Protein AF-A0A2G7FPD4-F1 (afdb_monomer_lite)

Sequence (481 aa):
MVSDSDIKYLRRCVDLAREALEAGDSPFGSVLVNAAGNIINEDRNRTVTEADVTWHPEFTIVKWAQKNLTPTERAAATVYTSGEHCPMCAAAHANAGLGRIVYASSTAQFVQWRTEMGIKPGPVAPLSINQVAPDLLVDGPAPGLDEEPTAQHAPTLTPTPIPTPTPTPAELVSTTAKSPAQHAGNTTLGFQSILALSTGPSWRTRGLLAAASLTGLDIQIPPQPPINPNLIDAFEHLGPDDVQHPSHGASIAWLAHLDLIKHTIQANLDTVLIIEDDVDWDVSIRSQMLQIAESVRNLTHIDTLDQDTAPYGRDWEVLWIGHCGEYWEEQFETVLYDDPTACPHSDYFGWAKQYIERLPDRQRAVYRSVNPVCSFAYALSREGSRKILELLGGAQDEAFDVSMMHACKAGHLKCISVVPEVVHQYFPAQSFGVKSAVDVGNGQEPGPEEAEFEHVMGSTENILESARCRALWGQRCLRKQ

Structure (mmCIF, N/CA/C/O backbone):
data_AF-A0A2G7FPD4-F1
#
_entry.id   AF-A0A2G7FPD4-F1
#
loop_
_atom_site.group_PDB
_atom_site.id
_atom_site.type_symbol
_atom_site.label_atom_id
_atom_site.label_alt_id
_atom_site.label_comp_id
_atom_site.label_asym_id
_atom_site.label_entity_id
_atom_site.label_seq_id
_atom_site.pdbx_PDB_ins_code
_atom_site.Cartn_x
_atom_site.Cartn_y
_atom_site.Cartn_z
_atom_site.occupancy
_atom_site.B_iso_or_equiv
_atom_site.auth_seq_id
_atom_site.auth_comp_id
_atom_site.auth_asym_id
_atom_site.auth_atom_id
_atom_site.pdbx_PDB_model_num
ATOM 1 N N . MET A 1 1 ? -13.242 4.677 46.023 1.00 77.25 1 MET A N 1
ATOM 2 C CA . MET A 1 1 ? -13.070 3.301 46.537 1.00 77.25 1 MET A CA 1
ATOM 3 C C . MET A 1 1 ? -13.948 2.375 45.717 1.00 77.25 1 MET A C 1
ATOM 5 O O . MET A 1 1 ? -15.067 2.768 45.404 1.00 77.25 1 MET A O 1
ATOM 9 N N . VAL A 1 2 ? -13.458 1.172 45.404 1.00 91.38 2 VAL A N 1
ATOM 10 C CA . VAL A 1 2 ? -14.197 0.142 44.652 1.00 91.38 2 VAL A CA 1
ATOM 11 C C . VAL A 1 2 ? -15.448 -0.286 45.434 1.00 91.38 2 VAL A C 1
ATOM 13 O O . VAL A 1 2 ? -15.353 -0.632 46.609 1.00 91.38 2 VAL A O 1
ATOM 16 N N . SER A 1 3 ? -16.617 -0.229 44.796 1.00 91.94 3 SER A N 1
ATOM 17 C CA . SER A 1 3 ? -17.919 -0.613 45.370 1.00 91.94 3 SER A CA 1
ATOM 18 C C . SER A 1 3 ? -18.328 -2.051 45.016 1.00 91.94 3 SER A C 1
ATOM 20 O O . SER A 1 3 ? -17.816 -2.626 44.059 1.00 91.94 3 SER A O 1
ATOM 22 N N . ASP A 1 4 ? -19.327 -2.620 45.701 1.00 87.06 4 ASP A N 1
ATOM 23 C CA . ASP A 1 4 ? -19.869 -3.952 45.360 1.00 87.06 4 ASP A CA 1
ATOM 24 C C . ASP A 1 4 ? -20.408 -4.027 43.918 1.00 87.06 4 ASP A C 1
ATOM 26 O O . ASP A 1 4 ? -20.277 -5.050 43.242 1.00 87.06 4 ASP A O 1
ATOM 30 N N . SER A 1 5 ? -20.985 -2.931 43.411 1.00 89.19 5 SER A N 1
ATOM 31 C CA . SER A 1 5 ? -21.394 -2.829 42.006 1.00 89.19 5 SER A CA 1
ATOM 32 C C . SER A 1 5 ? -20.205 -2.841 41.048 1.00 89.19 5 SER A C 1
ATOM 34 O O . SER A 1 5 ? -20.313 -3.419 39.970 1.00 89.19 5 SER A O 1
ATOM 36 N N . ASP A 1 6 ? -19.071 -2.259 41.443 1.00 96.38 6 ASP A N 1
ATOM 37 C CA . ASP A 1 6 ? -17.849 -2.274 40.638 1.00 96.38 6 ASP A CA 1
ATOM 38 C C . ASP A 1 6 ? -17.279 -3.696 40.525 1.00 96.38 6 ASP A C 1
ATOM 40 O O . ASP A 1 6 ? -16.869 -4.112 39.442 1.00 96.38 6 ASP A O 1
ATOM 44 N N . ILE A 1 7 ? -17.340 -4.480 41.610 1.00 94.50 7 ILE A N 1
ATOM 45 C CA . ILE A 1 7 ? -16.886 -5.881 41.629 1.00 94.50 7 ILE A CA 1
ATOM 46 C C . ILE A 1 7 ? -17.608 -6.728 40.572 1.00 94.50 7 ILE A C 1
ATOM 48 O O . ILE A 1 7 ? -16.986 -7.589 39.950 1.00 94.50 7 ILE A O 1
ATOM 52 N N . LYS A 1 8 ? -18.900 -6.477 40.315 1.00 95.12 8 LYS A N 1
ATOM 53 C CA . LYS A 1 8 ? -19.654 -7.185 39.265 1.00 95.12 8 LYS A CA 1
ATOM 54 C C . LYS A 1 8 ? -19.032 -6.983 37.878 1.00 95.12 8 LYS A C 1
ATOM 56 O O . LYS A 1 8 ? -18.911 -7.950 37.131 1.00 95.12 8 LYS A O 1
ATOM 61 N N . TYR A 1 9 ? -18.652 -5.753 37.533 1.00 97.94 9 TYR A N 1
ATOM 62 C CA . TYR A 1 9 ? -18.049 -5.448 36.233 1.00 97.94 9 TYR A CA 1
ATOM 63 C C . TYR A 1 9 ? -16.605 -5.942 36.153 1.00 97.94 9 TYR A C 1
ATOM 65 O O . TYR A 1 9 ? -16.218 -6.515 35.141 1.00 97.94 9 TYR A O 1
ATOM 73 N N . LEU A 1 10 ? -15.836 -5.824 37.240 1.00 97.69 10 LEU A N 1
ATOM 74 C CA . LEU A 1 10 ? -14.470 -6.351 37.290 1.00 97.69 10 LEU A CA 1
ATOM 75 C C . LEU A 1 10 ? -14.419 -7.875 37.124 1.00 97.69 10 LEU A C 1
ATOM 77 O O . LEU A 1 10 ? -13.529 -8.372 36.444 1.00 97.69 10 LEU A O 1
ATOM 81 N N . ARG A 1 11 ? -15.395 -8.626 37.656 1.00 95.19 11 ARG A N 1
ATOM 82 C CA . ARG A 1 11 ? -15.509 -10.073 37.385 1.00 95.19 11 ARG A CA 1
ATOM 83 C C . ARG A 1 11 ? -15.685 -10.368 35.899 1.00 95.19 11 ARG A C 1
ATOM 85 O O . ARG A 1 11 ? -15.037 -11.271 35.385 1.00 95.19 11 ARG A O 1
ATOM 92 N N . ARG A 1 12 ? -16.490 -9.568 35.193 1.00 97.50 12 ARG A N 1
ATOM 93 C CA . ARG A 1 12 ? -16.629 -9.700 33.738 1.00 97.50 12 ARG A CA 1
ATOM 94 C C . ARG A 1 12 ? -15.314 -9.399 33.012 1.00 97.50 12 ARG A C 1
ATOM 96 O O . ARG A 1 12 ? -14.976 -10.112 32.075 1.00 97.50 12 ARG A O 1
ATOM 103 N N . CYS A 1 13 ? -14.539 -8.416 33.471 1.00 98.12 13 CYS A N 1
ATOM 104 C CA . CYS A 1 13 ? -13.194 -8.164 32.942 1.00 98.12 13 CYS A CA 1
ATOM 105 C C . CYS A 1 13 ? -12.247 -9.356 33.150 1.00 98.12 13 CYS A C 1
ATOM 107 O O . CYS A 1 13 ? -11.460 -9.666 32.260 1.00 98.12 13 CYS A O 1
ATOM 109 N N . VAL A 1 14 ? -12.333 -10.043 34.294 1.00 95.56 14 VAL A N 1
ATOM 110 C CA . VAL A 1 14 ? -11.562 -11.271 34.564 1.00 95.56 14 VAL A CA 1
ATOM 111 C C . VAL A 1 14 ? -12.005 -12.423 33.654 1.00 95.56 14 VAL A C 1
ATOM 113 O O . VAL A 1 14 ? -11.160 -13.160 33.151 1.00 95.56 14 VAL A O 1
ATOM 116 N N . ASP A 1 15 ? -13.304 -12.559 33.376 1.00 95.62 15 ASP A N 1
ATOM 117 C CA . ASP A 1 15 ? -13.794 -13.547 32.408 1.00 95.62 15 ASP A CA 1
ATOM 118 C C . ASP A 1 15 ? -13.259 -13.268 30.994 1.00 95.62 15 ASP A C 1
ATOM 120 O O . ASP A 1 15 ? -12.738 -14.174 30.352 1.00 95.62 15 ASP A O 1
ATOM 124 N N . LEU A 1 16 ? -13.276 -12.007 30.551 1.00 97.00 16 LEU A N 1
ATOM 125 C CA . LEU A 1 16 ? -12.698 -11.578 29.268 1.00 97.00 16 LEU A CA 1
ATOM 126 C C . LEU A 1 16 ? -11.177 -11.796 29.201 1.00 97.00 16 LEU A C 1
ATOM 128 O O . LEU A 1 16 ? -10.645 -12.177 28.159 1.00 97.00 16 LEU A O 1
ATOM 132 N N . ALA A 1 17 ? -10.467 -11.591 30.312 1.00 95.75 17 ALA A N 1
ATOM 133 C CA . ALA A 1 17 ? -9.046 -11.907 30.422 1.00 95.75 17 ALA A CA 1
ATOM 134 C C . ALA A 1 17 ? -8.778 -13.416 30.266 1.00 95.75 17 ALA A C 1
ATOM 136 O O . ALA A 1 17 ? -7.814 -13.804 29.607 1.00 95.75 17 ALA A O 1
ATOM 137 N N . ARG A 1 18 ? -9.653 -14.270 30.814 1.00 92.94 18 ARG A N 1
ATOM 138 C CA . ARG A 1 18 ? -9.587 -15.726 30.623 1.00 92.94 18 ARG A CA 1
ATOM 139 C C . ARG A 1 18 ? -9.854 -16.113 29.169 1.00 92.94 18 ARG A C 1
ATOM 141 O O . ARG A 1 18 ? -9.089 -16.893 28.613 1.00 92.94 18 ARG A O 1
ATOM 148 N N . GLU A 1 19 ? -10.866 -15.513 28.542 1.00 95.38 19 GLU A N 1
ATOM 149 C CA . GLU A 1 19 ? -11.152 -15.689 27.110 1.00 95.38 19 GLU A CA 1
ATOM 150 C C . GLU A 1 19 ? -9.942 -15.286 26.239 1.00 95.38 19 GLU A C 1
ATOM 152 O O . GLU A 1 19 ? -9.631 -15.962 25.259 1.00 95.38 19 GLU A O 1
ATOM 157 N N . ALA A 1 20 ? -9.216 -14.219 26.605 1.00 91.69 20 ALA A N 1
ATOM 158 C CA . ALA A 1 20 ? -7.980 -13.824 25.921 1.00 91.69 20 ALA A CA 1
ATOM 159 C C . ALA A 1 20 ? -6.896 -14.898 26.041 1.00 91.69 20 ALA A C 1
ATOM 161 O O . ALA A 1 20 ? -6.302 -15.287 25.037 1.00 91.69 20 ALA A O 1
ATOM 162 N N . LEU A 1 21 ? -6.673 -15.412 27.252 1.00 90.50 21 LEU A N 1
ATOM 163 C CA . LEU A 1 21 ? -5.675 -16.449 27.499 1.00 90.50 21 LEU A CA 1
ATOM 164 C C . LEU A 1 21 ? -5.979 -17.733 26.718 1.00 90.50 21 LEU A C 1
ATOM 166 O O . LEU A 1 21 ? -5.086 -18.297 26.089 1.00 90.50 21 LEU A O 1
ATOM 170 N N . GLU A 1 22 ? -7.241 -18.168 26.718 1.00 91.31 22 GLU A N 1
ATOM 171 C CA . GLU A 1 22 ? -7.707 -19.335 25.958 1.00 91.31 22 GLU A CA 1
ATOM 172 C C . GLU A 1 22 ? -7.518 -19.154 24.444 1.00 91.31 22 GLU A C 1
ATOM 174 O O . GLU A 1 22 ? -7.218 -20.117 23.738 1.00 91.31 22 GLU A O 1
ATOM 179 N N . ALA A 1 23 ? -7.629 -17.918 23.950 1.00 84.81 23 ALA A N 1
ATOM 180 C CA . ALA A 1 23 ? -7.379 -17.563 22.556 1.00 84.81 23 ALA A CA 1
ATOM 181 C C . ALA A 1 23 ? -5.884 -17.396 22.204 1.00 84.81 23 ALA A C 1
ATOM 183 O O . ALA A 1 23 ? -5.559 -17.208 21.031 1.00 84.81 23 ALA A O 1
ATOM 184 N N . GLY A 1 24 ? -4.973 -17.477 23.181 1.00 85.19 24 GLY A N 1
ATOM 185 C CA . GLY A 1 24 ? -3.526 -17.319 22.981 1.00 85.19 24 GLY A CA 1
ATOM 186 C C . GLY A 1 24 ? -3.001 -15.885 23.140 1.00 85.19 24 GLY A C 1
ATOM 187 O O . GLY A 1 24 ? -1.868 -15.604 22.750 1.00 85.19 24 GLY A O 1
ATOM 188 N N . ASP A 1 25 ? -3.800 -14.984 23.709 1.00 93.88 25 ASP A N 1
ATOM 189 C CA . ASP A 1 25 ? -3.436 -13.604 24.038 1.00 93.88 25 ASP A CA 1
ATOM 190 C C . ASP A 1 25 ? -2.993 -13.435 25.504 1.00 93.88 25 ASP A C 1
ATOM 192 O O . ASP A 1 25 ? -3.134 -14.324 26.344 1.00 93.88 25 ASP A O 1
ATOM 196 N N . SER A 1 26 ? -2.462 -12.253 25.838 1.00 90.44 26 SER A N 1
ATOM 197 C CA . SER A 1 26 ? -2.225 -11.886 27.242 1.00 90.44 26 SER A CA 1
ATOM 198 C C . SER A 1 26 ? -3.555 -11.680 27.986 1.00 90.44 26 SER A C 1
ATOM 200 O O . SER A 1 26 ? -4.476 -11.113 27.404 1.00 90.44 26 SER A O 1
ATOM 202 N N . PRO A 1 27 ? -3.677 -12.076 29.266 1.00 94.88 27 PRO A N 1
ATOM 203 C CA . PRO A 1 27 ? -4.953 -12.099 29.982 1.00 94.88 27 PRO A CA 1
ATOM 204 C C . PRO A 1 27 ? -5.402 -10.705 30.456 1.00 94.88 27 PRO A C 1
ATOM 206 O O . PRO A 1 27 ? -5.387 -10.400 31.649 1.00 94.88 27 PRO A O 1
ATOM 209 N N . PHE A 1 28 ? -5.833 -9.849 29.528 1.00 96.88 28 PHE A N 1
ATOM 210 C CA . PHE A 1 28 ? -6.434 -8.550 29.841 1.00 96.88 28 PHE A CA 1
ATOM 211 C C . PHE A 1 28 ? -7.825 -8.424 29.227 1.00 96.88 28 PHE A C 1
ATOM 213 O O . PHE A 1 28 ? -8.037 -8.778 28.068 1.00 96.88 28 PHE A O 1
ATOM 220 N N . GLY A 1 29 ? -8.770 -7.910 30.008 1.00 97.94 29 GLY A N 1
ATOM 221 C CA . GLY A 1 29 ? -10.155 -7.694 29.601 1.00 97.94 29 GLY A CA 1
ATOM 222 C C . GLY A 1 29 ? -10.686 -6.379 30.151 1.00 97.94 29 GLY A C 1
ATOM 223 O O . GLY A 1 29 ? -10.294 -5.950 31.239 1.00 97.94 29 GLY A O 1
ATOM 224 N N . SER A 1 30 ? -11.573 -5.721 29.410 1.00 98.75 30 SER A N 1
ATOM 225 C CA . SER A 1 30 ? -12.176 -4.454 29.825 1.00 98.75 30 SER A CA 1
ATOM 226 C C . SER A 1 30 ? -13.628 -4.332 29.380 1.00 98.75 30 SER A C 1
ATOM 228 O O . SER A 1 30 ? -14.028 -4.864 28.347 1.00 98.75 30 SER A O 1
ATOM 230 N N . VAL A 1 31 ? -14.421 -3.588 30.148 1.00 98.75 31 VAL A N 1
ATOM 231 C CA . VAL A 1 31 ? -15.803 -3.246 29.795 1.00 98.75 31 VAL A CA 1
ATOM 232 C C . VAL A 1 31 ? -16.060 -1.755 29.989 1.00 98.75 31 VAL A C 1
ATOM 234 O O . VAL A 1 31 ? -15.564 -1.138 30.933 1.00 98.75 31 VAL A O 1
ATOM 237 N N . LEU A 1 32 ? -16.865 -1.171 29.105 1.00 98.81 32 LEU A N 1
ATOM 238 C CA . LEU A 1 32 ? -17.346 0.204 29.191 1.00 98.81 32 LEU A CA 1
ATOM 239 C C . LEU A 1 32 ? -18.795 0.205 29.675 1.00 98.81 32 LEU A C 1
ATOM 241 O O . LEU A 1 32 ? -19.675 -0.385 29.042 1.00 98.81 32 LEU A O 1
ATOM 245 N N . VAL A 1 33 ? -19.051 0.913 30.770 1.00 98.69 33 VAL A N 1
ATOM 246 C CA . VAL A 1 33 ? -20.367 1.008 31.407 1.00 98.69 33 VAL A CA 1
ATOM 247 C C . VAL A 1 33 ? -20.858 2.447 31.349 1.00 98.69 33 VAL A C 1
ATOM 249 O O . VAL A 1 33 ? -20.141 3.378 31.719 1.00 98.69 33 VAL A O 1
ATOM 252 N N . ASN A 1 34 ? -22.087 2.649 30.883 1.00 97.75 34 ASN A N 1
ATOM 253 C CA . ASN A 1 34 ? -22.689 3.979 30.818 1.00 97.75 34 ASN A CA 1
ATOM 254 C C . ASN A 1 34 ? -23.235 4.446 32.182 1.00 97.75 34 ASN A C 1
ATOM 256 O O . ASN A 1 34 ? -23.327 3.676 33.137 1.00 97.75 34 ASN A O 1
ATOM 260 N N . ALA A 1 35 ? -23.675 5.705 32.262 1.00 96.19 35 ALA A N 1
ATOM 261 C CA . ALA A 1 35 ? -24.227 6.290 33.489 1.00 96.19 35 ALA A CA 1
ATOM 262 C C . ALA A 1 35 ? -25.496 5.587 34.023 1.00 96.19 35 ALA A C 1
ATOM 264 O O . ALA A 1 35 ? -25.838 5.745 35.192 1.00 96.19 35 ALA A O 1
ATOM 265 N N . ALA A 1 36 ? -26.192 4.808 33.187 1.00 95.44 36 ALA A N 1
ATOM 266 C CA . ALA A 1 36 ? -27.350 4.009 33.589 1.00 95.44 36 ALA A CA 1
ATOM 267 C C . ALA A 1 36 ? -26.964 2.635 34.176 1.00 95.44 36 ALA A C 1
ATOM 269 O O . ALA A 1 36 ? -27.847 1.880 34.579 1.00 95.44 36 ALA A O 1
ATOM 270 N N . GLY A 1 37 ? -25.670 2.299 34.223 1.00 96.31 37 GLY A N 1
ATOM 271 C CA . GLY A 1 37 ? -25.182 1.003 34.696 1.00 96.31 37 GLY A CA 1
ATOM 272 C C . GLY A 1 37 ? -25.287 -0.119 33.659 1.00 96.31 37 GLY A C 1
ATOM 273 O O . GLY A 1 37 ? -25.277 -1.289 34.028 1.00 96.31 37 GLY A O 1
ATOM 274 N N . ASN A 1 38 ? -25.399 0.203 32.368 1.00 97.31 38 ASN A N 1
ATOM 275 C CA . ASN A 1 38 ? -25.406 -0.800 31.303 1.00 97.31 38 ASN A CA 1
ATOM 276 C C . ASN A 1 38 ? -24.009 -0.948 30.705 1.00 97.31 38 ASN A C 1
ATOM 278 O O . ASN A 1 38 ? -23.374 0.056 30.371 1.00 97.31 38 ASN A O 1
ATOM 282 N N . ILE A 1 39 ? -23.567 -2.193 30.512 1.00 98.44 39 ILE A N 1
ATOM 283 C CA . ILE A 1 39 ? -22.393 -2.488 29.689 1.00 98.44 39 ILE A CA 1
ATOM 284 C C . ILE A 1 39 ? -22.759 -2.169 28.239 1.00 98.44 39 ILE A C 1
ATOM 286 O O . ILE A 1 39 ? -23.698 -2.741 27.689 1.00 98.44 39 ILE A O 1
ATOM 290 N N . ILE A 1 40 ? -22.043 -1.220 27.648 1.00 98.25 40 ILE A N 1
ATOM 291 C CA . ILE A 1 40 ? -22.267 -0.748 26.275 1.00 98.25 40 ILE A CA 1
ATOM 292 C C . ILE A 1 40 ? -21.142 -1.158 25.325 1.00 98.25 40 ILE A C 1
ATOM 294 O O . ILE A 1 40 ? -21.310 -1.077 24.111 1.00 98.25 40 ILE A O 1
ATOM 298 N N . ASN A 1 41 ? -20.010 -1.608 25.867 1.00 98.50 41 ASN A N 1
ATOM 299 C CA . ASN A 1 41 ? -18.936 -2.221 25.103 1.00 98.50 41 ASN A CA 1
ATOM 300 C C . ASN A 1 41 ? -18.132 -3.176 25.995 1.00 98.50 41 ASN A C 1
ATOM 302 O O . ASN A 1 41 ? -17.976 -2.918 27.189 1.00 98.50 41 ASN A O 1
ATOM 306 N N . GLU A 1 42 ? -17.624 -4.254 25.412 1.00 98.62 42 GLU A N 1
ATOM 307 C CA . GLU A 1 42 ? -16.745 -5.226 26.058 1.00 98.62 42 GLU A CA 1
ATOM 308 C C . GLU A 1 42 ? -15.628 -5.574 25.086 1.00 98.62 42 GLU A C 1
ATOM 310 O O . GLU A 1 42 ? -15.883 -5.734 23.890 1.00 98.62 42 GLU A O 1
ATOM 315 N N . ASP A 1 43 ? -14.411 -5.723 25.597 1.00 98.00 43 ASP A N 1
ATOM 316 C CA . ASP A 1 43 ? -13.298 -6.192 24.789 1.00 98.00 43 ASP A CA 1
ATOM 317 C C . ASP A 1 43 ? -12.259 -6.945 25.626 1.00 98.00 43 ASP A C 1
ATOM 319 O O . ASP A 1 43 ? -12.209 -6.854 26.856 1.00 98.00 43 ASP A O 1
ATOM 323 N N . ARG A 1 44 ? -11.399 -7.686 24.936 1.00 98.12 44 ARG A N 1
ATOM 324 C CA . ARG A 1 44 ? -10.257 -8.403 25.494 1.00 98.12 44 ARG A CA 1
ATOM 325 C C . ARG A 1 44 ? -8.989 -8.142 24.687 1.00 98.12 44 ARG A C 1
ATOM 327 O O . ARG A 1 44 ? -9.045 -7.719 23.533 1.00 98.12 44 ARG A O 1
ATOM 334 N N . ASN A 1 45 ? -7.839 -8.416 25.293 1.00 94.81 45 ASN A N 1
ATOM 335 C CA . ASN A 1 45 ? -6.551 -8.303 24.624 1.00 94.81 45 ASN A CA 1
ATOM 336 C C . ASN A 1 45 ? -6.529 -9.162 23.368 1.00 94.81 45 ASN A C 1
ATOM 338 O O . ASN A 1 45 ? -6.921 -10.330 23.404 1.00 94.81 45 ASN A O 1
ATOM 342 N N . ARG A 1 46 ? -6.041 -8.565 22.288 1.00 96.06 46 ARG A N 1
ATOM 343 C CA . ARG A 1 46 ? -5.982 -9.153 20.954 1.00 96.06 46 ARG A CA 1
ATOM 344 C C . ARG A 1 46 ? -4.639 -8.902 20.265 1.00 96.06 46 ARG A C 1
ATOM 346 O O . ARG A 1 46 ? -4.520 -9.027 19.055 1.00 96.06 46 ARG A O 1
ATOM 353 N N . THR A 1 47 ? -3.608 -8.547 21.031 1.00 85.06 47 THR A N 1
ATOM 354 C CA . THR A 1 47 ? -2.295 -8.176 20.488 1.00 85.06 47 THR A CA 1
ATOM 355 C C . THR A 1 47 ? -1.592 -9.303 19.733 1.00 85.06 47 THR A C 1
ATOM 357 O O . THR A 1 47 ? -0.853 -9.026 18.791 1.00 85.06 47 THR A O 1
ATOM 360 N N . VAL A 1 48 ? -1.826 -10.562 20.110 1.00 84.25 48 VAL A N 1
ATOM 361 C CA . VAL A 1 48 ? -1.316 -11.751 19.417 1.00 84.25 48 VAL A CA 1
ATOM 362 C C . VAL A 1 48 ? -2.270 -12.167 18.302 1.00 84.25 48 VAL A C 1
ATOM 364 O O . VAL A 1 48 ? -1.824 -12.363 17.174 1.00 84.25 48 VAL A O 1
ATOM 367 N N . THR A 1 49 ? -3.570 -12.289 18.591 1.00 81.69 49 THR A N 1
ATOM 368 C CA . THR A 1 49 ? -4.543 -12.808 17.609 1.00 81.69 49 THR A CA 1
ATOM 369 C C . THR A 1 49 ? -4.844 -11.845 16.458 1.00 81.69 49 THR A C 1
ATOM 371 O O . THR A 1 49 ? -5.096 -12.313 15.352 1.00 81.69 49 THR A O 1
ATOM 374 N N . GLU A 1 50 ? -4.742 -10.531 16.675 1.00 83.06 50 GLU A N 1
ATOM 375 C CA . GLU A 1 50 ? -4.862 -9.492 15.633 1.00 83.06 50 GLU A CA 1
ATOM 376 C C . GLU A 1 50 ? -3.492 -8.977 15.154 1.00 83.06 50 GLU A C 1
ATOM 378 O O . GLU A 1 50 ? -3.425 -8.126 14.270 1.00 83.06 50 GLU A O 1
ATOM 383 N N . ALA A 1 51 ? -2.390 -9.486 15.722 1.00 80.38 51 ALA A N 1
ATOM 384 C CA . ALA A 1 51 ? -1.015 -9.100 15.391 1.00 80.38 51 ALA A CA 1
ATOM 385 C C . ALA A 1 51 ? -0.742 -7.577 15.423 1.00 80.38 51 ALA A C 1
ATOM 387 O O . ALA A 1 51 ? 0.107 -7.071 14.688 1.00 80.38 51 ALA A O 1
ATOM 388 N N . ASP A 1 52 ? -1.436 -6.842 16.293 1.00 80.44 52 ASP A N 1
ATOM 389 C CA . ASP A 1 52 ? -1.266 -5.403 16.485 1.00 80.44 52 ASP A CA 1
ATOM 390 C C . ASP A 1 52 ? -1.195 -5.092 17.986 1.00 80.44 52 ASP A C 1
ATOM 392 O O . ASP A 1 52 ? -2.136 -5.287 18.758 1.00 80.44 52 ASP A O 1
ATOM 396 N N . VAL A 1 53 ? -0.031 -4.587 18.403 1.00 88.19 53 VAL A N 1
ATOM 397 C CA . VAL A 1 53 ? 0.306 -4.277 19.801 1.00 88.19 53 VAL A CA 1
ATOM 398 C C . VAL A 1 53 ? -0.604 -3.218 20.429 1.00 88.19 53 VAL A C 1
ATOM 400 O O . VAL A 1 53 ? -0.581 -3.048 21.643 1.00 88.19 53 VAL A O 1
ATOM 403 N N . THR 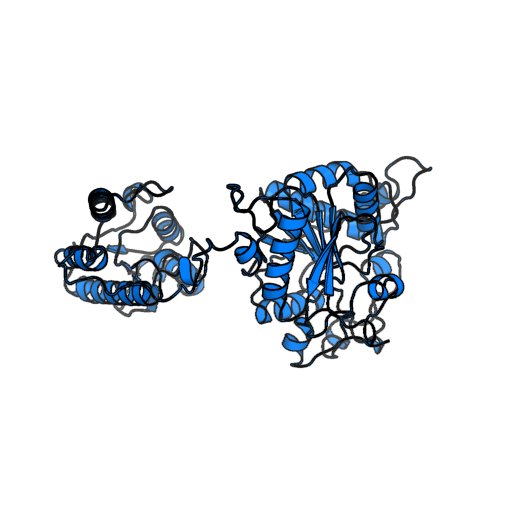A 1 54 ? -1.404 -2.507 19.631 1.00 87.69 54 THR A N 1
ATOM 404 C CA . THR A 1 54 ? -2.372 -1.515 20.105 1.00 87.69 54 THR A CA 1
ATOM 405 C C . THR A 1 54 ? -3.747 -2.104 20.433 1.00 87.69 54 THR A C 1
ATOM 407 O O . THR A 1 54 ? -4.567 -1.392 21.014 1.00 87.69 54 THR A O 1
ATOM 410 N N . TRP A 1 55 ? -4.002 -3.396 20.155 1.00 94.25 55 TRP A N 1
ATOM 411 C CA . TRP A 1 55 ? -5.249 -4.108 20.514 1.00 94.25 55 TRP A CA 1
ATOM 412 C C . TRP A 1 55 ? -5.311 -4.506 21.988 1.00 94.25 55 TRP A C 1
ATOM 414 O O . TRP A 1 55 ? -5.540 -5.657 22.371 1.00 94.25 55 TRP A O 1
ATOM 424 N N . HIS A 1 56 ? -5.105 -3.500 22.819 1.00 98.19 56 HIS A N 1
ATOM 425 C CA . HIS A 1 56 ? -5.451 -3.512 24.221 1.00 98.19 56 HIS A CA 1
ATOM 426 C C . HIS A 1 56 ? -6.946 -3.181 24.340 1.00 98.19 56 HIS A C 1
ATOM 428 O O . HIS A 1 56 ? -7.401 -2.238 23.677 1.00 98.19 56 HIS A O 1
ATOM 434 N N . PRO A 1 57 ? -7.716 -3.916 25.159 1.00 98.31 57 PRO A N 1
ATOM 435 C CA . PRO A 1 57 ? -9.164 -3.737 25.247 1.00 98.31 57 PRO A CA 1
ATOM 436 C C . PRO A 1 57 ? -9.565 -2.321 25.684 1.00 98.31 57 PRO A C 1
ATOM 438 O O . PRO A 1 57 ? -10.590 -1.789 25.267 1.00 98.31 57 PRO A O 1
ATOM 441 N N . GLU A 1 58 ? -8.729 -1.655 26.474 1.00 98.56 58 GLU A N 1
ATOM 442 C CA . GLU A 1 58 ? -8.924 -0.266 26.872 1.00 98.56 58 GLU A CA 1
ATOM 443 C C . GLU A 1 58 ? -8.828 0.691 25.676 1.00 98.56 58 GLU A C 1
ATOM 445 O O . GLU A 1 58 ? -9.624 1.619 25.528 1.00 98.56 58 GLU A O 1
ATOM 450 N N . PHE A 1 59 ? -7.851 0.468 24.795 1.00 98.00 59 PHE A N 1
ATOM 451 C CA . PHE A 1 59 ? -7.585 1.337 23.652 1.00 98.00 59 PHE A CA 1
ATOM 452 C C . PHE A 1 59 ? -8.655 1.189 22.562 1.00 98.00 59 PHE A C 1
ATOM 454 O O . PHE A 1 59 ? -9.077 2.172 21.943 1.00 98.00 59 PHE A O 1
ATOM 461 N N . THR A 1 60 ? -9.145 -0.029 22.341 1.00 97.25 60 THR A N 1
ATOM 462 C CA . THR A 1 60 ? -10.256 -0.295 21.420 1.00 97.25 60 THR A CA 1
ATOM 463 C C . THR A 1 60 ? -11.573 0.273 21.955 1.00 97.25 60 THR A C 1
ATOM 465 O O . THR A 1 60 ? -12.313 0.896 21.186 1.00 97.25 60 THR A O 1
ATOM 468 N N . ILE A 1 61 ? -11.823 0.187 23.269 1.00 98.56 61 ILE A N 1
ATOM 469 C CA . ILE A 1 61 ? -12.947 0.858 23.942 1.00 98.56 61 ILE A CA 1
ATOM 470 C C . ILE A 1 61 ? -12.894 2.372 23.725 1.00 98.56 61 ILE A C 1
ATOM 472 O O . ILE A 1 61 ? -13.917 2.976 23.397 1.00 98.56 61 ILE A O 1
ATOM 476 N N . VAL A 1 62 ? -11.717 2.996 23.843 1.00 98.25 62 VAL A N 1
ATOM 477 C CA . VAL A 1 62 ? -11.539 4.432 23.570 1.00 98.25 62 VAL A CA 1
ATOM 478 C C . VAL A 1 62 ? -11.949 4.780 22.137 1.00 98.25 62 VAL A C 1
ATOM 480 O O . VAL A 1 62 ? -12.767 5.683 21.928 1.00 98.25 62 VAL A O 1
ATOM 483 N N . LYS A 1 63 ? -11.430 4.040 21.146 1.00 97.00 63 LYS A N 1
ATOM 484 C CA . LYS A 1 63 ? -11.774 4.233 19.726 1.00 97.00 63 LYS A CA 1
ATOM 485 C C . LYS A 1 63 ? -13.276 4.069 19.485 1.00 97.00 63 LYS A C 1
ATOM 487 O O . LYS A 1 63 ? -13.873 4.858 18.749 1.00 97.00 63 LYS A O 1
ATOM 492 N N . TRP A 1 64 ? -13.898 3.064 20.100 1.00 98.38 64 TRP A N 1
ATOM 493 C CA . TRP A 1 64 ? -15.335 2.835 19.989 1.00 98.38 64 TRP A CA 1
ATOM 494 C C . TRP A 1 64 ? -16.138 3.973 20.630 1.00 98.38 64 TRP A C 1
ATOM 496 O O . TRP A 1 64 ? -17.052 4.505 19.999 1.00 98.38 64 TRP A O 1
ATOM 506 N N . ALA A 1 65 ? -15.769 4.409 21.836 1.00 98.25 65 ALA A N 1
ATOM 507 C CA . ALA A 1 65 ? -16.453 5.478 22.555 1.00 98.25 65 ALA A CA 1
ATOM 508 C C . ALA A 1 65 ? -16.406 6.804 21.783 1.00 98.25 65 ALA A C 1
ATOM 510 O O . ALA A 1 65 ? -17.408 7.512 21.721 1.00 98.25 65 ALA A O 1
ATOM 511 N N . GLN A 1 66 ? -15.278 7.136 21.146 1.00 96.69 66 GLN A N 1
ATOM 512 C CA . GLN A 1 66 ? -15.169 8.348 20.326 1.00 96.69 66 GLN A CA 1
ATOM 513 C C . GLN A 1 66 ? -16.132 8.360 19.134 1.00 96.69 66 GLN A C 1
ATOM 515 O O . GLN A 1 66 ? -16.637 9.424 18.778 1.00 96.69 66 GLN A O 1
ATOM 520 N N . LYS A 1 67 ? -16.394 7.191 18.539 1.00 95.56 67 LYS A N 1
ATOM 521 C CA . LYS A 1 67 ? -17.291 7.043 17.385 1.00 95.56 67 LYS A CA 1
ATOM 522 C C . LYS A 1 67 ? -18.771 6.970 17.770 1.00 95.56 67 LYS A C 1
ATOM 524 O O . LYS A 1 67 ? -19.608 7.350 16.961 1.00 95.56 67 LYS A O 1
ATOM 529 N N . ASN A 1 68 ? -19.090 6.469 18.966 1.00 97.56 68 ASN A N 1
ATOM 530 C CA . ASN A 1 68 ? -20.463 6.092 19.330 1.00 97.56 68 ASN A CA 1
ATOM 531 C C . ASN A 1 68 ? -21.085 6.932 20.450 1.00 97.56 68 ASN A C 1
ATOM 533 O O . ASN A 1 68 ? -22.300 6.897 20.613 1.00 97.56 68 ASN A O 1
ATOM 537 N N . LEU A 1 69 ? -20.285 7.670 21.223 1.00 97.62 69 LEU A N 1
ATOM 538 C CA . LEU A 1 69 ? -20.761 8.457 22.359 1.00 97.62 69 LEU A CA 1
ATOM 539 C C . LEU A 1 69 ? -20.450 9.937 22.167 1.00 97.62 69 LEU A C 1
ATOM 541 O O . LEU A 1 69 ? -19.364 10.313 21.716 1.00 97.62 69 LEU A O 1
ATOM 545 N N . THR A 1 70 ? -21.376 10.790 22.589 1.00 98.12 70 THR A N 1
ATOM 546 C CA . THR A 1 70 ? -21.134 12.229 22.717 1.00 98.12 70 THR A CA 1
ATOM 547 C C . THR A 1 70 ? -20.079 12.516 23.796 1.00 98.12 70 THR A C 1
ATOM 549 O O . THR A 1 70 ? -19.870 11.698 24.697 1.00 98.12 70 THR A O 1
ATOM 552 N N . PRO A 1 71 ? -19.418 13.692 23.777 1.00 97.88 71 PRO A N 1
ATOM 553 C CA . PRO A 1 71 ? -18.462 14.064 24.824 1.00 97.88 71 PRO A CA 1
ATOM 554 C C . PRO A 1 71 ? -19.037 13.970 26.247 1.00 97.88 71 PRO A C 1
ATOM 556 O O . PRO A 1 71 ? -18.350 13.520 27.160 1.00 97.88 71 PRO A O 1
ATOM 559 N N . THR A 1 72 ? -20.308 14.338 26.434 1.00 97.75 72 THR A N 1
ATOM 560 C CA . THR A 1 72 ? -20.992 14.259 27.734 1.00 97.75 72 THR A CA 1
ATOM 561 C C . THR A 1 72 ? -21.220 12.816 28.178 1.00 97.75 72 THR A C 1
ATOM 563 O O . THR A 1 72 ? -21.004 12.497 29.345 1.00 97.75 72 THR A O 1
ATOM 566 N N . GLU A 1 73 ? -21.614 11.927 27.264 1.00 97.88 73 GLU A N 1
ATOM 567 C CA . GLU A 1 73 ? -21.788 10.504 27.574 1.00 97.88 73 GLU A CA 1
ATOM 568 C C . GLU A 1 73 ? -20.458 9.828 27.907 1.00 97.88 73 GLU A C 1
ATOM 570 O O . GLU A 1 73 ? -20.405 9.038 28.848 1.00 97.88 73 GLU A O 1
ATOM 575 N N . ARG A 1 74 ? -19.374 10.167 27.193 1.00 98.50 74 ARG A N 1
ATOM 576 C CA . ARG A 1 74 ? -18.029 9.649 27.496 1.00 98.50 74 ARG A CA 1
ATOM 577 C C . ARG A 1 74 ? -17.571 10.051 28.892 1.00 98.50 74 ARG A C 1
ATOM 579 O O . ARG A 1 74 ? -17.143 9.187 29.653 1.00 98.50 74 ARG A O 1
ATOM 586 N N . ALA A 1 75 ? -17.724 11.325 29.246 1.00 98.38 75 ALA A N 1
ATOM 587 C CA . ALA A 1 75 ? -17.331 11.836 30.556 1.00 98.38 75 ALA A CA 1
ATOM 588 C C . ALA A 1 75 ? -18.130 11.195 31.708 1.00 98.38 75 ALA A C 1
ATOM 590 O O . ALA A 1 75 ? -17.618 11.068 32.818 1.00 98.38 75 ALA A O 1
ATOM 591 N N . ALA A 1 76 ? -19.373 10.777 31.446 1.00 98.19 76 ALA A N 1
ATOM 592 C CA . ALA A 1 76 ? -20.235 10.114 32.423 1.00 98.19 76 ALA A CA 1
ATOM 593 C C . ALA A 1 76 ? -20.067 8.580 32.474 1.00 98.19 76 ALA A C 1
ATOM 595 O O . ALA A 1 76 ? -20.619 7.937 33.369 1.00 98.19 76 ALA A O 1
ATOM 596 N N . ALA A 1 77 ? -19.344 7.978 31.525 1.00 98.56 77 ALA A N 1
ATOM 597 C CA . ALA A 1 77 ? -19.102 6.539 31.479 1.00 98.56 77 ALA A CA 1
ATOM 598 C C . ALA A 1 77 ? -17.952 6.112 32.410 1.00 98.56 77 ALA A C 1
ATOM 600 O O . ALA A 1 77 ? -17.095 6.913 32.786 1.00 98.56 77 ALA A O 1
ATOM 601 N N . THR A 1 78 ? -17.930 4.831 32.781 1.00 98.88 78 THR A N 1
ATOM 602 C CA . THR A 1 78 ? -16.844 4.202 33.550 1.00 98.88 78 THR A CA 1
ATOM 603 C C . THR A 1 78 ? -16.237 3.051 32.751 1.00 98.88 78 THR A C 1
ATOM 605 O O . THR A 1 78 ? -16.975 2.213 32.230 1.00 98.88 78 THR A O 1
ATOM 608 N N . VAL A 1 79 ? -14.907 2.989 32.675 1.00 98.81 79 VAL A N 1
ATOM 609 C CA . VAL A 1 79 ? -14.173 1.839 32.124 1.00 98.81 79 VAL A CA 1
ATOM 610 C C . VAL A 1 79 ? -13.700 0.958 33.272 1.00 98.81 79 VAL A C 1
ATOM 612 O O . VAL A 1 79 ? -13.006 1.419 34.176 1.00 98.81 79 VAL A O 1
ATOM 615 N N . TYR A 1 80 ? -14.064 -0.316 33.225 1.00 98.81 80 TYR A N 1
ATOM 616 C CA . TYR A 1 80 ? -13.586 -1.344 34.141 1.00 98.81 80 TYR A CA 1
ATOM 617 C C . TYR A 1 80 ? -12.551 -2.204 33.423 1.00 98.81 80 TYR A C 1
ATOM 619 O O . TYR A 1 80 ? -12.770 -2.573 32.272 1.00 98.81 80 TYR A O 1
ATOM 627 N N . THR A 1 81 ? -11.452 -2.569 34.079 1.00 98.62 81 THR A N 1
ATOM 628 C CA . THR A 1 81 ? -10.393 -3.394 33.469 1.00 98.62 81 THR A CA 1
ATOM 629 C C . THR A 1 81 ? -9.788 -4.390 34.462 1.00 98.62 81 THR A C 1
ATOM 631 O O . THR A 1 81 ? -9.763 -4.146 35.670 1.00 98.62 81 THR A O 1
ATOM 634 N N . SER A 1 82 ? -9.313 -5.538 33.974 1.00 97.31 82 SER A N 1
ATOM 635 C CA . SER A 1 82 ? -8.636 -6.534 34.812 1.00 97.31 82 SER A CA 1
ATOM 636 C C . SER A 1 82 ? -7.249 -6.062 35.271 1.00 97.31 82 SER A C 1
ATOM 638 O O . SER A 1 82 ? -6.853 -6.343 36.400 1.00 97.31 82 SER A O 1
ATOM 640 N N . GLY A 1 83 ? -6.534 -5.290 34.450 1.00 95.75 83 GLY A N 1
ATOM 641 C CA . GLY A 1 83 ? -5.231 -4.712 34.784 1.00 95.75 83 GLY A CA 1
ATOM 642 C C . GLY A 1 83 ? -5.227 -3.197 34.619 1.00 95.75 83 GLY A C 1
ATOM 643 O O . GLY A 1 83 ? -5.861 -2.667 33.714 1.00 95.75 83 GLY A O 1
ATOM 644 N N . GLU A 1 84 ? -4.523 -2.483 35.495 1.00 98.06 84 GLU A N 1
ATOM 645 C CA . GLU A 1 84 ? -4.344 -1.036 35.368 1.00 98.06 84 GLU A CA 1
ATOM 646 C C . GLU A 1 84 ? -3.809 -0.665 33.971 1.00 98.06 84 GLU A C 1
ATOM 648 O O . GLU A 1 84 ? -2.930 -1.335 33.425 1.00 98.06 84 GLU A O 1
ATOM 653 N N . HIS A 1 85 ? -4.363 0.402 33.381 1.00 98.12 85 HIS A N 1
ATOM 654 C CA . HIS A 1 85 ? -4.031 0.800 32.014 1.00 98.12 85 HIS A CA 1
ATOM 655 C C . HIS A 1 85 ? -2.531 1.070 31.876 1.00 98.12 85 HIS A C 1
ATOM 657 O O . HIS A 1 85 ? -1.943 1.819 32.657 1.00 98.12 85 HIS A O 1
ATOM 663 N N . CYS A 1 86 ? -1.932 0.553 30.803 1.00 97.38 86 CYS A N 1
ATOM 664 C CA . CYS A 1 86 ? -0.589 0.961 30.410 1.00 97.38 86 CYS A CA 1
ATOM 665 C C . CYS A 1 86 ? -0.574 2.440 29.956 1.00 97.38 86 CYS A C 1
ATOM 667 O O . CYS A 1 86 ? -1.633 3.002 29.647 1.00 97.38 86 CYS A O 1
ATOM 669 N N . PRO A 1 87 ? 0.606 3.077 29.816 1.00 97.75 87 PRO A N 1
ATOM 670 C CA . PRO A 1 87 ? 0.685 4.487 29.435 1.00 97.75 87 PRO A CA 1
ATOM 671 C C . PRO A 1 87 ? -0.038 4.858 28.137 1.00 97.75 87 PRO A C 1
ATOM 673 O O . PRO A 1 87 ? -0.660 5.914 28.063 1.00 97.75 87 PRO A O 1
ATOM 676 N N . MET A 1 88 ? -0.018 3.978 27.133 1.00 98.06 88 MET A N 1
ATOM 677 C CA . MET A 1 88 ? -0.759 4.175 25.883 1.00 98.06 88 MET A CA 1
ATOM 678 C C . MET A 1 88 ? -2.270 4.274 26.134 1.00 98.06 88 MET A C 1
ATOM 680 O O . MET A 1 88 ? -2.923 5.203 25.660 1.00 98.06 88 MET A O 1
ATOM 684 N N . CYS A 1 89 ? -2.821 3.334 26.901 1.00 98.44 89 CYS A N 1
ATOM 685 C CA . CYS A 1 89 ? -4.252 3.259 27.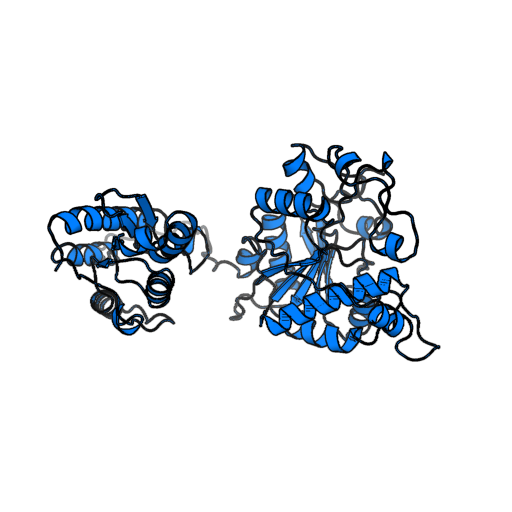172 1.00 98.44 89 CYS A CA 1
ATOM 686 C C . CYS A 1 89 ? -4.713 4.396 28.092 1.00 98.44 89 CYS A C 1
ATOM 688 O O . CYS A 1 89 ? -5.740 5.016 27.829 1.00 98.44 89 CYS A O 1
ATOM 690 N N . ALA A 1 90 ? -3.922 4.731 29.117 1.00 98.44 90 ALA A N 1
ATOM 691 C CA . ALA A 1 90 ? -4.205 5.845 30.020 1.00 98.44 90 ALA A CA 1
ATOM 692 C C . ALA A 1 90 ? -4.234 7.193 29.275 1.00 98.44 90 ALA A C 1
ATOM 694 O O . ALA A 1 90 ? -5.169 7.979 29.443 1.00 98.44 90 ALA A O 1
ATOM 695 N N . ALA A 1 91 ? -3.254 7.444 28.396 1.00 97.75 91 ALA A N 1
ATOM 696 C CA . ALA A 1 91 ? -3.214 8.658 27.583 1.00 97.75 91 ALA A CA 1
ATOM 697 C C . ALA A 1 91 ? -4.386 8.728 26.589 1.00 97.75 91 ALA A C 1
ATOM 699 O O . ALA A 1 91 ? -4.982 9.792 26.409 1.00 97.75 91 ALA A O 1
ATOM 700 N N . ALA A 1 92 ? -4.742 7.610 25.952 1.00 98.00 92 ALA A N 1
ATOM 701 C CA . ALA A 1 92 ? -5.873 7.553 25.028 1.00 98.00 92 ALA A CA 1
ATOM 702 C C . ALA A 1 92 ? -7.206 7.832 25.741 1.00 98.00 92 ALA A C 1
ATOM 704 O O . ALA A 1 92 ? -7.998 8.649 25.269 1.00 98.00 92 ALA A O 1
ATOM 705 N N . HIS A 1 93 ? -7.421 7.213 26.905 1.00 98.69 93 HIS A N 1
ATOM 706 C CA . HIS A 1 93 ? -8.609 7.414 27.738 1.00 98.69 93 HIS A CA 1
ATOM 707 C C . HIS A 1 93 ? -8.789 8.882 28.129 1.00 98.69 93 HIS A C 1
ATOM 709 O O . HIS A 1 93 ? -9.868 9.445 27.927 1.00 98.69 93 HIS A O 1
ATOM 715 N N . ALA A 1 94 ? -7.718 9.521 28.610 1.00 98.12 94 ALA A N 1
ATOM 716 C CA . ALA A 1 94 ? -7.730 10.935 28.973 1.00 98.12 94 ALA A CA 1
ATOM 717 C C . ALA A 1 94 ? -8.065 11.840 27.777 1.00 98.12 94 ALA A C 1
ATOM 719 O O . ALA A 1 94 ? -8.980 12.659 27.856 1.00 98.12 94 ALA A O 1
ATOM 720 N N . ASN A 1 95 ? -7.379 11.657 26.644 1.00 97.44 95 ASN A N 1
ATOM 721 C CA . ASN A 1 95 ? -7.586 12.484 25.449 1.00 97.44 95 ASN A CA 1
ATOM 722 C C . ASN A 1 95 ? -8.975 12.299 24.818 1.00 97.44 95 ASN A C 1
ATOM 724 O O . ASN A 1 95 ? -9.491 13.210 24.171 1.00 97.44 95 ASN A O 1
ATOM 728 N N . ALA A 1 96 ? -9.609 11.141 25.011 1.00 96.75 96 ALA A N 1
ATOM 729 C CA . ALA A 1 96 ? -10.974 10.905 24.555 1.00 96.75 96 ALA A CA 1
ATOM 730 C C . ALA A 1 96 ? -12.046 11.531 25.462 1.00 96.75 96 ALA A C 1
ATOM 732 O O . ALA A 1 96 ? -13.214 11.605 25.060 1.00 96.75 96 ALA A O 1
ATOM 733 N N . GLY A 1 97 ? -11.670 11.997 26.657 1.00 97.75 97 GLY A N 1
ATOM 734 C CA . GLY A 1 97 ? -12.600 12.530 27.649 1.00 97.75 97 GLY A CA 1
ATOM 735 C C . GLY A 1 97 ? -13.527 11.460 28.226 1.00 97.75 97 GLY A C 1
ATOM 736 O O . GLY A 1 97 ? -14.692 11.748 28.492 1.00 97.75 97 GLY A O 1
ATOM 737 N N . LEU A 1 98 ? -13.047 10.218 28.352 1.00 98.38 98 LEU A N 1
ATOM 738 C CA . LEU A 1 98 ? -13.764 9.176 29.086 1.00 98.38 98 LEU A CA 1
ATOM 739 C C . LEU A 1 98 ? -13.674 9.430 30.596 1.00 98.38 98 LEU A C 1
ATOM 741 O O . LEU A 1 98 ? -12.698 9.998 31.082 1.00 98.38 98 LEU A O 1
ATOM 745 N N . GLY A 1 99 ? -14.710 9.016 31.324 1.00 98.31 99 GLY A N 1
ATOM 746 C CA . GLY A 1 99 ? -14.841 9.242 32.761 1.00 98.31 99 GLY A CA 1
ATOM 747 C C . GLY A 1 99 ? -13.962 8.333 33.625 1.00 98.31 99 GLY A C 1
ATOM 748 O O . GLY A 1 99 ? -12.770 8.155 33.386 1.00 98.31 99 GLY A O 1
ATOM 749 N N . ARG A 1 100 ? -14.549 7.782 34.688 1.00 98.62 100 ARG A N 1
ATOM 750 C CA . ARG A 1 100 ? -13.829 7.040 35.734 1.00 98.62 100 ARG A CA 1
ATOM 751 C C . ARG A 1 100 ? -13.208 5.736 35.207 1.00 98.62 100 ARG A C 1
ATOM 753 O O . ARG A 1 100 ? -13.812 5.062 34.375 1.00 98.62 100 ARG A O 1
ATOM 760 N N . ILE A 1 101 ? -12.047 5.351 35.739 1.00 98.81 101 ILE A N 1
ATOM 761 C CA . ILE A 1 101 ? -11.435 4.028 35.538 1.00 98.81 101 ILE A CA 1
ATOM 762 C C . ILE A 1 101 ? -11.498 3.236 36.843 1.00 98.81 101 ILE A C 1
ATOM 764 O O . ILE A 1 101 ? -11.200 3.771 37.911 1.00 98.81 101 ILE A O 1
ATOM 768 N N . VAL A 1 102 ? -11.844 1.953 36.754 1.00 98.62 102 VAL A N 1
ATOM 769 C CA . VAL A 1 102 ? -11.742 1.010 37.871 1.00 98.62 102 VAL A CA 1
ATOM 770 C C . VAL A 1 102 ? -10.948 -0.217 37.435 1.00 98.62 102 VAL A C 1
ATOM 772 O O . VAL A 1 102 ? -11.291 -0.829 36.425 1.00 98.62 102 VAL A O 1
ATOM 775 N N . TYR A 1 103 ? -9.910 -0.601 38.178 1.00 98.12 103 TYR A N 1
ATOM 776 C CA . TYR A 1 103 ? -9.074 -1.755 37.827 1.00 98.12 103 TYR A CA 1
ATOM 777 C C . TYR A 1 103 ? -9.012 -2.816 38.931 1.00 98.12 103 TYR A C 1
ATOM 779 O O . TYR A 1 103 ? -9.063 -2.498 40.121 1.00 98.12 103 TYR A O 1
ATOM 787 N N . ALA A 1 104 ? -8.886 -4.088 38.534 1.00 95.94 104 ALA A N 1
ATOM 788 C CA . ALA A 1 104 ? -8.754 -5.195 39.481 1.00 95.94 104 ALA A CA 1
ATOM 789 C C . ALA A 1 104 ? -7.330 -5.293 40.050 1.00 95.94 104 ALA A C 1
ATOM 791 O O . ALA A 1 104 ? -7.177 -5.295 41.268 1.00 95.94 104 ALA A O 1
ATOM 792 N N . SER A 1 105 ? -6.296 -5.287 39.203 1.00 93.88 105 SER A N 1
ATOM 793 C CA . SER A 1 105 ? -4.887 -5.351 39.626 1.00 93.88 105 SER A CA 1
ATOM 794 C C . SER A 1 105 ? -4.086 -4.132 39.175 1.00 93.88 105 SER A C 1
ATOM 796 O O . SER A 1 105 ? -4.252 -3.648 38.058 1.00 93.88 105 SER A O 1
ATOM 798 N N . SER A 1 106 ? -3.201 -3.639 40.041 1.00 95.81 106 SER A N 1
ATOM 799 C CA . SER A 1 106 ? -2.366 -2.460 39.769 1.00 95.81 106 SER A CA 1
ATOM 800 C C . SER A 1 106 ? -1.147 -2.770 38.894 1.00 95.81 106 SER A C 1
ATOM 802 O O . SER A 1 106 ? -0.634 -3.894 38.874 1.00 95.81 106 SER A O 1
ATOM 804 N N . THR A 1 107 ? -0.597 -1.737 38.254 1.00 93.75 107 THR A N 1
ATOM 805 C CA . THR A 1 107 ? 0.682 -1.803 37.533 1.00 93.75 107 THR A CA 1
ATOM 806 C C . THR A 1 107 ? 1.825 -2.234 38.460 1.00 93.75 107 THR A C 1
ATOM 808 O O . THR A 1 107 ? 2.709 -2.986 38.052 1.00 93.75 107 THR A O 1
ATOM 811 N N . ALA A 1 108 ? 1.791 -1.826 39.734 1.00 92.50 108 ALA A N 1
ATOM 812 C CA . ALA A 1 108 ? 2.773 -2.244 40.734 1.00 92.50 108 ALA A CA 1
ATOM 813 C C . ALA A 1 108 ? 2.718 -3.758 41.012 1.00 92.50 108 ALA A C 1
ATOM 815 O O . ALA A 1 108 ? 3.764 -4.409 41.031 1.00 92.50 108 ALA A O 1
ATOM 816 N N . GLN A 1 109 ? 1.514 -4.326 41.156 1.00 92.25 109 GLN A N 1
ATOM 817 C CA . GLN A 1 109 ? 1.322 -5.774 41.316 1.00 92.25 109 GLN A CA 1
ATOM 818 C C . GLN A 1 109 ? 1.810 -6.541 40.081 1.00 92.25 109 GLN A C 1
ATOM 820 O O . GLN A 1 109 ? 2.570 -7.498 40.209 1.00 92.25 109 GLN A O 1
ATOM 825 N N . PHE A 1 110 ? 1.478 -6.066 38.876 1.00 90.25 110 PHE A N 1
ATOM 826 C CA . PHE A 1 110 ? 1.951 -6.669 37.627 1.00 90.25 110 PHE A CA 1
ATOM 827 C C . PHE A 1 110 ? 3.485 -6.710 37.524 1.00 90.25 110 PHE A C 1
ATOM 829 O O . PHE A 1 110 ? 4.065 -7.732 37.148 1.00 90.25 110 PHE A O 1
ATOM 836 N N . VAL A 1 111 ? 4.162 -5.613 37.881 1.00 89.12 111 VAL A N 1
ATOM 837 C CA . VAL A 1 111 ? 5.632 -5.547 37.897 1.00 89.12 111 VAL A CA 1
ATOM 838 C C . VAL A 1 111 ? 6.221 -6.504 38.931 1.00 89.12 111 VAL A C 1
ATOM 840 O O . VAL A 1 111 ? 7.205 -7.189 38.631 1.00 89.12 111 VAL A O 1
ATOM 843 N N . GLN A 1 112 ? 5.624 -6.575 40.124 1.00 90.38 112 GLN A N 1
ATOM 844 C CA . GLN A 1 112 ? 6.049 -7.496 41.174 1.00 90.38 112 GLN A CA 1
ATOM 845 C C . GLN A 1 112 ? 5.982 -8.950 40.686 1.00 90.38 112 GLN A C 1
ATOM 847 O O . GLN A 1 112 ? 7.002 -9.639 40.710 1.00 90.38 112 GLN A O 1
ATOM 852 N N . TRP A 1 113 ? 4.838 -9.390 40.152 1.00 88.69 113 TRP A N 1
ATOM 853 C CA . TRP A 1 113 ? 4.661 -10.766 39.673 1.00 88.69 113 TRP A CA 1
ATOM 854 C C . TRP A 1 113 ? 5.628 -11.128 38.546 1.00 88.69 113 TRP A C 1
ATOM 856 O O . TRP A 1 113 ? 6.246 -12.191 38.569 1.00 88.69 113 TRP A O 1
ATOM 866 N N . ARG A 1 114 ? 5.836 -10.227 37.577 1.00 86.50 114 ARG A N 1
ATOM 867 C CA . ARG A 1 114 ? 6.814 -10.457 36.499 1.00 86.50 114 ARG A CA 1
ATOM 868 C C . ARG A 1 114 ? 8.232 -10.612 37.029 1.00 86.50 114 ARG A C 1
ATOM 870 O O . ARG A 1 114 ? 8.975 -11.453 36.529 1.00 86.50 114 ARG A O 1
ATOM 877 N N . THR A 1 115 ? 8.595 -9.821 38.036 1.00 87.44 115 THR A N 1
ATOM 878 C CA . THR A 1 115 ? 9.911 -9.899 38.680 1.00 87.44 115 THR A CA 1
ATOM 879 C C . THR A 1 115 ? 10.086 -11.235 39.399 1.00 87.44 115 THR A C 1
ATOM 881 O O . THR A 1 115 ? 11.108 -11.892 39.214 1.00 87.44 115 THR A O 1
ATOM 884 N N . GLU A 1 116 ? 9.075 -11.675 40.151 1.00 88.44 116 GLU A N 1
ATOM 885 C CA . GLU A 1 116 ? 9.061 -12.976 40.836 1.00 88.44 116 GLU A CA 1
ATOM 886 C C . GLU A 1 116 ? 9.157 -14.154 39.850 1.00 88.44 116 GLU A C 1
ATOM 888 O O . GLU A 1 116 ? 9.823 -15.148 40.135 1.00 88.44 116 GLU A O 1
ATOM 893 N N . MET A 1 117 ? 8.574 -14.019 38.655 1.00 86.38 117 MET A N 1
ATOM 894 C CA . MET A 1 117 ? 8.638 -15.014 37.573 1.00 86.38 117 MET A CA 1
ATOM 895 C C . MET A 1 117 ? 9.910 -14.927 36.713 1.00 86.38 117 MET A C 1
ATOM 897 O O . MET A 1 117 ? 10.061 -15.688 35.758 1.00 86.38 117 MET A O 1
ATOM 901 N N . GLY A 1 118 ? 10.824 -13.994 37.000 1.00 87.81 118 GLY A N 1
ATOM 902 C CA . GLY A 1 118 ? 12.040 -13.792 36.206 1.00 87.81 118 GLY A CA 1
ATOM 903 C C . GLY A 1 118 ? 11.791 -13.251 34.790 1.00 87.81 118 GLY A C 1
ATOM 904 O O . GLY A 1 118 ? 12.655 -13.366 33.918 1.00 87.81 118 GLY A O 1
ATOM 905 N N . ILE A 1 119 ? 10.623 -12.653 34.538 1.00 81.25 119 ILE A N 1
ATOM 906 C CA . ILE A 1 119 ? 10.255 -12.066 33.249 1.00 81.25 119 ILE A CA 1
ATOM 907 C C . ILE A 1 119 ? 10.867 -10.666 33.149 1.00 81.25 119 ILE A C 1
ATOM 909 O O . ILE A 1 119 ? 10.599 -9.788 33.970 1.00 81.25 119 ILE A O 1
ATOM 913 N N . LYS A 1 120 ? 11.661 -10.425 32.098 1.00 83.69 120 LYS A N 1
ATOM 914 C CA . LYS A 1 120 ? 12.292 -9.117 31.866 1.00 83.69 120 LYS A CA 1
ATOM 915 C C . LYS A 1 120 ? 11.242 -7.996 31.709 1.00 83.69 120 LYS A C 1
ATOM 917 O O . LYS A 1 120 ? 10.164 -8.239 31.143 1.00 83.69 120 LYS A O 1
ATOM 922 N N . PRO A 1 121 ? 11.546 -6.768 32.170 1.00 80.12 121 PRO A N 1
ATOM 923 C CA . PRO A 1 121 ? 10.715 -5.597 31.905 1.00 80.12 121 PRO A CA 1
ATOM 924 C C . PRO A 1 121 ? 10.494 -5.386 30.402 1.00 80.12 121 PRO A C 1
ATOM 926 O O . PRO A 1 121 ? 11.387 -5.645 29.595 1.00 80.12 121 PRO A O 1
ATOM 929 N N . GLY A 1 122 ? 9.293 -4.938 30.038 1.00 79.44 122 GLY A N 1
ATOM 930 C CA . GLY A 1 122 ? 8.965 -4.566 28.661 1.00 79.44 122 GLY A CA 1
ATOM 931 C C . GLY A 1 122 ? 9.551 -3.203 28.257 1.00 79.44 122 GLY A C 1
ATOM 932 O O . GLY A 1 122 ? 10.127 -2.507 29.093 1.00 79.44 122 GLY A O 1
ATOM 933 N N . PRO A 1 123 ? 9.376 -2.792 26.987 1.00 81.25 123 PRO A N 1
ATOM 934 C CA . PRO A 1 123 ? 9.916 -1.532 26.464 1.00 81.25 123 PRO A CA 1
ATOM 935 C C . PRO A 1 123 ? 9.186 -0.276 26.974 1.00 81.25 123 PRO A C 1
ATOM 937 O O . PRO A 1 123 ? 9.681 0.832 26.794 1.00 81.25 123 PRO A O 1
ATOM 940 N N . VAL A 1 124 ? 8.013 -0.429 27.598 1.00 88.44 124 VAL A N 1
ATOM 941 C CA . VAL A 1 124 ? 7.199 0.677 28.120 1.00 88.44 124 VAL A CA 1
ATOM 942 C C . VAL A 1 124 ? 7.366 0.763 29.634 1.00 88.44 124 VAL A C 1
ATOM 944 O O . VAL A 1 124 ? 7.217 -0.238 30.337 1.00 88.44 124 VAL A O 1
ATOM 947 N N . ALA A 1 125 ? 7.654 1.966 30.137 1.00 90.62 125 ALA A N 1
ATOM 948 C CA . ALA A 1 125 ? 7.738 2.212 31.571 1.00 90.62 125 ALA A CA 1
ATOM 949 C C . ALA A 1 125 ? 6.389 1.883 32.249 1.00 90.62 125 ALA A C 1
ATOM 951 O O . ALA A 1 125 ? 5.351 2.355 31.778 1.00 90.62 125 ALA A O 1
ATOM 952 N N . PRO A 1 126 ? 6.377 1.106 33.347 1.00 91.38 126 PRO A N 1
ATOM 953 C CA . PRO A 1 126 ? 5.153 0.720 34.043 1.00 91.38 126 PRO A CA 1
ATOM 954 C C . PRO A 1 126 ? 4.658 1.873 34.932 1.00 91.38 126 PRO A C 1
ATOM 956 O O . PRO A 1 126 ? 4.760 1.821 36.156 1.00 91.38 126 PRO A O 1
ATOM 959 N N . LEU A 1 127 ? 4.179 2.948 34.304 1.00 95.31 127 LEU A N 1
ATOM 960 C CA . LEU A 1 127 ? 3.610 4.108 34.991 1.00 95.31 127 LEU A CA 1
ATOM 961 C C . LEU A 1 127 ? 2.154 3.828 35.382 1.00 95.31 127 LEU A C 1
ATOM 963 O O . LEU A 1 127 ? 1.420 3.212 34.610 1.00 95.31 127 LEU A O 1
ATOM 967 N N . SER A 1 128 ? 1.731 4.305 36.553 1.00 97.50 128 SER A N 1
ATOM 968 C CA . SER A 1 128 ? 0.318 4.291 36.943 1.00 97.50 128 SER A CA 1
ATOM 969 C C . SER A 1 128 ? -0.505 5.247 36.077 1.00 97.50 128 SER A C 1
ATOM 971 O O . SER A 1 128 ? 0.036 6.171 35.458 1.00 97.50 128 SER A O 1
ATOM 973 N N . ILE A 1 129 ? -1.830 5.084 36.078 1.00 98.31 129 ILE A N 1
ATOM 974 C CA . ILE A 1 129 ? -2.725 5.954 35.298 1.00 98.31 129 ILE A CA 1
ATOM 975 C C . ILE A 1 129 ? -2.498 7.428 35.647 1.00 98.31 129 ILE A C 1
ATOM 977 O O . ILE A 1 129 ? -2.300 8.241 34.749 1.00 98.31 129 ILE A O 1
ATOM 981 N N . ASN A 1 130 ? -2.454 7.782 36.936 1.00 97.81 130 ASN A N 1
ATOM 982 C CA . ASN A 1 130 ? -2.303 9.179 37.358 1.00 97.81 130 ASN A CA 1
ATOM 983 C C . ASN A 1 130 ? -0.889 9.748 37.141 1.00 97.81 130 ASN A C 1
ATOM 985 O O . ASN A 1 130 ? -0.724 10.965 37.153 1.00 97.81 130 ASN A O 1
ATOM 989 N N . GLN A 1 131 ? 0.130 8.913 36.907 1.00 97.00 131 GLN A N 1
ATOM 990 C CA . GLN A 1 131 ? 1.435 9.398 36.438 1.00 97.00 131 GLN A CA 1
ATOM 991 C C . GLN A 1 131 ? 1.390 9.845 34.970 1.00 97.00 131 GLN A C 1
ATOM 993 O O . GLN A 1 131 ? 2.190 10.687 34.567 1.00 97.00 131 GLN A O 1
ATOM 998 N N . VAL A 1 132 ? 0.464 9.296 34.179 1.00 97.69 132 VAL A N 1
ATOM 999 C CA . VAL A 1 132 ? 0.289 9.606 32.751 1.00 97.69 132 VAL A CA 1
ATOM 1000 C C . VAL A 1 132 ? -0.787 10.672 32.537 1.00 97.69 132 VAL A C 1
ATOM 1002 O O . VAL A 1 132 ? -0.602 11.585 31.737 1.00 97.69 132 VAL A O 1
ATOM 1005 N N . ALA A 1 133 ? -1.897 10.576 33.266 1.00 96.62 133 ALA A N 1
ATOM 1006 C CA . ALA A 1 133 ? -3.053 11.459 33.187 1.00 96.62 133 ALA A CA 1
ATOM 1007 C C . ALA A 1 133 ? -3.507 11.854 34.609 1.00 96.62 133 ALA A C 1
ATOM 1009 O O . ALA A 1 133 ? -4.345 11.170 35.205 1.00 96.62 133 ALA A O 1
ATOM 1010 N N . PRO A 1 134 ? -2.948 12.942 35.176 1.00 95.56 134 PRO A N 1
ATOM 1011 C CA . PRO A 1 134 ? -3.120 13.289 36.590 1.00 95.56 134 PRO A CA 1
ATOM 1012 C C . PRO A 1 134 ? -4.572 13.480 37.033 1.00 95.56 134 PRO A C 1
ATOM 1014 O O . PRO A 1 134 ? -4.914 13.099 38.149 1.00 95.56 134 PRO A O 1
ATOM 1017 N N . ASP A 1 135 ? -5.424 14.006 36.150 1.00 94.75 135 ASP A N 1
ATOM 1018 C CA . ASP A 1 135 ? -6.796 14.413 36.480 1.00 94.75 135 ASP A CA 1
ATOM 1019 C C . ASP A 1 135 ? -7.844 13.294 36.325 1.00 94.75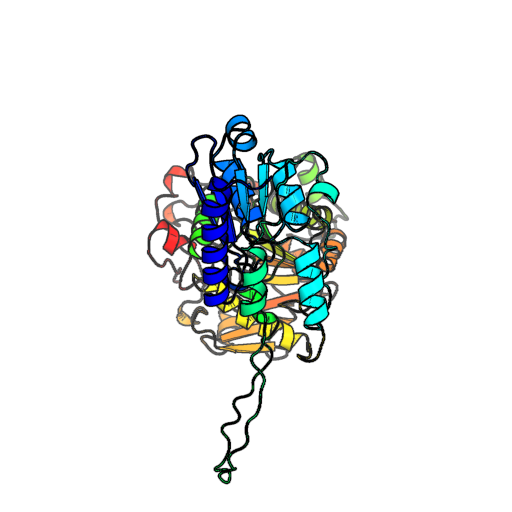 135 ASP A C 1
ATOM 1021 O O . ASP A 1 135 ? -9.028 13.518 36.593 1.00 94.75 135 ASP A O 1
ATOM 1025 N N . LEU A 1 136 ? -7.453 12.087 35.892 1.00 96.44 136 LEU A N 1
ATOM 1026 C CA . LEU A 1 136 ? -8.394 10.970 35.781 1.00 96.44 136 LEU A CA 1
ATOM 1027 C C . LEU A 1 136 ? -8.826 10.463 37.161 1.00 96.44 136 LEU A C 1
ATOM 1029 O O . LEU A 1 136 ? -8.011 10.246 38.060 1.00 96.44 136 LEU A O 1
ATOM 1033 N N . LEU A 1 137 ? -10.129 10.209 37.300 1.00 97.69 137 LEU A N 1
ATOM 1034 C CA . LEU A 1 137 ? -10.693 9.529 38.462 1.00 97.69 137 LEU A CA 1
ATOM 1035 C C . LEU A 1 137 ? -10.411 8.031 38.349 1.00 97.69 137 LEU A C 1
ATOM 1037 O O . LEU A 1 137 ? -10.906 7.378 37.429 1.00 97.69 137 LEU A O 1
ATOM 1041 N N . VAL A 1 138 ? -9.635 7.496 39.288 1.00 98.12 138 VAL A N 1
ATOM 1042 C CA . VAL A 1 138 ? -9.161 6.110 39.259 1.00 98.12 138 VAL A CA 1
ATOM 1043 C C . VAL A 1 138 ? -9.437 5.431 40.597 1.00 98.12 138 VAL A C 1
ATOM 1045 O O . VAL A 1 138 ? -9.082 5.958 41.650 1.00 98.12 138 VAL A O 1
ATOM 1048 N N . ASP A 1 139 ? -10.051 4.251 40.551 1.00 97.75 139 ASP A N 1
ATOM 1049 C CA . ASP A 1 139 ? -10.266 3.375 41.702 1.00 97.75 139 ASP A CA 1
ATOM 1050 C C . ASP A 1 139 ? -9.613 2.003 41.467 1.00 97.75 139 ASP A C 1
ATOM 1052 O O . ASP A 1 139 ? -9.763 1.400 40.408 1.00 97.75 139 ASP A O 1
ATOM 1056 N N . GLY A 1 140 ? -8.920 1.477 42.472 1.00 93.38 140 GLY A N 1
ATOM 1057 C CA . GLY A 1 140 ? -8.269 0.169 42.416 1.00 93.38 140 GLY A CA 1
ATOM 1058 C C . GLY A 1 140 ? -7.001 0.134 43.279 1.00 93.38 140 GLY A C 1
ATOM 1059 O O . GLY A 1 140 ? -6.614 1.174 43.822 1.00 93.38 140 GLY A O 1
ATOM 1060 N N . PRO A 1 141 ? -6.352 -1.034 43.430 1.00 93.81 141 PRO A N 1
ATOM 1061 C CA . PRO A 1 141 ? -6.821 -2.354 42.990 1.00 93.81 141 PRO A CA 1
ATOM 1062 C C . PRO A 1 141 ? -8.055 -2.820 43.781 1.00 93.81 141 PRO A C 1
ATOM 1064 O O . PRO A 1 141 ? -8.403 -2.229 44.805 1.00 93.81 141 PRO A O 1
ATOM 1067 N N . ALA A 1 142 ? -8.743 -3.855 43.296 1.00 89.81 142 ALA A N 1
ATOM 1068 C CA . ALA A 1 142 ? -9.928 -4.421 43.939 1.00 89.81 142 ALA A CA 1
ATOM 1069 C C . ALA A 1 142 ? -9.551 -5.654 44.786 1.00 89.81 142 ALA A C 1
ATOM 1071 O O . ALA A 1 142 ? -9.272 -6.707 44.204 1.00 89.81 142 ALA A O 1
ATOM 1072 N N . PRO A 1 143 ? -9.577 -5.562 46.133 1.00 76.56 143 PRO A N 1
ATOM 1073 C CA . PRO A 1 143 ? -9.156 -6.659 47.003 1.00 76.56 143 PRO A CA 1
ATOM 1074 C C . PRO A 1 143 ? -9.963 -7.940 46.758 1.00 76.56 143 PRO A C 1
ATOM 1076 O O . PRO A 1 143 ? -11.196 -7.913 46.757 1.00 76.56 143 PRO A O 1
ATOM 1079 N N . GLY A 1 144 ? -9.270 -9.062 46.574 1.00 73.69 144 GLY A N 1
ATOM 1080 C CA . GLY A 1 144 ? -9.853 -10.388 46.351 1.00 73.69 144 GLY A CA 1
ATOM 1081 C C . GLY A 1 144 ? -10.074 -10.758 44.879 1.00 73.69 144 GLY A C 1
ATOM 1082 O O . GLY A 1 144 ? -10.310 -11.927 44.593 1.00 73.69 144 GLY A O 1
ATOM 1083 N N . LEU A 1 145 ? -9.968 -9.804 43.945 1.00 71.81 145 LEU A N 1
ATOM 1084 C CA . LEU A 1 145 ? -9.824 -10.084 42.505 1.00 71.81 145 LEU A CA 1
ATOM 1085 C C . LEU A 1 145 ? -8.367 -9.957 42.039 1.00 71.81 145 LEU A C 1
ATOM 1087 O O . LEU A 1 145 ? -8.018 -10.411 40.955 1.00 71.81 145 LEU A O 1
ATOM 1091 N N . ASP A 1 146 ? -7.517 -9.361 42.869 1.00 62.62 146 ASP A N 1
ATOM 1092 C CA . ASP A 1 146 ? -6.095 -9.163 42.638 1.00 62.62 146 ASP A CA 1
ATOM 1093 C C . ASP A 1 146 ? -5.223 -10.378 42.998 1.00 62.62 146 ASP A C 1
ATOM 1095 O O . ASP A 1 146 ? -4.046 -10.392 42.655 1.00 62.62 146 ASP A O 1
ATOM 1099 N N . GLU A 1 147 ? -5.790 -11.420 43.620 1.00 54.84 147 GLU A N 1
ATOM 1100 C CA . GLU A 1 147 ? -5.101 -12.687 43.933 1.00 54.84 147 GLU A CA 1
ATOM 1101 C C . GLU A 1 147 ? -5.327 -13.800 42.881 1.00 54.84 147 GLU A C 1
ATOM 1103 O O . GLU A 1 147 ? -4.560 -14.767 42.823 1.00 54.84 147 GLU A O 1
ATOM 1108 N N . GLU A 1 148 ? -6.332 -13.677 42.002 1.00 49.38 148 GLU A N 1
ATOM 1109 C CA . GLU A 1 148 ? -6.586 -14.642 40.912 1.00 49.38 148 GLU A CA 1
ATOM 1110 C C . GLU A 1 148 ? -5.535 -14.660 39.772 1.00 49.38 148 GLU A C 1
ATOM 1112 O O . GLU A 1 148 ? -5.294 -15.745 39.227 1.00 49.38 148 GLU A O 1
ATOM 1117 N N . PRO A 1 149 ? -4.840 -13.555 39.412 1.00 48.56 149 PRO A N 1
ATOM 1118 C CA . PRO A 1 149 ? -3.825 -13.574 38.351 1.00 48.56 149 PRO A CA 1
ATOM 1119 C C . PRO A 1 149 ? -2.618 -14.462 38.688 1.00 48.56 149 PRO A C 1
ATOM 1121 O O . PRO A 1 149 ? -1.998 -15.047 37.799 1.00 48.56 149 PRO A O 1
ATOM 1124 N N . THR A 1 150 ? -2.305 -14.646 39.975 1.00 43.50 150 THR A N 1
ATOM 1125 C CA . THR A 1 150 ? -1.194 -15.497 40.432 1.00 43.50 150 THR A CA 1
ATOM 1126 C C . THR A 1 150 ? -1.370 -16.976 40.065 1.00 43.50 150 THR A C 1
ATOM 1128 O O . THR A 1 150 ? -0.378 -17.674 39.863 1.00 43.50 150 THR A O 1
ATOM 1131 N N . ALA A 1 151 ? -2.610 -17.457 39.908 1.00 41.25 151 ALA A N 1
ATOM 1132 C CA . ALA A 1 151 ? -2.892 -18.839 39.508 1.00 41.25 151 ALA A CA 1
ATOM 1133 C C . ALA A 1 151 ? -2.820 -19.063 37.983 1.00 41.25 151 ALA A C 1
ATOM 1135 O O . ALA A 1 151 ? -2.616 -20.193 37.545 1.00 41.25 151 ALA A O 1
ATOM 1136 N N . GLN A 1 152 ? -2.951 -18.005 37.173 1.00 43.75 152 GLN A N 1
ATOM 1137 C CA . GLN A 1 152 ? -2.928 -18.078 35.701 1.00 43.75 152 GLN A CA 1
ATOM 1138 C C . GLN A 1 152 ? -1.545 -17.780 35.096 1.00 43.75 152 GLN A C 1
ATOM 1140 O O . GLN A 1 152 ? -1.323 -18.025 33.912 1.00 43.75 152 GLN A O 1
ATOM 1145 N N . HIS A 1 153 ? -0.597 -17.301 35.907 1.00 45.06 153 HIS A N 1
ATOM 1146 C CA . HIS A 1 153 ? 0.759 -16.947 35.478 1.00 45.06 153 HIS A CA 1
ATOM 1147 C C . HIS A 1 153 ? 1.865 -17.920 35.950 1.00 45.06 153 HIS A C 1
ATOM 1149 O O . HIS A 1 153 ? 3.041 -17.686 35.675 1.00 45.06 153 HIS A O 1
ATOM 1155 N N . ALA A 1 154 ? 1.532 -19.027 36.627 1.00 32.97 154 ALA A N 1
ATOM 1156 C CA . ALA A 1 154 ? 2.516 -20.011 37.091 1.00 32.97 154 ALA A CA 1
ATOM 1157 C C . ALA A 1 154 ? 2.718 -21.167 36.079 1.00 32.97 154 ALA A C 1
ATOM 1159 O O . ALA A 1 154 ? 1.773 -21.916 35.821 1.00 32.97 154 ALA A O 1
ATOM 1160 N N . PRO A 1 155 ? 3.935 -21.403 35.542 1.00 34.84 155 PRO A N 1
ATOM 1161 C CA . PRO A 1 155 ? 4.233 -22.631 34.812 1.00 34.84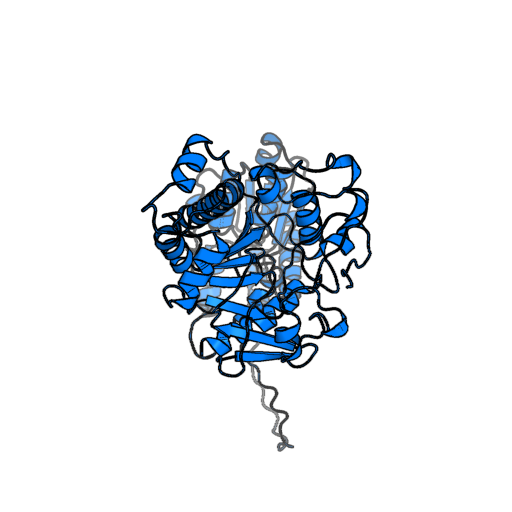 155 PRO A CA 1
ATOM 1162 C C . PRO A 1 155 ? 4.293 -23.796 35.808 1.00 34.84 155 PRO A C 1
ATOM 1164 O O . PRO A 1 155 ? 5.099 -23.797 36.740 1.00 34.84 155 PRO A O 1
ATOM 1167 N N . THR A 1 156 ? 3.440 -24.806 35.641 1.00 30.61 156 THR A N 1
ATOM 1168 C CA . THR A 1 156 ? 3.439 -25.990 36.509 1.00 30.61 156 THR A CA 1
ATOM 1169 C C . THR A 1 156 ? 4.673 -26.851 36.212 1.00 30.61 156 THR A C 1
ATOM 1171 O O . THR A 1 156 ? 4.666 -27.695 35.322 1.00 30.61 156 THR A O 1
ATOM 1174 N N . LEU A 1 157 ? 5.759 -26.633 36.956 1.00 35.78 157 LEU A N 1
ATOM 1175 C CA . LEU A 1 157 ? 6.951 -27.482 36.966 1.00 35.78 157 LEU A CA 1
ATOM 1176 C C . LEU A 1 157 ? 7.072 -28.166 38.331 1.00 35.78 157 LEU A C 1
ATOM 1178 O O . LEU A 1 157 ? 7.526 -27.554 39.291 1.00 35.78 157 LEU A O 1
ATOM 1182 N N . THR A 1 158 ? 6.733 -29.455 38.414 1.00 26.50 158 THR A N 1
ATOM 1183 C CA . THR A 1 158 ? 7.383 -30.371 39.369 1.00 26.50 158 THR A CA 1
ATOM 1184 C C . THR A 1 158 ? 7.589 -31.753 38.730 1.00 26.50 158 THR A C 1
ATOM 1186 O O . THR A 1 158 ? 6.660 -32.286 38.125 1.00 26.50 158 THR A O 1
ATOM 1189 N N . PRO A 1 159 ? 8.795 -32.351 38.832 1.00 30.78 159 PRO A N 1
ATOM 1190 C CA . PRO A 1 159 ? 9.094 -33.668 38.278 1.00 30.78 159 PRO A CA 1
ATOM 1191 C C . PRO A 1 159 ? 8.849 -34.779 39.310 1.00 30.78 159 PRO A C 1
ATOM 1193 O O . PRO A 1 159 ? 9.305 -34.695 40.449 1.00 30.78 159 PRO A O 1
ATOM 1196 N N . THR A 1 160 ? 8.203 -35.872 38.900 1.00 26.28 160 THR A N 1
ATOM 1197 C CA . THR A 1 160 ? 8.323 -37.179 39.575 1.00 26.28 160 THR A CA 1
ATOM 1198 C C . THR A 1 160 ? 8.808 -38.226 38.563 1.00 26.28 160 THR A C 1
ATOM 1200 O O . THR A 1 160 ? 8.337 -38.210 37.426 1.00 26.28 160 THR A O 1
ATOM 1203 N N . PRO A 1 161 ? 9.764 -39.112 38.913 1.00 40.47 161 PRO A N 1
ATOM 1204 C CA . PRO A 1 161 ? 10.455 -39.953 37.935 1.00 40.47 161 PRO A CA 1
ATOM 1205 C C . PRO A 1 161 ? 9.845 -41.360 37.835 1.00 40.47 161 PRO A C 1
ATOM 1207 O O . PRO A 1 161 ? 9.764 -42.054 38.844 1.00 40.47 161 PRO A O 1
ATOM 1210 N N . ILE A 1 162 ? 9.486 -41.824 36.630 1.00 28.23 162 ILE A N 1
ATOM 1211 C CA . ILE A 1 162 ? 9.235 -43.249 36.293 1.00 28.23 162 ILE A CA 1
ATOM 1212 C C . ILE A 1 162 ? 9.663 -43.461 34.808 1.00 28.23 162 ILE A C 1
ATOM 1214 O O . ILE A 1 162 ? 9.738 -42.474 34.076 1.00 28.23 162 ILE A O 1
ATOM 1218 N N . PRO A 1 163 ? 10.120 -44.652 34.362 1.00 31.67 163 PRO A N 1
ATOM 1219 C CA . PRO A 1 163 ? 11.439 -44.843 33.785 1.00 31.67 163 PRO A CA 1
ATOM 1220 C C . PRO A 1 163 ? 11.395 -44.892 32.253 1.00 31.67 163 PRO A C 1
ATOM 1222 O O . PRO A 1 163 ? 10.370 -45.125 31.618 1.00 31.67 163 PRO A O 1
ATOM 1225 N N . THR A 1 164 ? 12.569 -44.713 31.669 1.00 37.53 164 THR A N 1
ATOM 1226 C CA . THR A 1 164 ? 12.843 -44.704 30.236 1.00 37.53 164 THR A CA 1
ATOM 1227 C C . THR A 1 164 ? 12.382 -45.986 29.528 1.00 37.53 164 THR A C 1
ATOM 1229 O O . THR A 1 164 ? 12.861 -47.067 29.883 1.00 37.53 164 THR A O 1
ATOM 1232 N N . PRO A 1 165 ? 11.578 -45.901 28.452 1.00 30.69 165 PRO A N 1
ATOM 1233 C CA . PRO A 1 165 ? 11.633 -46.865 27.372 1.00 30.69 165 PRO A CA 1
ATOM 1234 C C . PRO A 1 165 ? 12.618 -46.384 26.295 1.00 30.69 165 PRO A C 1
ATOM 1236 O O . PRO A 1 165 ? 12.687 -45.212 25.930 1.00 30.69 165 PRO A O 1
ATOM 1239 N N . THR A 1 166 ? 13.423 -47.332 25.837 1.00 30.19 166 THR A N 1
ATOM 1240 C CA . THR A 1 166 ? 14.444 -47.249 24.788 1.00 30.19 166 THR A CA 1
ATOM 1241 C C . THR A 1 166 ? 13.888 -46.646 23.484 1.00 30.19 166 THR A C 1
ATOM 1243 O O . THR A 1 166 ? 12.746 -46.942 23.127 1.00 30.19 166 THR A O 1
ATOM 1246 N N . PRO A 1 167 ? 14.661 -45.816 22.753 1.00 31.66 167 PRO A N 1
ATOM 1247 C CA . PRO A 1 167 ? 14.147 -45.062 21.616 1.00 31.66 167 PRO A CA 1
ATOM 1248 C C . PRO A 1 167 ? 13.913 -45.961 20.399 1.00 31.66 167 PRO A C 1
ATOM 1250 O O . PRO A 1 167 ? 14.726 -46.828 20.079 1.00 31.66 167 PRO A O 1
ATOM 1253 N N . THR A 1 168 ? 12.820 -45.693 19.689 1.00 31.20 168 THR A N 1
ATOM 1254 C CA . THR A 1 168 ? 12.615 -46.087 18.284 1.00 31.20 168 THR A CA 1
ATOM 1255 C C . THR A 1 168 ? 12.710 -44.792 17.449 1.00 31.20 168 THR A C 1
ATOM 1257 O O . THR A 1 168 ? 12.378 -43.735 17.988 1.00 31.20 168 THR A O 1
ATOM 1260 N N . PRO A 1 169 ? 13.258 -44.812 16.217 1.00 34.09 169 PRO A N 1
ATOM 1261 C CA . PRO A 1 169 ? 13.907 -43.654 15.590 1.00 34.09 169 PRO A CA 1
ATOM 1262 C C . PRO A 1 169 ? 13.000 -42.437 15.393 1.00 34.09 169 PRO A C 1
ATOM 1264 O O . PRO A 1 169 ? 11.842 -42.564 15.016 1.00 34.09 169 PRO A O 1
ATOM 1267 N N . ALA A 1 170 ? 13.589 -41.271 15.645 1.00 33.31 170 ALA A N 1
ATOM 1268 C CA . ALA A 1 170 ? 12.976 -39.954 15.688 1.00 33.31 170 ALA A CA 1
ATOM 1269 C C . ALA A 1 170 ? 12.191 -39.555 14.424 1.00 33.31 170 ALA A C 1
ATOM 1271 O O . ALA A 1 170 ? 12.737 -39.552 13.322 1.00 33.31 170 ALA A O 1
ATOM 1272 N N . GLU A 1 171 ? 10.973 -39.052 14.630 1.00 33.41 171 GLU A N 1
ATOM 1273 C CA . GLU A 1 171 ? 10.500 -37.874 13.905 1.00 33.41 171 GLU A CA 1
ATOM 1274 C C . GLU A 1 171 ? 11.204 -36.650 14.507 1.00 33.41 171 GLU A C 1
ATOM 1276 O O . GLU A 1 171 ? 10.917 -36.228 15.629 1.00 33.41 171 GLU A O 1
ATOM 1281 N N . LEU A 1 172 ? 12.164 -36.085 13.771 1.00 32.91 172 LEU A N 1
ATOM 1282 C CA . LEU A 1 172 ? 12.577 -34.701 13.979 1.00 32.91 172 LEU A CA 1
ATOM 1283 C C . LEU A 1 172 ? 11.425 -33.804 13.506 1.00 32.91 172 LEU A C 1
ATOM 1285 O O . LEU A 1 172 ? 11.331 -33.499 12.320 1.00 32.91 172 LEU A O 1
ATOM 1289 N N . VAL A 1 173 ? 10.573 -33.340 14.419 1.00 36.50 173 VAL A N 1
ATOM 1290 C CA . VAL A 1 173 ? 9.814 -32.108 14.174 1.00 36.50 173 VAL A CA 1
ATOM 1291 C C . VAL A 1 173 ? 10.607 -30.963 14.784 1.00 36.50 173 VAL A C 1
ATOM 1293 O O . VAL A 1 173 ? 10.621 -30.737 15.991 1.00 36.50 173 VAL A O 1
ATOM 1296 N N . SER A 1 174 ? 11.330 -30.289 13.897 1.00 31.64 174 SER A N 1
ATOM 1297 C CA . SER A 1 174 ? 11.991 -29.013 14.126 1.00 31.64 174 SER A CA 1
ATOM 1298 C C . SER A 1 174 ? 10.970 -27.968 14.590 1.00 31.64 174 SER A C 1
ATOM 1300 O O . SER A 1 174 ? 10.057 -27.618 13.846 1.00 31.64 174 SER A O 1
ATOM 1302 N N . THR A 1 175 ? 11.115 -27.439 15.804 1.00 37.75 175 THR A N 1
ATOM 1303 C CA . THR A 1 175 ? 10.462 -26.184 16.197 1.00 37.75 175 THR A CA 1
ATOM 1304 C C . THR A 1 175 ? 11.281 -25.026 15.628 1.00 37.75 175 THR A C 1
ATOM 1306 O O . THR A 1 175 ? 12.119 -24.445 16.318 1.00 37.75 175 THR A O 1
ATOM 1309 N N . THR A 1 176 ? 11.093 -24.725 14.343 1.00 39.69 176 THR A N 1
ATOM 1310 C CA . THR A 1 176 ? 11.684 -23.548 13.695 1.00 39.69 176 THR A CA 1
ATOM 1311 C C . THR A 1 176 ? 11.041 -22.274 14.239 1.00 39.69 176 THR A C 1
ATOM 1313 O O . THR A 1 176 ? 9.814 -22.146 14.224 1.00 39.69 176 THR A O 1
ATOM 1316 N N . ALA A 1 177 ? 11.854 -21.311 14.681 1.00 53.88 177 ALA A N 1
ATOM 1317 C CA . ALA A 1 177 ? 11.406 -19.931 14.844 1.00 53.88 177 ALA A CA 1
ATOM 1318 C C . ALA A 1 177 ? 10.743 -19.465 13.535 1.00 53.88 177 ALA A C 1
ATOM 1320 O O . ALA A 1 177 ? 11.264 -19.709 12.447 1.00 53.88 177 ALA A O 1
ATOM 1321 N N . LYS A 1 178 ? 9.558 -18.862 13.635 1.00 62.41 178 LYS A N 1
ATOM 1322 C CA . LYS A 1 178 ? 8.798 -18.379 12.478 1.00 62.41 178 LYS A CA 1
ATOM 1323 C C . LYS A 1 178 ? 9.573 -17.253 11.778 1.00 62.41 178 LYS A C 1
ATOM 1325 O O . LYS A 1 178 ? 10.024 -16.323 12.441 1.00 62.41 178 LYS A O 1
ATOM 1330 N N . SER A 1 179 ? 9.731 -17.356 10.456 1.00 80.25 179 SER A N 1
ATOM 1331 C CA . SER A 1 179 ? 10.435 -16.365 9.626 1.00 80.25 179 SER A CA 1
ATOM 1332 C C . SER A 1 179 ? 9.790 -14.972 9.743 1.00 80.25 179 SER A C 1
ATOM 1334 O O . SER A 1 179 ? 8.559 -14.891 9.696 1.00 80.25 179 SER A O 1
ATOM 1336 N N . PRO A 1 180 ? 10.564 -13.867 9.822 1.00 87.88 180 PRO A N 1
ATOM 1337 C CA . PRO A 1 180 ? 10.027 -12.499 9.784 1.00 87.88 180 PRO A CA 1
ATOM 1338 C C . PRO A 1 180 ? 9.151 -12.201 8.559 1.00 87.88 180 PRO A C 1
ATOM 1340 O O . PRO A 1 180 ? 8.260 -11.353 8.626 1.00 87.88 180 PRO A O 1
ATOM 1343 N N . ALA A 1 181 ? 9.355 -12.935 7.461 1.00 90.19 181 ALA A N 1
ATOM 1344 C CA . ALA A 1 181 ? 8.528 -12.853 6.261 1.00 90.19 181 ALA A CA 1
ATOM 1345 C C . ALA A 1 181 ? 7.038 -13.125 6.533 1.00 90.19 181 ALA A C 1
ATOM 1347 O O . ALA A 1 181 ? 6.181 -12.637 5.804 1.00 90.19 181 ALA A O 1
ATOM 1348 N N . GLN A 1 182 ? 6.697 -13.822 7.624 1.00 89.31 182 GLN A N 1
ATOM 1349 C CA . GLN A 1 182 ? 5.305 -14.099 7.982 1.00 89.31 182 GLN A CA 1
ATOM 1350 C C . GLN A 1 182 ? 4.471 -12.838 8.247 1.00 89.31 182 GLN A C 1
ATOM 1352 O O . GLN A 1 182 ? 3.250 -12.855 8.097 1.00 89.31 182 GLN A O 1
ATOM 1357 N N . HIS A 1 183 ? 5.113 -11.723 8.596 1.00 91.62 183 HIS A N 1
ATOM 1358 C CA . HIS A 1 183 ? 4.431 -10.444 8.786 1.00 91.62 183 HIS A CA 1
ATOM 1359 C C . HIS A 1 183 ? 3.991 -9.789 7.467 1.00 91.62 183 HIS A C 1
ATOM 1361 O O . HIS A 1 183 ? 3.147 -8.896 7.493 1.00 91.62 183 HIS A O 1
ATOM 1367 N N . ALA A 1 184 ? 4.495 -10.247 6.316 1.00 96.31 184 ALA A N 1
ATOM 1368 C CA . ALA A 1 184 ? 4.073 -9.763 5.002 1.00 96.31 184 ALA A CA 1
ATOM 1369 C C . ALA A 1 184 ? 2.612 -10.101 4.664 1.00 96.31 184 ALA A C 1
ATOM 1371 O O . ALA A 1 184 ? 2.040 -9.520 3.751 1.00 96.31 184 ALA A O 1
ATOM 1372 N N . GLY A 1 185 ? 1.981 -11.003 5.421 1.00 95.31 185 GLY A N 1
ATOM 1373 C CA . GLY A 1 185 ? 0.564 -11.327 5.284 1.00 95.31 185 GLY A CA 1
ATOM 1374 C C . GLY A 1 185 ? -0.365 -10.515 6.186 1.00 95.31 185 GLY A C 1
ATOM 1375 O O . GLY A 1 185 ? -1.525 -10.896 6.325 1.00 95.31 185 GLY A O 1
ATOM 1376 N N . ASN A 1 186 ? 0.093 -9.452 6.854 1.00 96.69 186 ASN A N 1
ATOM 1377 C CA . ASN A 1 186 ? -0.773 -8.588 7.670 1.00 96.69 186 ASN A CA 1
ATOM 1378 C C . ASN A 1 186 ? -1.637 -7.640 6.794 1.00 96.69 186 ASN A C 1
ATOM 1380 O O . ASN A 1 186 ? -1.682 -7.774 5.571 1.00 96.69 186 ASN A O 1
ATOM 1384 N N . THR A 1 187 ? -2.352 -6.694 7.411 1.00 98.00 187 THR A N 1
ATOM 1385 C CA . THR A 1 187 ? -3.236 -5.741 6.707 1.00 98.00 187 THR A CA 1
ATOM 1386 C C . THR A 1 187 ? -2.484 -4.697 5.873 1.00 98.00 187 THR A C 1
ATOM 1388 O O . THR A 1 187 ? -3.070 -4.098 4.977 1.00 98.00 187 THR A O 1
ATOM 1391 N N . THR A 1 188 ? -1.193 -4.486 6.128 1.00 98.31 188 THR A N 1
ATOM 1392 C CA . THR A 1 188 ? -0.328 -3.538 5.407 1.00 98.31 188 THR A CA 1
ATOM 1393 C C . THR A 1 188 ? 0.711 -4.241 4.534 1.00 98.31 188 THR A C 1
ATOM 1395 O O . THR A 1 188 ? 1.682 -3.626 4.096 1.00 98.31 188 THR A O 1
ATOM 1398 N N . LEU A 1 189 ? 0.535 -5.544 4.302 1.00 98.44 189 LEU A N 1
ATOM 1399 C CA . LEU A 1 189 ? 1.452 -6.399 3.554 1.00 98.44 189 LEU A CA 1
ATOM 1400 C C . LEU A 1 189 ? 2.903 -6.367 4.077 1.00 98.44 189 LEU A C 1
ATOM 1402 O O . LEU A 1 189 ? 3.853 -6.492 3.315 1.00 98.44 189 LEU A O 1
ATOM 1406 N N . GLY A 1 190 ? 3.106 -6.166 5.379 1.00 97.06 190 GLY A N 1
ATOM 1407 C CA . GLY A 1 190 ? 4.423 -6.075 6.019 1.00 97.06 190 GLY A CA 1
ATOM 1408 C C . GLY A 1 190 ? 5.122 -4.715 5.887 1.00 97.06 190 GLY A C 1
ATOM 1409 O O . GLY A 1 190 ? 6.224 -4.551 6.413 1.00 97.06 190 GLY A O 1
ATOM 1410 N N . PHE A 1 191 ? 4.502 -3.734 5.228 1.00 98.38 191 PHE A N 1
ATOM 1411 C CA . PHE A 1 191 ? 4.969 -2.344 5.199 1.00 98.38 191 PHE A CA 1
ATOM 1412 C C . PHE A 1 191 ? 4.388 -1.554 6.379 1.00 98.38 191 PHE A C 1
ATOM 1414 O O . PHE A 1 191 ? 3.431 -1.997 7.014 1.00 98.38 191 PHE A O 1
ATOM 1421 N N . GLN A 1 192 ? 4.933 -0.377 6.703 1.00 97.62 192 GLN A N 1
ATOM 1422 C CA . GLN A 1 192 ? 4.329 0.449 7.759 1.00 97.62 192 GLN A CA 1
ATOM 1423 C C . GLN A 1 192 ? 3.013 1.098 7.323 1.00 97.62 192 GLN A C 1
ATOM 1425 O O . GLN A 1 192 ? 2.160 1.360 8.166 1.00 97.62 192 GLN A O 1
ATOM 1430 N N . SER A 1 193 ? 2.852 1.372 6.028 1.00 98.19 193 SER A N 1
ATOM 1431 C CA . SER A 1 193 ? 1.616 1.904 5.458 1.00 98.19 193 SER A CA 1
ATOM 1432 C C . SER A 1 193 ? 1.489 1.531 3.983 1.00 98.19 193 SER A C 1
ATOM 1434 O O . SER A 1 193 ? 2.500 1.365 3.294 1.00 98.19 193 SER A O 1
ATOM 1436 N N . ILE A 1 194 ? 0.247 1.439 3.510 1.00 98.75 194 ILE A N 1
ATOM 1437 C CA . ILE A 1 194 ? -0.093 1.399 2.088 1.00 98.75 194 ILE A CA 1
ATOM 1438 C C . ILE A 1 194 ? -0.746 2.739 1.746 1.00 98.75 194 ILE A C 1
ATOM 1440 O O . ILE A 1 194 ? -1.776 3.092 2.322 1.00 98.75 194 ILE A O 1
ATOM 1444 N N . LEU A 1 195 ? -0.144 3.487 0.825 1.00 98.44 195 LEU A N 1
ATOM 1445 C CA . LEU A 1 195 ? -0.633 4.783 0.371 1.00 98.44 195 LEU A CA 1
ATOM 1446 C C . LEU A 1 195 ? -1.125 4.681 -1.070 1.00 98.44 195 LEU A C 1
ATOM 1448 O O . LEU A 1 195 ? -0.377 4.259 -1.950 1.00 98.44 195 LEU A O 1
ATOM 1452 N N . ALA A 1 196 ? -2.356 5.113 -1.319 1.00 98.06 196 ALA A N 1
ATOM 1453 C CA . ALA A 1 196 ? -2.882 5.223 -2.671 1.00 98.06 196 ALA A CA 1
ATOM 1454 C C . ALA A 1 196 ? -2.675 6.634 -3.229 1.00 98.06 196 ALA A C 1
ATOM 1456 O O . ALA A 1 196 ? -3.058 7.626 -2.601 1.00 98.06 196 ALA A O 1
ATOM 1457 N N . LEU A 1 197 ? -2.123 6.714 -4.436 1.00 96.56 197 LEU A N 1
ATOM 1458 C CA . LEU A 1 197 ? -2.071 7.932 -5.226 1.00 96.56 197 LEU A CA 1
ATOM 1459 C C . LEU A 1 197 ? -3.446 8.163 -5.857 1.00 96.56 197 LEU A C 1
ATOM 1461 O O . LEU A 1 197 ? -3.857 7.447 -6.764 1.00 96.56 197 LEU A O 1
ATOM 1465 N N . SER A 1 198 ? -4.165 9.169 -5.361 1.00 93.88 198 SER A N 1
ATOM 1466 C CA . SER A 1 198 ? -5.455 9.588 -5.915 1.00 93.88 198 SER A CA 1
ATOM 1467 C C . SER A 1 198 ? -5.713 11.082 -5.742 1.00 93.88 198 SER A C 1
ATOM 1469 O O . SER A 1 198 ? -5.307 11.684 -4.747 1.00 93.88 198 SER A O 1
ATOM 1471 N N . THR A 1 199 ? -6.439 11.683 -6.683 1.00 86.75 199 THR A N 1
ATOM 1472 C CA . THR A 1 199 ? -6.883 13.085 -6.612 1.00 86.75 199 THR A CA 1
ATOM 1473 C C . THR A 1 199 ? -8.128 13.281 -5.742 1.00 86.75 199 THR A C 1
ATOM 1475 O O . THR A 1 199 ? -8.540 14.417 -5.511 1.00 86.75 199 THR A O 1
ATOM 1478 N N . GLY A 1 200 ? -8.746 12.199 -5.259 1.00 86.88 200 GLY A N 1
ATOM 1479 C CA . GLY A 1 200 ? -9.909 12.244 -4.376 1.00 86.88 200 GLY A CA 1
ATOM 1480 C C . GLY A 1 200 ? -10.964 11.185 -4.708 1.00 86.88 200 GLY A C 1
ATOM 1481 O O . GLY A 1 200 ? -10.704 10.270 -5.487 1.00 86.88 200 GLY A O 1
ATOM 1482 N N . PRO A 1 201 ? -12.167 11.292 -4.115 1.00 90.56 201 PRO A N 1
ATOM 1483 C CA . PRO A 1 201 ? -13.245 10.335 -4.341 1.00 90.56 201 PRO A CA 1
ATOM 1484 C C . PRO A 1 201 ? -13.643 10.235 -5.821 1.00 90.56 201 PRO A C 1
ATOM 1486 O O . PRO A 1 201 ? -14.009 11.226 -6.443 1.00 90.56 201 PRO A O 1
ATOM 1489 N N . SER A 1 202 ? -13.606 9.016 -6.346 1.00 90.94 202 SER A N 1
ATOM 1490 C CA . SER A 1 202 ? -13.860 8.645 -7.747 1.00 90.94 202 SER A CA 1
ATOM 1491 C C . SER A 1 202 ? -14.226 7.162 -7.840 1.00 90.94 202 SER A C 1
ATOM 1493 O O . SER A 1 202 ? -14.068 6.421 -6.859 1.00 90.94 202 SER A O 1
ATOM 1495 N N . TRP A 1 203 ? -14.662 6.692 -9.009 1.00 91.12 203 TRP A N 1
ATOM 1496 C CA . TRP A 1 203 ? -14.894 5.255 -9.246 1.00 91.12 203 TRP A CA 1
ATOM 1497 C C . TRP A 1 203 ? -13.636 4.413 -8.953 1.00 91.12 203 TRP A C 1
ATOM 1499 O O . TRP A 1 203 ? -13.731 3.277 -8.482 1.00 91.12 203 TRP A O 1
ATOM 1509 N N . ARG A 1 204 ? -12.448 4.998 -9.170 1.00 93.50 204 ARG A N 1
ATOM 1510 C CA . ARG A 1 204 ? -11.138 4.381 -8.923 1.00 93.50 204 ARG A CA 1
ATOM 1511 C C . ARG A 1 204 ? -10.968 4.066 -7.440 1.00 93.50 204 ARG A C 1
ATOM 1513 O O . ARG A 1 204 ? -10.841 2.903 -7.062 1.00 93.50 204 ARG A O 1
ATOM 1520 N N . THR A 1 205 ? -11.106 5.086 -6.590 1.00 95.19 205 THR A N 1
ATOM 1521 C CA . THR A 1 205 ? -11.004 4.938 -5.124 1.00 95.19 205 THR A CA 1
ATOM 1522 C C . THR A 1 205 ? -12.106 4.064 -4.526 1.00 95.19 205 THR A C 1
ATOM 1524 O O . THR A 1 205 ? -11.839 3.306 -3.597 1.00 95.19 205 THR A O 1
ATOM 1527 N N . ARG A 1 206 ? -13.337 4.110 -5.056 1.00 95.44 206 ARG A N 1
ATOM 1528 C CA . ARG A 1 206 ? -14.432 3.240 -4.598 1.00 95.44 206 ARG A CA 1
ATOM 1529 C C . ARG A 1 206 ? -14.135 1.771 -4.898 1.00 95.44 206 ARG A C 1
ATOM 1531 O O . ARG A 1 206 ? -14.282 0.935 -4.009 1.00 95.44 206 ARG A O 1
ATOM 1538 N N . GLY A 1 207 ? -13.658 1.467 -6.107 1.00 95.75 207 GLY A N 1
ATOM 1539 C CA . GLY A 1 207 ? -13.221 0.119 -6.474 1.00 95.75 207 GLY A CA 1
ATOM 1540 C C . GLY A 1 207 ? -12.018 -0.359 -5.659 1.00 95.75 207 GLY A C 1
ATOM 1541 O O . GLY A 1 207 ? -12.018 -1.492 -5.180 1.00 95.75 207 GLY A O 1
ATOM 1542 N N . LEU A 1 208 ? -11.036 0.519 -5.438 1.00 98.06 208 LEU A N 1
ATOM 1543 C CA . LEU A 1 208 ? -9.860 0.240 -4.613 1.00 98.06 208 LEU A CA 1
ATOM 1544 C C . LEU A 1 208 ? -10.247 -0.124 -3.173 1.00 98.06 208 LEU A C 1
ATOM 1546 O O . LEU A 1 208 ? -9.806 -1.143 -2.648 1.00 98.06 208 LEU A O 1
ATOM 1550 N N . LEU A 1 209 ? -11.106 0.682 -2.540 1.00 98.00 209 LEU A N 1
ATOM 1551 C CA . LEU A 1 209 ? -11.558 0.452 -1.166 1.00 98.00 209 LEU A CA 1
ATOM 1552 C C . LEU A 1 209 ? -12.455 -0.787 -1.048 1.00 98.00 209 LEU A C 1
ATOM 1554 O O . LEU A 1 209 ? -12.401 -1.482 -0.034 1.00 98.00 209 LEU A O 1
ATOM 1558 N N . ALA A 1 210 ? -13.245 -1.105 -2.078 1.00 97.94 210 ALA A N 1
ATOM 1559 C CA . ALA A 1 210 ? -14.009 -2.350 -2.128 1.00 97.94 210 ALA A CA 1
ATOM 1560 C C . ALA A 1 210 ? -13.082 -3.579 -2.175 1.00 97.94 210 ALA A C 1
ATOM 1562 O O . ALA A 1 210 ? -13.278 -4.521 -1.404 1.00 97.94 210 ALA A O 1
ATOM 1563 N N . ALA A 1 211 ? -12.042 -3.545 -3.017 1.00 98.62 211 ALA A N 1
ATOM 1564 C CA . ALA A 1 211 ? -11.014 -4.586 -3.067 1.00 98.62 211 ALA A CA 1
ATOM 1565 C C . ALA A 1 211 ? -10.291 -4.722 -1.717 1.00 98.62 211 ALA A C 1
ATOM 1567 O O . ALA A 1 211 ? -10.180 -5.826 -1.184 1.00 98.62 211 ALA A O 1
ATOM 1568 N N . ALA A 1 212 ? -9.884 -3.597 -1.119 1.00 98.62 212 ALA A N 1
ATOM 1569 C CA . ALA A 1 212 ? -9.201 -3.555 0.174 1.00 98.62 212 ALA A CA 1
ATOM 1570 C C . ALA A 1 212 ? -10.059 -4.140 1.299 1.00 98.62 212 ALA A C 1
ATOM 1572 O O . ALA A 1 212 ? -9.577 -4.963 2.077 1.00 98.62 212 ALA A O 1
ATOM 1573 N N . SER A 1 213 ? -11.347 -3.788 1.345 1.00 98.31 213 SER A N 1
ATOM 1574 C CA . SER A 1 213 ? -12.291 -4.339 2.319 1.00 98.31 213 SER A CA 1
ATOM 1575 C C . SER A 1 213 ? -12.474 -5.848 2.162 1.00 98.31 213 SER A C 1
ATOM 1577 O O . SER A 1 213 ? -12.654 -6.531 3.168 1.00 98.31 213 SER A O 1
ATOM 1579 N N . LEU A 1 214 ? -12.451 -6.372 0.932 1.00 98.38 214 LEU A N 1
ATOM 1580 C CA . LEU A 1 214 ? -12.584 -7.807 0.678 1.00 98.38 214 LEU A CA 1
ATOM 1581 C C . LEU A 1 214 ? -11.341 -8.581 1.134 1.00 98.38 214 LEU A C 1
ATOM 1583 O O . LEU A 1 214 ? -11.469 -9.653 1.722 1.00 98.38 214 LEU A O 1
ATOM 1587 N N . THR A 1 215 ? -10.147 -8.050 0.868 1.00 98.25 215 THR A N 1
ATOM 1588 C CA . THR A 1 215 ? -8.876 -8.725 1.182 1.00 98.25 215 THR A CA 1
ATOM 1589 C C . THR A 1 215 ? -8.312 -8.365 2.556 1.00 98.25 215 THR A C 1
ATOM 1591 O O . THR A 1 215 ? -7.302 -8.930 2.974 1.00 98.25 215 THR A O 1
ATOM 1594 N N . GLY A 1 216 ? -8.956 -7.446 3.280 1.00 97.50 216 GLY A N 1
ATOM 1595 C CA . GLY A 1 216 ? -8.523 -6.973 4.594 1.00 97.50 216 GLY A CA 1
ATOM 1596 C C . GLY A 1 216 ? -7.240 -6.143 4.544 1.00 97.50 216 GLY A C 1
ATOM 1597 O O . GLY A 1 216 ? -6.394 -6.304 5.421 1.00 97.50 216 GLY A O 1
ATOM 1598 N N . LEU A 1 217 ? -7.072 -5.309 3.512 1.00 98.44 217 LEU A N 1
ATOM 1599 C CA . LEU A 1 217 ? -5.955 -4.366 3.423 1.00 98.44 217 LEU A CA 1
ATOM 1600 C C . LEU A 1 217 ? -6.331 -3.009 4.022 1.00 98.44 217 LEU A C 1
ATOM 1602 O O . LEU A 1 217 ? -7.429 -2.506 3.789 1.00 98.44 217 LEU A O 1
ATOM 1606 N N . ASP A 1 218 ? -5.400 -2.417 4.767 1.00 97.94 218 ASP A N 1
ATOM 1607 C CA . ASP A 1 218 ? -5.504 -1.051 5.278 1.00 97.94 218 ASP A CA 1
ATOM 1608 C C . ASP A 1 218 ? -4.784 -0.098 4.319 1.00 97.94 218 ASP A C 1
ATOM 1610 O O . ASP A 1 218 ? -3.553 -0.063 4.262 1.00 97.94 218 ASP A O 1
ATOM 1614 N N . ILE A 1 219 ? -5.569 0.629 3.521 1.00 98.12 219 ILE A N 1
ATOM 1615 C CA . ILE A 1 219 ? -5.080 1.545 2.489 1.00 98.12 219 ILE A CA 1
ATOM 1616 C C . ILE A 1 219 ? -5.474 2.965 2.863 1.00 98.12 219 ILE A C 1
ATOM 1618 O O . ILE A 1 219 ? -6.651 3.278 3.055 1.00 98.12 219 ILE A O 1
ATOM 1622 N N . GLN A 1 220 ? -4.481 3.844 2.912 1.00 97.06 220 GLN A N 1
ATOM 1623 C CA . GLN A 1 220 ? -4.666 5.257 3.198 1.00 97.06 220 GLN A CA 1
ATOM 1624 C C . GLN A 1 220 ? -4.624 6.055 1.899 1.00 97.06 220 GLN A C 1
ATOM 1626 O O . GLN A 1 220 ? -3.741 5.868 1.065 1.00 97.06 220 GLN A O 1
ATOM 1631 N N . ILE A 1 221 ? -5.564 6.984 1.743 1.00 95.81 221 ILE A N 1
ATOM 1632 C CA . ILE A 1 221 ? -5.592 7.927 0.622 1.00 95.81 221 ILE A CA 1
ATOM 1633 C C . ILE A 1 221 ? -5.291 9.313 1.201 1.00 95.81 221 ILE A C 1
ATOM 1635 O O . ILE A 1 221 ? -6.216 9.993 1.660 1.00 95.81 221 ILE A O 1
ATOM 1639 N N . PRO A 1 222 ? -4.010 9.713 1.301 1.00 92.69 222 PRO A N 1
ATOM 1640 C CA . PRO A 1 222 ? -3.669 11.017 1.845 1.00 92.69 222 PRO A CA 1
ATOM 1641 C C . PRO A 1 222 ? -4.202 12.127 0.924 1.00 92.69 222 PRO A C 1
ATOM 1643 O O . PRO A 1 222 ? -4.204 11.966 -0.298 1.00 92.69 222 PRO A O 1
ATOM 1646 N N . PRO A 1 223 ? -4.654 13.268 1.477 1.00 88.50 223 PRO A N 1
ATOM 1647 C CA . PRO A 1 223 ? -5.055 14.405 0.660 1.00 88.50 223 PRO A CA 1
ATOM 1648 C C . PRO A 1 223 ? -3.881 14.895 -0.191 1.00 88.50 223 PRO A C 1
ATOM 1650 O O . PRO A 1 223 ? -2.865 15.317 0.360 1.00 88.50 223 PRO A O 1
ATOM 1653 N N . GLN A 1 224 ? -4.041 14.883 -1.514 1.00 84.19 224 GLN A N 1
ATOM 1654 C CA . GLN A 1 224 ? -3.065 15.460 -2.434 1.00 84.19 224 GLN A CA 1
ATOM 1655 C C . GLN A 1 224 ? -3.511 16.872 -2.837 1.00 84.19 224 GLN A C 1
ATOM 1657 O O . GLN A 1 224 ? -4.629 17.043 -3.337 1.00 84.19 224 GLN A O 1
ATOM 1662 N N . PRO A 1 225 ? -2.692 17.910 -2.593 1.00 80.94 225 PRO A N 1
ATOM 1663 C CA . PRO A 1 225 ? -3.026 19.262 -3.005 1.00 80.94 225 PRO A CA 1
ATOM 1664 C C . PRO A 1 225 ? -3.070 19.354 -4.540 1.00 80.94 225 PRO A C 1
ATOM 1666 O O . PRO A 1 225 ? -2.279 18.696 -5.219 1.00 80.94 225 PRO A O 1
ATOM 1669 N N . PRO A 1 226 ? -3.944 20.201 -5.114 1.00 87.00 226 PRO A N 1
ATOM 1670 C CA . PRO A 1 226 ? -3.914 20.473 -6.544 1.00 87.00 226 PRO A CA 1
ATOM 1671 C C . PRO A 1 226 ? -2.529 20.965 -6.978 1.00 87.00 226 PRO A C 1
ATOM 1673 O O . PRO A 1 226 ? -1.969 21.887 -6.375 1.00 87.00 226 PRO A O 1
ATOM 1676 N N . ILE A 1 227 ? -1.993 20.374 -8.043 1.00 89.50 227 ILE A N 1
ATOM 1677 C CA . ILE A 1 227 ? -0.704 20.773 -8.605 1.00 89.50 227 ILE A CA 1
ATOM 1678 C C . ILE A 1 227 ? -0.907 22.076 -9.386 1.00 89.50 227 ILE A C 1
ATOM 1680 O O . ILE A 1 227 ? -1.790 22.183 -10.236 1.00 89.50 227 ILE A O 1
ATOM 1684 N N . ASN A 1 228 ? -0.103 23.093 -9.073 1.00 92.75 228 ASN A N 1
ATOM 1685 C CA . ASN A 1 228 ? -0.195 24.394 -9.729 1.00 92.75 228 ASN A CA 1
ATOM 1686 C C . ASN A 1 228 ? 0.142 24.258 -11.231 1.00 92.75 228 ASN A C 1
ATOM 1688 O O . ASN A 1 228 ? 1.228 23.769 -11.535 1.00 92.75 228 ASN A O 1
ATOM 1692 N N . PRO A 1 229 ? -0.699 24.747 -12.161 1.00 94.25 229 PRO A N 1
ATOM 1693 C CA . PRO A 1 229 ? -0.406 24.712 -13.598 1.00 94.25 229 PRO A CA 1
ATOM 1694 C C . PRO A 1 229 ? 0.954 25.300 -13.989 1.00 94.25 229 PRO A C 1
ATOM 1696 O O . PRO A 1 229 ? 1.643 24.737 -14.829 1.00 94.25 229 PRO A O 1
ATOM 1699 N N . ASN A 1 230 ? 1.393 26.374 -13.327 1.00 94.69 230 ASN A N 1
ATOM 1700 C CA . ASN A 1 230 ? 2.707 26.972 -13.585 1.00 94.69 230 ASN A CA 1
ATOM 1701 C C . ASN A 1 230 ? 3.860 26.063 -13.134 1.00 94.69 230 ASN A C 1
ATOM 1703 O O . ASN A 1 230 ? 4.963 26.167 -13.656 1.00 94.69 230 ASN A O 1
ATOM 1707 N N . LEU A 1 231 ? 3.629 25.209 -12.130 1.00 94.31 231 LEU A N 1
ATOM 1708 C CA . LEU A 1 231 ? 4.617 24.217 -11.712 1.00 94.31 231 LEU A CA 1
ATOM 1709 C C . LEU A 1 231 ? 4.709 23.088 -12.739 1.00 94.31 231 LEU A C 1
ATOM 1711 O O . LEU A 1 231 ? 5.812 22.636 -13.002 1.00 94.31 231 LEU A O 1
ATOM 1715 N N . ILE A 1 232 ? 3.579 22.666 -13.312 1.00 95.25 232 ILE A N 1
ATOM 1716 C CA . ILE A 1 232 ? 3.541 21.637 -14.360 1.00 95.25 232 ILE A CA 1
ATOM 1717 C C . ILE A 1 232 ? 4.323 22.129 -15.584 1.00 95.25 232 ILE A C 1
ATOM 1719 O O . ILE A 1 232 ? 5.279 21.475 -15.987 1.00 95.25 232 ILE A O 1
ATOM 1723 N N . ASP A 1 233 ? 4.006 23.334 -16.070 1.00 94.31 233 ASP A N 1
ATOM 1724 C CA . ASP A 1 233 ? 4.700 23.972 -17.198 1.00 94.31 233 ASP A CA 1
ATOM 1725 C C . ASP A 1 233 ? 6.206 24.140 -16.935 1.00 94.31 233 ASP A C 1
ATOM 1727 O O . ASP A 1 233 ? 7.036 23.831 -17.785 1.00 94.31 233 ASP A O 1
ATOM 1731 N N . ALA A 1 234 ? 6.591 24.556 -15.723 1.00 93.50 234 ALA A N 1
ATOM 1732 C CA . ALA A 1 234 ? 8.001 24.650 -15.355 1.00 93.50 234 ALA A CA 1
ATOM 1733 C C . ALA A 1 234 ? 8.698 23.279 -15.302 1.00 93.50 234 ALA A C 1
ATOM 1735 O O . ALA A 1 234 ? 9.879 23.196 -15.623 1.00 93.50 234 ALA A O 1
ATOM 1736 N N . PHE A 1 235 ? 7.993 22.227 -14.876 1.00 94.88 235 PHE A N 1
ATOM 1737 C CA . PHE A 1 235 ? 8.532 20.871 -14.759 1.00 94.88 235 PHE A CA 1
ATOM 1738 C C . PHE A 1 235 ? 8.739 20.219 -16.133 1.00 94.88 235 PHE A C 1
ATOM 1740 O O . PHE A 1 235 ? 9.753 19.564 -16.330 1.00 94.88 235 PHE A O 1
ATOM 1747 N N . GLU A 1 236 ? 7.848 20.472 -17.098 1.00 94.25 236 GLU A N 1
ATOM 1748 C CA . GLU A 1 236 ? 7.981 20.026 -18.501 1.00 94.25 236 GLU A CA 1
ATOM 1749 C C . GLU A 1 236 ? 9.242 20.538 -19.202 1.00 94.25 236 GLU A C 1
ATOM 1751 O O . GLU A 1 236 ? 9.688 19.948 -20.179 1.00 94.25 236 GLU A O 1
ATOM 1756 N N . HIS A 1 237 ? 9.797 21.653 -18.732 1.00 91.31 237 HIS A N 1
ATOM 1757 C CA . HIS A 1 237 ? 10.942 22.318 -19.352 1.00 91.31 237 HIS A CA 1
ATOM 1758 C C . HIS A 1 237 ? 12.137 22.404 -18.391 1.00 91.31 237 HIS A C 1
ATOM 1760 O O . HIS A 1 237 ? 13.040 23.227 -18.574 1.00 91.31 237 HIS A O 1
ATOM 1766 N N . LEU A 1 238 ? 12.128 21.618 -17.309 1.00 92.00 238 LEU A N 1
ATOM 1767 C CA . LEU A 1 238 ? 13.151 21.702 -16.277 1.00 92.00 238 LEU A CA 1
ATOM 1768 C C . LEU A 1 238 ? 14.424 20.974 -16.719 1.00 92.00 238 LEU A C 1
ATOM 1770 O O . LEU A 1 238 ? 14.481 19.754 -16.790 1.00 92.00 238 LEU A O 1
ATOM 1774 N N . GLY A 1 239 ? 15.496 21.737 -16.922 1.00 86.62 239 GLY A N 1
ATOM 1775 C CA . GLY A 1 239 ? 16.809 21.199 -17.271 1.00 86.62 239 GLY A CA 1
ATOM 1776 C C . GLY A 1 239 ? 17.263 21.623 -18.669 1.00 86.62 239 GLY A C 1
ATOM 1777 O O . GLY A 1 239 ? 16.707 22.557 -19.240 1.00 86.62 239 GLY A O 1
ATOM 1778 N N . PRO A 1 240 ? 18.341 21.016 -19.186 1.00 87.12 240 PRO A N 1
ATOM 1779 C CA . PRO A 1 240 ? 18.849 21.294 -20.529 1.00 87.12 240 PRO A CA 1
ATOM 1780 C C . PRO A 1 240 ? 17.879 20.894 -21.659 1.00 87.12 240 PRO A C 1
ATOM 1782 O O . PRO A 1 240 ? 17.092 19.966 -21.508 1.00 87.12 240 PRO A O 1
ATOM 1785 N N . ASP A 1 241 ? 17.979 21.532 -22.828 1.00 86.00 241 ASP A N 1
ATOM 1786 C CA . ASP A 1 241 ? 17.138 21.204 -23.998 1.00 86.00 241 ASP A CA 1
ATOM 1787 C C . ASP A 1 241 ? 17.503 19.856 -24.661 1.00 86.00 241 ASP A C 1
ATOM 1789 O O . ASP A 1 241 ? 16.759 19.358 -25.504 1.00 86.00 241 ASP A O 1
ATOM 1793 N N . ASP A 1 242 ? 18.669 19.282 -24.344 1.00 87.50 242 ASP A N 1
ATOM 1794 C CA . ASP A 1 242 ? 19.191 18.050 -24.949 1.00 87.50 242 ASP A CA 1
ATOM 1795 C C . ASP A 1 242 ? 18.843 16.768 -24.174 1.00 87.50 242 ASP A C 1
ATOM 1797 O O . ASP A 1 242 ? 19.206 15.675 -24.617 1.00 87.50 242 ASP A O 1
ATOM 1801 N N . VAL A 1 243 ? 18.120 16.883 -23.057 1.00 87.31 243 VAL A N 1
ATOM 1802 C CA . VAL A 1 243 ? 17.533 15.739 -22.342 1.00 87.31 243 VAL A CA 1
ATOM 1803 C C . VAL A 1 243 ? 16.078 15.526 -22.748 1.00 87.31 243 VAL A C 1
ATOM 1805 O O . VAL A 1 243 ? 15.383 16.449 -23.163 1.00 87.31 243 VAL A O 1
ATOM 1808 N N . GLN A 1 244 ? 15.623 14.277 -22.644 1.00 91.94 244 GLN A N 1
ATOM 1809 C CA . GLN A 1 244 ? 14.216 13.938 -22.817 1.00 91.94 244 GLN A CA 1
ATOM 1810 C C . GLN A 1 244 ? 13.403 14.564 -21.678 1.00 91.94 244 GLN A C 1
ATOM 1812 O O . GLN A 1 244 ? 13.804 14.479 -20.520 1.00 91.94 244 GLN A O 1
ATOM 1817 N N . HIS A 1 245 ? 12.260 15.153 -22.025 1.00 93.62 245 HIS A N 1
ATOM 1818 C CA . HIS A 1 245 ? 11.349 15.803 -21.083 1.00 93.62 245 HIS A CA 1
ATOM 1819 C C . HIS A 1 245 ? 9.990 15.093 -21.044 1.00 93.62 245 HIS A C 1
ATOM 1821 O O . HIS A 1 245 ? 9.592 14.479 -22.050 1.00 93.62 245 HIS A O 1
ATOM 1827 N N . PRO A 1 246 ? 9.257 15.180 -19.920 1.00 95.38 246 PRO A N 1
ATOM 1828 C CA . PRO A 1 246 ? 7.949 14.563 -19.787 1.00 95.38 246 PRO A CA 1
ATOM 1829 C C . PRO A 1 246 ? 6.874 15.344 -20.547 1.00 95.38 246 PRO A C 1
ATOM 1831 O O . PRO A 1 246 ? 6.904 16.568 -20.650 1.00 95.38 246 PRO A O 1
ATOM 1834 N N . SER A 1 247 ? 5.871 14.626 -21.057 1.00 94.75 247 SER A N 1
ATOM 1835 C CA . SER A 1 247 ? 4.640 15.252 -21.571 1.00 94.75 247 SER A CA 1
ATOM 1836 C C . SER A 1 247 ? 3.833 15.920 -20.448 1.00 94.75 247 SER A C 1
ATOM 1838 O O . SER A 1 247 ? 3.976 15.538 -19.289 1.00 94.75 247 SER A O 1
ATOM 1840 N N . HIS A 1 248 ? 2.919 16.843 -20.771 1.00 94.81 248 HIS A N 1
ATOM 1841 C CA . HIS A 1 248 ? 2.071 17.530 -19.780 1.00 94.81 248 HIS A CA 1
ATOM 1842 C C . HIS A 1 248 ? 1.371 16.565 -18.806 1.00 94.81 248 HIS A C 1
ATOM 1844 O O . HIS A 1 248 ? 1.449 16.715 -17.586 1.00 94.81 248 HIS A O 1
ATOM 1850 N N . GLY A 1 249 ? 0.726 15.520 -19.333 1.00 93.50 249 GLY A N 1
ATOM 1851 C CA . GLY A 1 249 ? 0.080 14.488 -18.525 1.00 93.50 249 GLY A CA 1
ATOM 1852 C C . GLY A 1 249 ? 1.067 13.693 -17.667 1.00 93.50 249 GLY A C 1
ATOM 1853 O O . GLY A 1 249 ? 0.773 13.399 -16.507 1.00 93.50 249 GLY A O 1
ATOM 1854 N N . ALA A 1 250 ? 2.251 13.384 -18.205 1.00 94.50 250 ALA A N 1
ATOM 1855 C CA . ALA A 1 250 ? 3.302 12.695 -17.458 1.00 94.50 250 ALA A CA 1
ATOM 1856 C C . ALA A 1 250 ? 3.866 13.576 -16.332 1.00 94.50 250 ALA A C 1
ATOM 1858 O O . ALA A 1 250 ? 4.081 13.076 -15.233 1.00 94.50 250 ALA A O 1
ATOM 1859 N N . SER A 1 251 ? 4.017 14.885 -16.552 1.00 96.38 251 SER A N 1
ATOM 1860 C CA . SER A 1 251 ? 4.428 15.857 -15.531 1.00 96.38 251 SER A CA 1
ATOM 1861 C C . SER A 1 251 ? 3.442 15.918 -14.367 1.00 96.38 251 SER A C 1
ATOM 1863 O O . SER A 1 251 ? 3.860 15.951 -13.209 1.00 96.38 251 SER A O 1
ATOM 1865 N N . ILE A 1 252 ? 2.133 15.876 -14.648 1.00 94.94 252 ILE A N 1
ATOM 1866 C CA . ILE A 1 252 ? 1.090 15.814 -13.611 1.00 94.94 252 ILE A CA 1
ATOM 1867 C C . ILE A 1 252 ? 1.253 14.552 -12.760 1.00 94.94 252 ILE A C 1
ATOM 1869 O O . ILE A 1 252 ? 1.309 14.646 -11.532 1.00 94.94 252 ILE A O 1
ATOM 1873 N N . ALA A 1 253 ? 1.354 13.383 -13.399 1.00 94.38 253 ALA A N 1
ATOM 1874 C CA . ALA A 1 253 ? 1.523 12.115 -12.693 1.00 94.38 253 ALA A CA 1
ATOM 1875 C C . ALA A 1 253 ? 2.825 12.097 -11.877 1.00 94.38 253 ALA A C 1
ATOM 1877 O O . ALA A 1 253 ? 2.813 11.791 -10.686 1.00 94.38 253 ALA A O 1
ATOM 1878 N N . TRP A 1 254 ? 3.940 12.515 -12.478 1.00 96.31 254 TRP A N 1
ATOM 1879 C CA . TRP A 1 254 ? 5.252 12.558 -11.835 1.00 96.31 254 TRP A CA 1
ATOM 1880 C C . TRP A 1 254 ? 5.241 13.432 -10.582 1.00 96.31 254 TRP A C 1
ATOM 1882 O O . TRP A 1 254 ? 5.664 12.999 -9.507 1.00 96.31 254 TRP A O 1
ATOM 1892 N N . LEU A 1 255 ? 4.715 14.653 -10.684 1.00 95.94 255 LEU A N 1
ATOM 1893 C CA . LEU A 1 255 ? 4.606 15.560 -9.545 1.00 95.94 255 LEU A CA 1
ATOM 1894 C C . LEU A 1 255 ? 3.714 14.987 -8.433 1.00 95.94 255 LEU A C 1
ATOM 1896 O O . LEU A 1 255 ? 4.043 15.182 -7.261 1.00 95.94 255 LEU A O 1
ATOM 1900 N N . ALA A 1 256 ? 2.653 14.245 -8.771 1.00 95.50 256 ALA A N 1
ATOM 1901 C CA . ALA A 1 256 ? 1.818 13.546 -7.792 1.00 95.50 256 ALA A CA 1
ATOM 1902 C C . ALA A 1 256 ? 2.597 12.438 -7.053 1.00 95.50 256 ALA A C 1
ATOM 1904 O O . ALA A 1 256 ? 2.577 12.385 -5.823 1.00 95.50 256 ALA A O 1
ATOM 1905 N N . HIS A 1 257 ? 3.379 11.616 -7.766 1.00 96.75 257 HIS A N 1
ATOM 1906 C CA . HIS A 1 257 ? 4.252 10.621 -7.127 1.00 96.75 257 HIS A CA 1
ATOM 1907 C C . HIS A 1 257 ? 5.285 11.283 -6.203 1.00 96.75 257 HIS A C 1
ATOM 1909 O O . HIS A 1 257 ? 5.477 10.838 -5.069 1.00 96.75 257 HIS A O 1
ATOM 1915 N N . LEU A 1 258 ? 5.924 12.378 -6.634 1.00 96.00 258 LEU A N 1
ATOM 1916 C CA . LEU A 1 258 ? 6.882 13.109 -5.796 1.00 96.00 258 LEU A CA 1
ATOM 1917 C C . LEU A 1 258 ? 6.225 13.717 -4.551 1.00 96.00 258 LEU A C 1
ATOM 1919 O O . LEU A 1 258 ? 6.864 13.761 -3.498 1.00 96.00 258 LEU A O 1
ATOM 1923 N N . ASP A 1 259 ? 4.985 14.199 -4.642 1.00 95.25 259 ASP A N 1
ATOM 1924 C CA . ASP A 1 259 ? 4.245 14.711 -3.485 1.00 95.25 259 ASP A CA 1
ATOM 1925 C C . ASP A 1 259 ? 3.970 13.607 -2.459 1.00 95.25 259 ASP A C 1
ATOM 1927 O O . ASP A 1 259 ? 4.303 13.750 -1.278 1.00 95.25 259 ASP A O 1
ATOM 1931 N N . LEU A 1 260 ? 3.498 12.449 -2.925 1.00 95.62 260 LEU A N 1
ATOM 1932 C CA . LEU A 1 260 ? 3.266 11.297 -2.065 1.00 95.62 260 LEU A CA 1
ATOM 1933 C C . LEU A 1 260 ? 4.566 10.809 -1.405 1.00 95.62 260 LEU A C 1
ATOM 1935 O O . LEU A 1 260 ? 4.586 10.534 -0.207 1.00 95.62 260 LEU A O 1
ATOM 1939 N N . ILE A 1 261 ? 5.687 10.790 -2.133 1.00 97.19 261 ILE A N 1
ATOM 1940 C CA . ILE A 1 261 ? 7.002 10.428 -1.577 1.00 97.19 261 ILE A CA 1
ATOM 1941 C C . ILE A 1 261 ? 7.466 11.449 -0.527 1.00 97.19 261 ILE A C 1
ATOM 1943 O O . ILE A 1 261 ? 7.964 11.046 0.531 1.00 97.19 261 ILE A O 1
ATOM 1947 N N . LYS A 1 262 ? 7.255 12.757 -0.738 1.00 95.62 262 LYS A N 1
ATOM 1948 C CA . LYS A 1 262 ? 7.516 13.783 0.294 1.00 95.62 262 LYS A CA 1
ATOM 1949 C C . LYS A 1 262 ? 6.692 13.522 1.550 1.00 95.62 262 LYS A C 1
ATOM 1951 O O . LYS A 1 262 ? 7.242 13.616 2.650 1.00 95.62 262 LYS A O 1
ATOM 1956 N N . HIS A 1 263 ? 5.421 13.147 1.397 1.00 94.19 263 HIS A N 1
ATOM 1957 C CA . HIS A 1 263 ? 4.570 12.768 2.520 1.00 94.19 263 HIS A CA 1
ATOM 1958 C C . HIS A 1 263 ? 5.174 11.602 3.316 1.00 94.19 263 HIS A C 1
ATOM 1960 O O . HIS A 1 263 ? 5.218 11.673 4.541 1.00 94.19 263 HIS A O 1
ATOM 1966 N N . THR A 1 264 ? 5.742 10.582 2.658 1.00 95.19 264 THR A N 1
ATOM 1967 C CA . THR A 1 264 ? 6.377 9.445 3.363 1.00 95.19 264 THR A CA 1
ATOM 1968 C C . THR A 1 264 ? 7.536 9.873 4.269 1.00 95.19 264 THR A C 1
ATOM 1970 O O . THR A 1 264 ? 7.653 9.397 5.401 1.00 95.19 264 THR A O 1
ATOM 1973 N N . ILE A 1 265 ? 8.352 10.834 3.817 1.00 94.44 265 ILE A N 1
ATOM 1974 C CA . ILE A 1 265 ? 9.465 11.387 4.599 1.00 94.44 265 ILE A CA 1
ATOM 1975 C C . ILE A 1 265 ? 8.935 12.238 5.755 1.00 94.44 265 ILE A C 1
ATOM 1977 O O . ILE A 1 265 ? 9.415 12.112 6.881 1.00 94.44 265 ILE A O 1
ATOM 1981 N N . GLN A 1 266 ? 7.937 13.087 5.495 1.00 94.75 266 GLN A N 1
ATOM 1982 C CA . GLN A 1 266 ? 7.316 13.948 6.508 1.00 94.75 266 GLN A CA 1
ATOM 1983 C C . GLN A 1 266 ? 6.601 13.141 7.601 1.00 94.75 266 GLN A C 1
ATOM 1985 O O . GLN A 1 266 ? 6.673 13.501 8.774 1.00 94.75 266 GLN A O 1
ATOM 1990 N N . ALA A 1 267 ? 5.967 12.027 7.229 1.00 93.44 267 ALA A N 1
ATOM 1991 C CA . ALA A 1 267 ? 5.331 11.075 8.136 1.00 93.44 267 ALA A CA 1
ATOM 1992 C C . ALA A 1 267 ? 6.335 10.135 8.832 1.00 93.44 267 ALA A C 1
ATOM 1994 O O . ALA A 1 267 ? 5.939 9.302 9.646 1.00 93.44 267 ALA A O 1
ATOM 1995 N N . ASN A 1 268 ? 7.636 10.280 8.552 1.00 95.50 268 ASN A N 1
ATOM 1996 C CA . ASN A 1 268 ? 8.718 9.495 9.140 1.00 95.50 268 ASN A CA 1
ATOM 1997 C C . ASN A 1 268 ? 8.572 7.974 8.923 1.00 95.50 268 ASN A C 1
ATOM 1999 O O . ASN A 1 268 ? 8.989 7.187 9.780 1.00 95.50 268 ASN A O 1
ATOM 2003 N N . LEU A 1 269 ? 8.020 7.558 7.780 1.00 95.88 269 LEU A N 1
ATOM 2004 C CA . LEU A 1 269 ? 7.840 6.146 7.444 1.00 95.88 269 LEU A CA 1
ATOM 2005 C C . LEU A 1 269 ? 9.183 5.489 7.086 1.00 95.88 269 LEU A C 1
ATOM 2007 O O . LEU A 1 269 ? 10.015 6.056 6.379 1.00 95.88 269 LEU A O 1
ATOM 2011 N N . ASP A 1 270 ? 9.404 4.291 7.619 1.00 95.19 270 ASP A N 1
ATOM 2012 C CA . ASP A 1 270 ? 10.559 3.437 7.348 1.00 95.19 270 ASP A CA 1
ATOM 2013 C C . ASP A 1 270 ? 10.374 2.607 6.077 1.00 95.19 270 ASP A C 1
ATOM 2015 O O . ASP A 1 270 ? 11.317 2.444 5.305 1.00 95.19 270 ASP A O 1
ATOM 2019 N N . THR A 1 271 ? 9.154 2.111 5.857 1.00 98.19 271 THR A N 1
ATOM 2020 C CA . THR A 1 271 ? 8.746 1.408 4.640 1.00 98.19 271 THR A CA 1
ATOM 2021 C C . THR A 1 271 ? 7.310 1.758 4.280 1.00 98.19 271 THR A C 1
ATOM 2023 O O . THR A 1 271 ? 6.451 1.902 5.151 1.00 98.19 271 THR A O 1
ATOM 2026 N N . VAL A 1 272 ? 7.036 1.885 2.990 1.00 98.62 272 VAL A N 1
ATOM 2027 C CA . VAL A 1 272 ? 5.723 2.277 2.473 1.00 98.62 272 VAL A CA 1
ATOM 2028 C C . VAL A 1 272 ? 5.476 1.582 1.150 1.00 98.62 272 VAL A C 1
ATOM 2030 O O . VAL A 1 272 ? 6.384 1.519 0.329 1.00 98.62 272 VAL A O 1
ATOM 2033 N N . LEU A 1 273 ? 4.267 1.075 0.942 1.00 98.88 273 LEU A N 1
ATOM 2034 C CA . LEU A 1 273 ? 3.808 0.619 -0.364 1.00 98.88 273 LEU A CA 1
ATOM 2035 C C . LEU A 1 273 ? 2.982 1.735 -1.002 1.00 98.88 273 LEU A C 1
ATOM 2037 O O . LEU A 1 273 ? 1.976 2.146 -0.431 1.00 98.88 273 LEU A O 1
ATOM 2041 N N . ILE A 1 274 ? 3.408 2.228 -2.160 1.00 98.69 274 ILE A N 1
ATOM 2042 C CA . ILE A 1 274 ? 2.647 3.184 -2.965 1.00 98.69 274 ILE A CA 1
ATOM 2043 C C . ILE A 1 274 ? 1.915 2.408 -4.056 1.00 98.69 274 ILE A C 1
ATOM 2045 O O . ILE A 1 274 ? 2.521 1.574 -4.728 1.00 98.69 274 ILE A O 1
ATOM 2049 N N . ILE A 1 275 ? 0.622 2.682 -4.220 1.00 98.56 275 ILE A N 1
ATOM 2050 C CA . ILE A 1 275 ? -0.223 2.090 -5.262 1.00 98.56 275 ILE A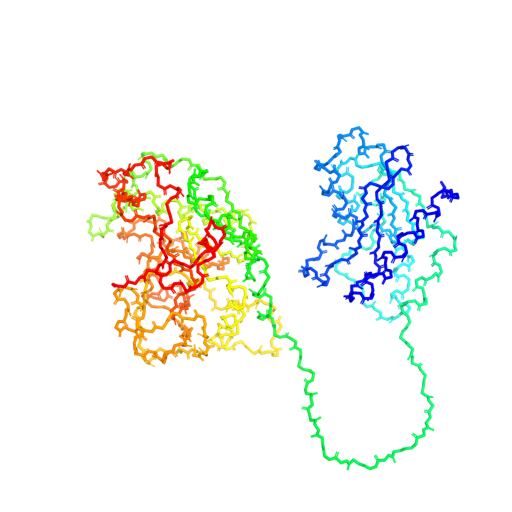 CA 1
ATOM 2051 C C . ILE A 1 275 ? -1.007 3.168 -6.013 1.00 98.56 275 ILE A C 1
ATOM 2053 O O . ILE A 1 275 ? -1.373 4.189 -5.429 1.00 98.56 275 ILE A O 1
ATOM 2057 N N . GLU A 1 276 ? -1.302 2.943 -7.287 1.00 97.69 276 GLU A N 1
ATOM 2058 C CA . GLU A 1 276 ? -2.227 3.789 -8.053 1.00 97.69 276 GLU A CA 1
ATOM 2059 C C . GLU A 1 276 ? -3.693 3.456 -7.700 1.00 97.69 276 GLU A C 1
ATOM 2061 O O . GLU A 1 276 ? -4.005 2.387 -7.172 1.00 97.69 276 GLU A O 1
ATOM 2066 N N . ASP A 1 277 ? -4.630 4.376 -7.932 1.00 95.69 277 ASP A N 1
ATOM 2067 C CA . ASP A 1 277 ? -6.026 4.208 -7.502 1.00 95.69 277 ASP A CA 1
ATOM 2068 C C . ASP A 1 277 ? -6.894 3.362 -8.446 1.00 95.69 277 ASP A C 1
ATOM 2070 O O . ASP A 1 277 ? -7.975 2.894 -8.067 1.00 95.69 277 ASP A O 1
ATOM 2074 N N . ASP A 1 278 ? -6.429 3.110 -9.665 1.00 94.75 278 ASP A N 1
ATOM 2075 C CA . ASP A 1 278 ? -7.068 2.237 -10.647 1.00 94.75 278 ASP A CA 1
ATOM 2076 C C . ASP A 1 278 ? -6.478 0.821 -10.677 1.00 94.75 278 ASP A C 1
ATOM 2078 O O . ASP A 1 278 ? -6.791 0.059 -11.586 1.00 94.75 278 ASP A O 1
ATOM 2082 N N . VAL A 1 279 ? -5.710 0.419 -9.661 1.00 97.69 279 VAL A N 1
ATOM 2083 C CA . VAL A 1 279 ? -5.152 -0.939 -9.573 1.00 97.69 279 VAL A CA 1
ATOM 2084 C C . VAL A 1 279 ? -6.073 -1.947 -8.899 1.00 97.69 279 VAL A C 1
ATOM 2086 O O . VAL A 1 279 ? -7.073 -1.620 -8.248 1.00 97.69 279 VAL A O 1
ATOM 2089 N N . ASP A 1 280 ? -5.699 -3.207 -9.052 1.00 98.19 280 ASP A N 1
ATOM 2090 C CA . ASP A 1 280 ? -6.363 -4.382 -8.530 1.00 98.19 280 ASP A CA 1
ATOM 2091 C C . ASP A 1 280 ? -5.346 -5.512 -8.293 1.00 98.19 280 ASP A C 1
ATOM 2093 O O . ASP A 1 280 ? -4.216 -5.475 -8.781 1.00 98.19 280 ASP A O 1
ATOM 2097 N N . TRP A 1 281 ? -5.734 -6.505 -7.500 1.00 98.75 281 TRP A N 1
ATOM 2098 C CA . TRP A 1 281 ? -4.876 -7.605 -7.055 1.00 98.75 281 TRP A CA 1
ATOM 2099 C C . TRP A 1 281 ? -5.692 -8.875 -6.847 1.00 98.75 281 TRP A C 1
ATOM 2101 O O . TRP A 1 281 ? -6.922 -8.851 -6.847 1.00 98.75 281 TRP A O 1
ATOM 2111 N N . ASP A 1 282 ? -5.016 -10.008 -6.678 1.00 98.62 282 ASP A N 1
ATOM 2112 C CA . ASP A 1 282 ? -5.691 -11.278 -6.416 1.00 98.62 282 ASP A CA 1
ATOM 2113 C C . ASP A 1 282 ? -6.282 -11.297 -4.995 1.00 98.62 282 ASP A C 1
ATOM 2115 O O . ASP A 1 282 ? -5.657 -10.806 -4.054 1.00 98.62 282 ASP A O 1
ATOM 2119 N N . VAL A 1 283 ? -7.444 -11.925 -4.778 1.00 98.50 283 VAL A N 1
ATOM 2120 C CA . VAL A 1 283 ? -8.000 -12.119 -3.419 1.00 98.50 283 VAL A CA 1
ATOM 2121 C C . VAL A 1 283 ? -7.016 -12.796 -2.453 1.00 98.50 283 VAL A C 1
ATOM 2123 O O . VAL A 1 283 ? -7.143 -12.661 -1.236 1.00 98.50 283 VAL A O 1
ATOM 2126 N N . SER A 1 284 ? -6.019 -13.498 -2.992 1.00 98.19 284 SER A N 1
ATOM 2127 C CA . SER A 1 284 ? -4.959 -14.196 -2.269 1.00 98.19 284 SER A CA 1
ATOM 2128 C C . SER A 1 284 ? -3.747 -13.313 -1.936 1.00 98.19 284 SER A C 1
ATOM 2130 O O . SER A 1 284 ? -2.762 -13.843 -1.416 1.00 98.19 284 SER A O 1
ATOM 2132 N N . ILE A 1 285 ? -3.789 -11.994 -2.186 1.00 98.56 285 ILE A N 1
ATOM 2133 C CA . ILE A 1 285 ? -2.643 -11.068 -2.064 1.00 98.56 285 ILE A CA 1
ATOM 2134 C C . ILE A 1 285 ? -1.862 -11.226 -0.757 1.00 98.56 285 ILE A C 1
ATOM 2136 O O . ILE A 1 285 ? -0.641 -11.332 -0.768 1.00 98.56 285 ILE A O 1
ATOM 2140 N N . ARG A 1 286 ? -2.546 -11.362 0.385 1.00 98.12 286 ARG A N 1
ATOM 2141 C CA . ARG A 1 286 ? -1.886 -11.520 1.692 1.00 98.12 286 ARG A CA 1
ATOM 2142 C C . ARG A 1 286 ? -1.039 -12.792 1.771 1.00 98.12 286 ARG A C 1
ATOM 2144 O O . ARG A 1 286 ? 0.008 -12.777 2.402 1.00 98.12 286 ARG A O 1
ATOM 2151 N N . SER A 1 287 ? -1.471 -13.877 1.127 1.00 96.88 287 SER A N 1
ATOM 2152 C CA . SER A 1 287 ? -0.690 -15.117 1.044 1.00 96.88 287 SER A CA 1
ATOM 2153 C C . SER A 1 287 ? 0.422 -15.048 -0.005 1.00 96.88 287 SER A C 1
ATOM 2155 O O . SER A 1 287 ? 1.506 -15.567 0.247 1.00 96.88 287 SER A O 1
ATOM 2157 N N . GLN A 1 288 ? 0.200 -14.347 -1.124 1.00 98.25 288 GLN A N 1
ATOM 2158 C CA . GLN A 1 288 ? 1.238 -14.098 -2.134 1.00 98.25 288 GLN A CA 1
ATOM 2159 C C . GLN A 1 288 ? 2.417 -13.329 -1.521 1.00 98.25 288 GLN A C 1
ATOM 2161 O O . GLN A 1 288 ? 3.574 -13.706 -1.703 1.00 98.25 288 GLN A O 1
ATOM 2166 N N . MET A 1 289 ? 2.129 -12.300 -0.715 1.00 98.50 289 MET A N 1
ATOM 2167 C CA . MET A 1 289 ? 3.164 -11.467 -0.102 1.00 98.50 289 MET A CA 1
ATOM 2168 C C . MET A 1 289 ? 4.057 -12.221 0.895 1.00 98.50 289 MET A C 1
ATOM 2170 O O . MET A 1 289 ? 5.211 -11.835 1.062 1.00 98.50 289 MET A O 1
ATOM 2174 N N . LEU A 1 290 ? 3.590 -13.321 1.501 1.00 96.75 290 LEU A N 1
ATOM 2175 C CA . LEU A 1 290 ? 4.424 -14.179 2.358 1.00 96.75 290 LEU A CA 1
ATOM 2176 C C . LEU A 1 290 ? 5.593 -14.785 1.571 1.00 96.75 290 LEU A C 1
ATOM 2178 O O . LEU A 1 290 ? 6.750 -14.630 1.960 1.00 96.75 290 LEU A O 1
ATOM 2182 N N . GLN A 1 291 ? 5.291 -15.417 0.433 1.00 96.19 291 GLN A N 1
ATOM 2183 C CA . GLN A 1 291 ? 6.303 -16.051 -0.414 1.00 96.19 291 GLN A CA 1
ATOM 2184 C C . GLN A 1 291 ? 7.200 -15.015 -1.096 1.00 96.19 291 GLN A C 1
ATOM 2186 O O . GLN A 1 291 ? 8.403 -15.243 -1.243 1.00 96.19 291 GLN A O 1
ATOM 2191 N N . ILE A 1 292 ? 6.646 -13.853 -1.462 1.00 98.38 292 ILE A N 1
ATOM 2192 C CA . ILE A 1 292 ? 7.434 -12.721 -1.968 1.00 98.38 292 ILE A CA 1
ATOM 2193 C C . ILE A 1 292 ? 8.442 -12.277 -0.912 1.00 98.38 292 ILE A C 1
ATOM 2195 O O . ILE A 1 292 ? 9.623 -12.162 -1.218 1.00 98.38 292 ILE A O 1
ATOM 2199 N N . ALA A 1 293 ? 8.012 -12.074 0.333 1.00 97.44 293 ALA A N 1
ATOM 2200 C CA . ALA A 1 293 ? 8.888 -11.646 1.416 1.00 97.44 293 ALA A CA 1
ATOM 2201 C C . ALA A 1 293 ? 10.017 -12.649 1.693 1.00 97.44 293 ALA A C 1
ATOM 2203 O O . ALA A 1 293 ? 11.177 -12.250 1.804 1.00 97.44 293 ALA A O 1
ATOM 2204 N N . GLU A 1 294 ? 9.713 -13.950 1.724 1.00 95.38 294 GLU A N 1
ATOM 2205 C CA . GLU A 1 294 ? 10.738 -14.997 1.839 1.00 95.38 294 GLU A CA 1
ATOM 2206 C C . GLU A 1 294 ? 11.727 -14.958 0.667 1.00 95.38 294 GLU A C 1
ATOM 2208 O O . GLU A 1 294 ? 12.941 -15.025 0.871 1.00 95.38 294 GLU A O 1
ATOM 2213 N N . SER A 1 295 ? 11.223 -14.774 -0.552 1.00 96.75 295 SER A N 1
ATOM 2214 C CA . SER A 1 295 ? 12.044 -14.726 -1.762 1.00 96.75 295 SER A CA 1
ATOM 2215 C C . SER A 1 295 ? 12.935 -13.487 -1.819 1.00 96.75 295 SER A C 1
ATOM 2217 O O . SER A 1 295 ? 14.103 -13.598 -2.181 1.00 96.75 295 SER A O 1
ATOM 2219 N N . VAL A 1 296 ? 12.436 -12.322 -1.391 1.00 97.12 296 VAL A N 1
ATOM 2220 C CA . VAL A 1 296 ? 13.234 -11.090 -1.277 1.00 97.12 296 VAL A CA 1
ATOM 2221 C C . VAL A 1 296 ? 14.353 -11.270 -0.249 1.00 97.12 296 VAL A C 1
ATOM 2223 O O . VAL A 1 296 ? 15.498 -10.906 -0.519 1.00 97.12 296 VAL A O 1
ATOM 2226 N N . ARG A 1 297 ? 14.064 -11.874 0.911 1.00 94.38 297 ARG A N 1
ATOM 2227 C CA . ARG A 1 297 ? 15.086 -12.159 1.935 1.00 94.38 297 ARG A CA 1
ATOM 2228 C C . ARG A 1 297 ? 16.151 -13.134 1.432 1.00 94.38 297 ARG A C 1
ATOM 2230 O O . ARG A 1 297 ? 17.329 -12.946 1.720 1.00 94.38 297 ARG A O 1
ATOM 2237 N N . ASN A 1 298 ? 15.748 -14.142 0.658 1.00 94.00 298 ASN A N 1
ATOM 2238 C CA . ASN A 1 298 ? 16.672 -15.100 0.054 1.00 94.00 298 ASN A CA 1
ATOM 2239 C C . ASN A 1 298 ? 17.570 -14.432 -1.006 1.00 94.00 298 ASN A C 1
ATOM 2241 O O . ASN A 1 298 ? 18.790 -14.579 -0.963 1.00 94.00 298 ASN A O 1
ATOM 2245 N N . LEU A 1 299 ? 16.977 -13.620 -1.890 1.00 95.62 299 LEU A N 1
ATOM 2246 C CA . LEU A 1 299 ? 17.694 -12.850 -2.913 1.00 95.62 299 LEU A CA 1
ATOM 2247 C C . LEU A 1 299 ? 18.696 -11.856 -2.304 1.00 95.62 299 LEU A C 1
ATOM 2249 O O . LEU A 1 299 ? 19.752 -11.599 -2.865 1.00 95.62 299 LEU A O 1
ATOM 2253 N N . THR A 1 300 ? 18.363 -11.273 -1.154 1.00 93.38 300 THR A N 1
ATOM 2254 C CA . THR A 1 300 ? 19.238 -10.335 -0.430 1.00 93.38 300 THR A CA 1
ATOM 2255 C C . THR A 1 300 ? 20.204 -11.038 0.529 1.00 93.38 300 THR A C 1
ATOM 2257 O O . THR A 1 300 ? 20.933 -10.372 1.260 1.00 93.38 300 THR A O 1
ATOM 2260 N N . HIS A 1 301 ? 20.236 -12.377 0.509 1.00 89.50 301 HIS A N 1
ATOM 2261 C CA . HIS A 1 301 ? 21.107 -13.229 1.322 1.00 89.50 301 HIS A CA 1
ATOM 2262 C C . HIS A 1 301 ? 21.046 -12.942 2.829 1.00 89.50 301 HIS A C 1
ATOM 2264 O O . HIS A 1 301 ? 22.057 -13.022 3.531 1.00 89.50 301 HIS A O 1
ATOM 2270 N N . ILE A 1 302 ? 19.860 -12.612 3.339 1.00 82.88 302 ILE A N 1
ATOM 2271 C CA . ILE A 1 302 ? 19.666 -12.346 4.765 1.00 82.88 302 ILE A CA 1
ATOM 2272 C C . ILE A 1 302 ? 19.583 -13.679 5.505 1.00 82.88 302 ILE A C 1
ATOM 2274 O O . ILE A 1 302 ? 18.655 -14.463 5.296 1.00 82.88 302 ILE A O 1
ATOM 2278 N N . ASP A 1 303 ? 20.540 -13.928 6.399 1.00 64.31 303 ASP A N 1
ATOM 2279 C CA . ASP A 1 303 ? 20.545 -15.129 7.230 1.00 64.31 303 ASP A CA 1
ATOM 2280 C C . ASP A 1 303 ? 19.347 -15.108 8.199 1.00 64.31 303 ASP A C 1
ATOM 2282 O O . ASP A 1 303 ? 19.041 -14.105 8.841 1.00 64.31 303 ASP A O 1
ATOM 2286 N N . THR A 1 304 ? 18.657 -16.237 8.338 1.00 57.44 304 THR A N 1
ATOM 2287 C CA . THR A 1 304 ? 17.616 -16.437 9.361 1.00 57.44 304 THR A CA 1
ATOM 2288 C C . THR A 1 304 ? 18.144 -16.349 10.800 1.00 57.44 304 THR A C 1
ATOM 2290 O O . THR A 1 304 ? 17.350 -16.202 11.728 1.00 57.44 304 THR A O 1
ATOM 2293 N N . LEU A 1 305 ? 19.467 -16.437 10.989 1.00 55.44 305 LEU A N 1
ATOM 2294 C CA . LEU A 1 305 ? 20.159 -16.174 12.255 1.00 55.44 305 LEU A CA 1
ATOM 2295 C C . LEU A 1 305 ? 20.401 -14.677 12.513 1.00 55.44 305 LEU A C 1
ATOM 2297 O O . LEU A 1 305 ? 20.775 -14.313 13.632 1.00 55.44 305 LEU A O 1
ATOM 2301 N N . ASP A 1 306 ? 20.216 -13.820 11.505 1.00 57.22 306 ASP A N 1
ATOM 2302 C CA . ASP A 1 306 ? 20.361 -12.374 11.638 1.00 57.22 306 ASP A CA 1
ATOM 2303 C C . ASP A 1 306 ? 19.190 -11.784 12.445 1.00 57.22 306 ASP A C 1
ATOM 2305 O O . ASP A 1 306 ? 18.052 -12.252 12.369 1.00 57.22 306 ASP A O 1
ATOM 2309 N N . GLN A 1 307 ? 19.443 -10.731 13.227 1.00 66.50 307 GLN A N 1
ATOM 2310 C CA . GLN A 1 307 ? 18.416 -10.070 14.053 1.00 66.50 307 GLN A CA 1
ATOM 2311 C C . GLN A 1 307 ? 17.440 -9.213 13.222 1.00 66.50 307 GLN A C 1
ATOM 2313 O O . GLN A 1 307 ? 16.623 -8.483 13.791 1.00 66.50 307 GLN A O 1
ATOM 2318 N N . ASP A 1 308 ? 17.514 -9.268 11.886 1.00 79.38 308 ASP A N 1
ATOM 2319 C CA . ASP A 1 308 ? 16.652 -8.489 11.003 1.00 79.38 308 ASP A CA 1
ATOM 2320 C C . ASP A 1 308 ? 15.210 -9.017 11.004 1.00 79.38 308 ASP A C 1
ATOM 2322 O O . ASP A 1 308 ? 14.865 -10.027 10.379 1.00 79.38 308 ASP A O 1
ATOM 2326 N N . THR A 1 309 ? 14.356 -8.262 11.692 1.00 87.81 309 THR A N 1
ATOM 2327 C CA . THR A 1 309 ? 12.917 -8.500 11.838 1.00 87.81 309 THR A CA 1
ATOM 2328 C C . THR A 1 309 ? 12.078 -7.907 10.703 1.00 87.81 309 THR A C 1
ATOM 2330 O O . THR A 1 309 ? 10.858 -8.086 10.704 1.00 87.81 309 THR A O 1
ATOM 2333 N N . ALA A 1 310 ? 12.684 -7.211 9.732 1.00 91.62 310 ALA A N 1
ATOM 2334 C CA . ALA A 1 310 ? 11.958 -6.632 8.607 1.00 91.62 310 ALA A CA 1
ATOM 2335 C C . ALA A 1 310 ? 11.419 -7.738 7.676 1.00 91.62 310 ALA A C 1
ATOM 2337 O O . ALA A 1 310 ? 12.187 -8.618 7.274 1.00 91.62 310 ALA A O 1
ATOM 2338 N N . PRO A 1 311 ? 10.134 -7.705 7.269 1.00 94.06 311 PRO A N 1
ATOM 2339 C CA . PRO A 1 311 ? 9.536 -8.810 6.512 1.00 94.06 311 PRO A CA 1
ATOM 2340 C C . PRO A 1 311 ? 10.246 -9.085 5.182 1.00 94.06 311 PRO A C 1
ATOM 2342 O O . PRO A 1 311 ? 10.463 -10.237 4.833 1.00 94.06 311 PRO A O 1
ATOM 2345 N N . TYR A 1 312 ? 10.700 -8.030 4.506 1.00 95.94 312 TYR A N 1
ATOM 2346 C CA . TYR A 1 312 ? 11.427 -8.085 3.232 1.00 95.94 312 TYR A CA 1
ATOM 2347 C C . TYR A 1 312 ? 12.938 -7.881 3.399 1.00 95.94 312 TYR A C 1
ATOM 2349 O O . TYR A 1 312 ? 13.651 -7.682 2.421 1.00 95.94 312 TYR A O 1
ATOM 2357 N N . GLY A 1 313 ? 13.435 -7.841 4.639 1.00 93.69 313 GLY A N 1
ATOM 2358 C CA . GLY A 1 313 ? 14.771 -7.324 4.903 1.00 93.69 313 GLY A CA 1
ATOM 2359 C C . GLY A 1 313 ? 14.910 -5.831 4.607 1.00 93.69 313 GLY A C 1
ATOM 2360 O O . GLY A 1 313 ? 13.919 -5.135 4.362 1.00 93.69 313 GLY A O 1
ATOM 2361 N N . ARG A 1 314 ? 16.151 -5.338 4.627 1.00 92.06 314 ARG A N 1
ATOM 2362 C CA . ARG A 1 314 ? 16.471 -3.911 4.426 1.00 92.06 314 ARG A CA 1
ATOM 2363 C C . ARG A 1 314 ? 17.370 -3.608 3.224 1.00 92.06 314 ARG A C 1
ATOM 2365 O O . ARG A 1 314 ? 17.606 -2.437 2.946 1.00 92.06 314 ARG A O 1
ATOM 2372 N N . ASP A 1 315 ? 17.869 -4.618 2.509 1.00 94.12 315 ASP A N 1
ATOM 2373 C CA . ASP A 1 315 ? 18.798 -4.424 1.381 1.00 94.12 315 ASP A CA 1
ATOM 2374 C C . ASP A 1 315 ? 18.090 -4.164 0.035 1.00 94.12 315 ASP A C 1
ATOM 2376 O O . ASP A 1 315 ? 18.313 -4.834 -0.979 1.00 94.12 315 ASP A O 1
ATOM 2380 N N . TRP A 1 316 ? 17.205 -3.171 0.037 1.00 96.69 316 TRP A N 1
ATOM 2381 C CA . TRP A 1 316 ? 16.486 -2.683 -1.135 1.00 96.69 316 TRP A CA 1
ATOM 2382 C C . TRP A 1 316 ? 16.050 -1.226 -0.920 1.00 96.69 316 TRP A C 1
ATOM 2384 O O . TRP A 1 316 ? 15.791 -0.783 0.203 1.00 96.69 316 TRP A O 1
ATOM 2394 N N . GLU A 1 317 ? 15.970 -0.461 -2.006 1.00 98.00 317 GLU A N 1
ATOM 2395 C CA . GLU A 1 317 ? 15.374 0.878 -2.002 1.00 98.00 317 GLU A CA 1
ATOM 2396 C C . GLU A 1 317 ? 14.004 0.909 -2.667 1.00 98.00 317 GLU A C 1
ATOM 2398 O O . GLU A 1 317 ? 13.133 1.644 -2.202 1.00 98.00 317 GLU A O 1
ATOM 2403 N N . VAL A 1 318 ? 13.809 0.084 -3.699 1.00 98.25 318 VAL A N 1
ATOM 2404 C CA . VAL A 1 318 ? 12.538 -0.054 -4.414 1.00 98.25 318 VAL A CA 1
ATOM 2405 C C . VAL A 1 318 ? 12.187 -1.533 -4.539 1.00 98.25 318 VAL A C 1
ATOM 2407 O O . VAL A 1 318 ? 13.007 -2.328 -4.997 1.00 98.25 318 VAL A O 1
ATOM 2410 N N . LEU A 1 319 ? 10.972 -1.901 -4.142 1.00 98.31 319 LEU A N 1
ATOM 2411 C CA . LEU A 1 319 ? 10.400 -3.226 -4.379 1.00 98.31 319 LEU A CA 1
ATOM 2412 C C . LEU A 1 319 ? 9.159 -3.075 -5.263 1.00 98.31 319 LEU A C 1
ATOM 2414 O O . LEU A 1 319 ? 8.121 -2.598 -4.811 1.00 98.31 319 LEU A O 1
ATOM 2418 N N . TRP A 1 320 ? 9.275 -3.464 -6.527 1.00 97.19 320 TRP A N 1
ATOM 2419 C CA . TRP A 1 320 ? 8.224 -3.357 -7.529 1.00 97.19 320 TRP A CA 1
ATOM 2420 C C . TRP A 1 320 ? 7.353 -4.613 -7.515 1.00 97.19 320 TRP A C 1
ATOM 2422 O O . TRP A 1 320 ? 7.828 -5.715 -7.789 1.00 97.19 320 TRP A O 1
ATOM 2432 N N . ILE A 1 321 ? 6.075 -4.455 -7.170 1.00 97.88 321 ILE A N 1
ATOM 2433 C CA . ILE A 1 321 ? 5.123 -5.578 -7.079 1.00 97.88 321 ILE A CA 1
ATOM 2434 C C . ILE A 1 321 ? 3.947 -5.439 -8.052 1.00 97.88 321 ILE A C 1
ATOM 2436 O O . ILE A 1 321 ? 3.188 -6.391 -8.240 1.00 97.88 321 ILE A O 1
ATOM 2440 N N . GLY A 1 322 ? 3.803 -4.262 -8.667 1.00 97.69 322 GLY A N 1
ATOM 2441 C CA . GLY A 1 322 ? 2.845 -3.984 -9.725 1.00 97.69 322 GLY A CA 1
ATOM 2442 C C . GLY A 1 322 ? 3.446 -3.137 -10.835 1.00 97.69 322 GLY A C 1
ATOM 2443 O O . GLY A 1 322 ? 3.815 -1.986 -10.613 1.00 97.69 322 GLY A O 1
ATOM 2444 N N . HIS A 1 323 ? 3.511 -3.717 -12.025 1.00 95.88 323 HIS A N 1
ATOM 2445 C CA . HIS A 1 323 ? 4.068 -3.138 -13.245 1.00 95.88 323 HIS A CA 1
ATOM 2446 C C . HIS A 1 323 ? 3.325 -3.711 -14.456 1.00 95.88 323 HIS A C 1
ATOM 2448 O O . HIS A 1 323 ? 2.713 -4.773 -14.360 1.00 95.88 323 HIS A O 1
ATOM 2454 N N . CYS A 1 324 ? 3.426 -3.070 -15.617 1.00 91.19 324 CYS A N 1
ATOM 2455 C CA . CYS A 1 324 ? 2.832 -3.579 -16.862 1.00 91.19 324 CYS A CA 1
ATOM 2456 C C . CYS A 1 324 ? 3.725 -4.599 -17.588 1.00 91.19 324 CYS A C 1
ATOM 2458 O O . CYS A 1 324 ? 3.400 -5.065 -18.683 1.00 91.19 324 CYS A O 1
ATOM 2460 N N . GLY A 1 325 ? 4.876 -4.915 -16.995 1.00 88.31 325 GLY A N 1
ATOM 2461 C CA . GLY A 1 325 ? 5.818 -5.905 -17.480 1.00 88.31 325 GLY A CA 1
ATOM 2462 C C . GLY A 1 325 ? 7.254 -5.514 -17.167 1.00 88.31 325 GLY A C 1
ATOM 2463 O O . GLY A 1 325 ? 7.577 -4.337 -17.006 1.00 88.31 325 GLY A O 1
ATOM 2464 N N . GLU A 1 326 ? 8.129 -6.511 -17.123 1.00 87.56 326 GLU A N 1
ATOM 2465 C CA . GLU A 1 326 ? 9.564 -6.294 -17.024 1.00 87.56 326 GLU A CA 1
ATOM 2466 C C . GLU A 1 326 ? 10.317 -7.266 -17.936 1.00 87.56 326 GLU A C 1
ATOM 2468 O O . GLU A 1 326 ? 9.917 -8.410 -18.168 1.00 87.56 326 GLU A O 1
ATOM 2473 N N . TYR A 1 327 ? 11.433 -6.779 -18.467 1.00 82.06 327 TYR A N 1
ATOM 2474 C CA . TYR A 1 327 ? 12.417 -7.602 -19.144 1.00 82.06 327 TYR A CA 1
ATOM 2475 C C . TYR A 1 327 ? 13.134 -8.538 -18.160 1.00 82.06 327 TYR A C 1
ATOM 2477 O O . TYR A 1 327 ? 13.680 -8.091 -17.152 1.00 82.06 327 TYR A O 1
ATOM 2485 N N . TRP A 1 328 ? 13.224 -9.823 -18.496 1.00 82.31 328 TRP A N 1
ATOM 2486 C CA . TRP A 1 328 ? 13.965 -10.801 -17.699 1.00 82.31 328 TRP A CA 1
ATOM 2487 C C . TRP A 1 328 ? 14.911 -11.650 -18.557 1.00 82.31 328 TRP A C 1
ATOM 2489 O O . TRP A 1 328 ? 14.587 -12.037 -19.687 1.00 82.31 328 TRP A O 1
ATOM 2499 N N . GLU A 1 329 ? 16.076 -11.977 -17.993 1.00 75.62 329 GLU A N 1
ATOM 2500 C CA . GLU A 1 329 ? 17.045 -12.924 -18.544 1.00 75.62 329 GLU A CA 1
ATOM 2501 C C . GLU A 1 329 ? 17.535 -13.922 -17.490 1.00 75.62 329 GLU A C 1
ATOM 2503 O O . GLU A 1 329 ? 17.715 -13.578 -16.327 1.00 75.62 329 GLU A O 1
ATOM 2508 N N . GLU A 1 330 ? 17.879 -15.132 -17.942 1.00 75.69 330 GLU A N 1
ATOM 2509 C CA . GLU A 1 330 ? 18.389 -16.236 -17.110 1.00 75.69 330 GLU A CA 1
ATOM 2510 C C . GLU A 1 330 ? 19.664 -15.910 -16.320 1.00 75.69 330 GLU A C 1
ATOM 2512 O O . GLU A 1 330 ? 19.961 -16.568 -15.328 1.00 75.69 330 GLU A O 1
ATOM 2517 N N . GLN A 1 331 ? 20.438 -14.916 -16.761 1.00 81.38 331 GLN A N 1
ATOM 2518 C CA . GLN A 1 331 ? 21.679 -14.512 -16.098 1.00 81.38 331 GLN A CA 1
ATOM 2519 C C . GLN A 1 331 ? 21.457 -13.661 -14.842 1.00 81.38 331 GLN A C 1
ATOM 2521 O O . GLN A 1 331 ? 22.407 -13.427 -14.094 1.00 81.38 331 GLN A O 1
ATOM 2526 N N . PHE A 1 332 ? 20.234 -13.179 -14.605 1.00 84.12 332 PHE A N 1
ATOM 2527 C CA . PHE A 1 332 ? 19.922 -12.425 -13.399 1.00 84.12 332 PHE A CA 1
ATOM 2528 C C . PHE A 1 332 ? 19.837 -13.355 -12.200 1.00 84.12 332 PHE A C 1
ATOM 2530 O O . PHE A 1 332 ? 19.195 -14.407 -12.242 1.00 84.12 332 PHE A O 1
ATOM 2537 N N . GLU A 1 333 ? 20.442 -12.928 -11.096 1.00 88.44 333 GLU A N 1
ATOM 2538 C CA . GLU A 1 333 ? 20.218 -13.575 -9.816 1.00 88.44 333 GLU A CA 1
ATOM 2539 C C . GLU A 1 333 ? 18.725 -13.517 -9.478 1.00 88.44 333 GLU A C 1
ATOM 2541 O O . GLU A 1 333 ? 18.147 -12.439 -9.330 1.00 88.44 333 GLU A O 1
ATOM 2546 N N . THR A 1 334 ? 18.105 -14.693 -9.423 1.00 92.62 334 THR A N 1
ATOM 2547 C CA . THR A 1 334 ? 16.655 -14.849 -9.368 1.00 92.62 334 THR A CA 1
ATOM 2548 C C . THR A 1 334 ? 16.299 -15.925 -8.355 1.00 92.62 334 THR A C 1
ATOM 2550 O O . THR A 1 334 ? 16.870 -17.017 -8.364 1.00 92.62 334 THR A O 1
ATOM 2553 N N . VAL A 1 335 ? 15.304 -15.643 -7.521 1.00 96.25 335 VAL A N 1
ATOM 2554 C CA . VAL A 1 335 ? 14.618 -16.640 -6.702 1.00 96.25 335 VAL A CA 1
ATOM 2555 C C . VAL A 1 335 ? 13.311 -16.999 -7.397 1.00 96.25 335 VAL A C 1
ATOM 2557 O O . VAL A 1 335 ? 12.451 -16.140 -7.586 1.00 96.25 335 VAL A O 1
ATOM 2560 N N . LEU A 1 336 ? 13.178 -18.264 -7.793 1.00 95.88 336 LEU A N 1
ATOM 2561 C CA . LEU A 1 336 ? 11.957 -18.820 -8.374 1.00 95.88 336 LEU A CA 1
ATOM 2562 C C . LEU A 1 336 ? 11.179 -19.591 -7.310 1.00 95.88 336 LEU A C 1
ATOM 2564 O O . LEU A 1 336 ? 11.776 -20.322 -6.516 1.00 95.88 336 LEU A O 1
ATOM 2568 N N . TYR A 1 337 ? 9.856 -19.468 -7.323 1.00 96.88 337 TYR A N 1
ATOM 2569 C CA . TYR A 1 337 ? 8.978 -20.283 -6.488 1.00 96.88 337 TYR A CA 1
ATOM 2570 C C . TYR A 1 337 ? 7.630 -20.541 -7.160 1.00 96.88 337 TYR A C 1
ATOM 2572 O O . TYR A 1 337 ? 7.162 -19.759 -7.990 1.00 96.88 337 TYR A O 1
ATOM 2580 N N . ASP A 1 338 ? 7.003 -21.651 -6.773 1.00 97.06 338 ASP A N 1
ATOM 2581 C CA . ASP A 1 338 ? 5.667 -22.020 -7.231 1.00 97.06 338 ASP A CA 1
ATOM 2582 C C . ASP A 1 338 ? 4.610 -21.077 -6.655 1.00 97.06 338 ASP A C 1
ATOM 2584 O O . ASP A 1 338 ? 4.505 -20.906 -5.438 1.00 97.06 338 ASP A O 1
ATOM 2588 N N . ASP A 1 339 ? 3.779 -20.519 -7.534 1.00 97.19 339 ASP A N 1
ATOM 2589 C CA . ASP A 1 339 ? 2.604 -19.748 -7.155 1.00 97.19 339 ASP A CA 1
ATOM 2590 C C . ASP A 1 339 ? 1.391 -20.155 -8.017 1.00 97.19 339 ASP A C 1
ATOM 2592 O O . ASP A 1 339 ? 1.218 -19.677 -9.144 1.00 97.19 339 ASP A O 1
ATOM 2596 N N . PRO A 1 340 ? 0.474 -20.989 -7.488 1.00 94.94 340 PRO A N 1
ATOM 2597 C CA . PRO A 1 340 ? -0.723 -21.414 -8.212 1.00 94.94 340 PRO A CA 1
ATOM 2598 C C . PRO A 1 340 ? -1.724 -20.275 -8.474 1.00 94.94 340 PRO A C 1
ATOM 2600 O O . PRO A 1 340 ? -2.736 -20.494 -9.149 1.00 94.94 340 PRO A O 1
ATOM 2603 N N . THR A 1 341 ? -1.480 -19.075 -7.949 1.00 96.62 341 THR A N 1
ATOM 2604 C CA . THR A 1 341 ? -2.275 -17.867 -8.201 1.00 96.62 341 THR A CA 1
ATOM 2605 C C . THR A 1 341 ? -1.665 -16.966 -9.283 1.00 96.62 341 THR A C 1
ATOM 2607 O O . THR A 1 341 ? -2.340 -16.055 -9.755 1.00 96.62 341 THR A O 1
ATOM 2610 N N . ALA A 1 342 ? -0.437 -17.237 -9.748 1.00 95.75 342 ALA A N 1
ATOM 2611 C CA . ALA A 1 342 ? 0.161 -16.522 -10.877 1.00 95.75 342 ALA A CA 1
ATOM 2612 C C . ALA A 1 342 ? -0.598 -16.801 -12.186 1.00 95.75 342 ALA A C 1
ATOM 2614 O O . ALA A 1 342 ? -1.016 -17.936 -12.441 1.00 95.75 342 ALA A O 1
ATOM 2615 N N . CYS A 1 343 ? -0.782 -15.774 -13.022 1.00 95.00 343 CYS A N 1
ATOM 2616 C CA . CYS A 1 343 ? -1.463 -15.903 -14.312 1.00 95.00 343 CYS A CA 1
ATOM 2617 C C . CYS A 1 343 ? -0.752 -16.944 -15.196 1.00 95.00 343 CYS A C 1
ATOM 2619 O O . CYS A 1 343 ? 0.460 -16.828 -15.389 1.00 95.00 343 CYS A O 1
ATOM 2621 N N . PRO A 1 344 ? -1.460 -17.959 -15.728 1.00 94.94 344 PRO A N 1
ATOM 2622 C CA . PRO A 1 344 ? -0.849 -18.918 -16.629 1.00 94.94 344 PRO A CA 1
ATOM 2623 C C . PRO A 1 344 ? -0.455 -18.227 -17.933 1.00 94.94 344 PRO A C 1
ATOM 2625 O O . PRO A 1 344 ? -1.162 -17.338 -18.416 1.00 94.94 344 PRO A O 1
ATOM 2628 N N . HIS A 1 345 ? 0.621 -18.689 -18.563 1.00 94.81 345 HIS A N 1
ATOM 2629 C CA . HIS A 1 345 ? 1.141 -18.069 -19.792 1.00 94.81 345 HIS A CA 1
ATOM 2630 C C . HIS A 1 345 ? 0.085 -17.935 -20.898 1.00 94.81 345 HIS A C 1
ATOM 2632 O O . HIS A 1 345 ? 0.064 -16.956 -21.648 1.00 94.81 345 HIS A O 1
ATOM 2638 N N . SER A 1 346 ? -0.825 -18.911 -20.989 1.00 94.38 346 SER A N 1
ATOM 2639 C CA . SER A 1 346 ? -1.908 -18.914 -21.973 1.00 94.38 346 SER A CA 1
ATOM 2640 C C . SER A 1 346 ? -2.846 -17.715 -21.839 1.00 94.38 346 SER A C 1
ATOM 2642 O O . SER A 1 346 ? -3.327 -17.226 -22.859 1.00 94.38 346 SER A O 1
ATOM 2644 N N . ASP A 1 347 ? -3.087 -17.242 -20.614 1.00 94.75 347 ASP A N 1
ATOM 2645 C CA . ASP A 1 347 ? -3.974 -16.112 -20.330 1.00 94.75 347 ASP A CA 1
ATOM 2646 C C . ASP A 1 347 ? -3.202 -14.794 -20.085 1.00 94.75 347 ASP A C 1
ATOM 2648 O O . ASP A 1 347 ? -3.837 -13.745 -20.010 1.00 94.75 347 ASP A O 1
ATOM 2652 N N . TYR A 1 348 ? -1.861 -14.809 -20.007 1.00 94.62 348 TYR A N 1
ATOM 2653 C CA . TYR A 1 348 ? -1.063 -13.590 -19.809 1.00 94.62 348 TYR A CA 1
ATOM 2654 C C . TYR A 1 348 ? -1.267 -12.589 -20.960 1.00 94.62 348 TYR A C 1
ATOM 2656 O O . TYR A 1 348 ? -1.192 -12.934 -22.149 1.00 94.62 348 TYR A O 1
ATOM 2664 N N . PHE A 1 349 ? -1.516 -11.334 -20.596 1.00 94.25 349 PHE A N 1
ATOM 2665 C CA . PHE A 1 349 ? -1.813 -10.208 -21.469 1.00 94.25 349 PHE A CA 1
ATOM 2666 C C . PHE A 1 349 ? -0.673 -9.181 -21.417 1.00 94.25 349 PHE A C 1
ATOM 2668 O O . PHE A 1 349 ? -0.096 -8.932 -20.364 1.00 94.25 349 PHE A O 1
ATOM 2675 N N . GLY A 1 350 ? -0.357 -8.572 -22.562 1.00 91.75 350 GLY A N 1
ATOM 2676 C CA . GLY A 1 350 ? 0.646 -7.509 -22.657 1.00 91.75 350 GLY A CA 1
ATOM 2677 C C . GLY A 1 350 ? 1.959 -7.927 -23.323 1.00 91.75 350 GLY A C 1
ATOM 2678 O O . GLY A 1 350 ? 2.187 -9.086 -23.677 1.00 91.75 350 GLY A O 1
ATOM 2679 N N . TRP A 1 351 ? 2.827 -6.938 -23.531 1.00 91.75 351 TRP A N 1
ATOM 2680 C CA . TRP A 1 351 ? 4.079 -7.069 -24.287 1.00 91.75 351 TRP A CA 1
ATOM 2681 C C . TRP A 1 351 ? 5.109 -7.973 -23.599 1.00 91.75 351 TRP A C 1
ATOM 2683 O O . TRP A 1 351 ? 5.943 -8.582 -24.273 1.00 91.75 351 TRP A O 1
ATOM 2693 N N . ALA A 1 352 ? 5.041 -8.094 -22.271 1.00 91.44 352 ALA A N 1
ATOM 2694 C CA . ALA A 1 352 ? 5.985 -8.891 -21.501 1.00 91.44 352 ALA A CA 1
ATOM 2695 C C . ALA A 1 352 ? 5.765 -10.405 -21.636 1.00 91.44 352 ALA A C 1
ATOM 2697 O O . ALA A 1 352 ? 6.616 -11.176 -21.197 1.00 91.44 352 ALA A O 1
ATOM 2698 N N . LYS A 1 353 ? 4.688 -10.849 -22.306 1.00 93.31 353 LYS A N 1
ATOM 2699 C CA . LYS A 1 353 ? 4.362 -12.272 -22.500 1.00 93.31 353 LYS A CA 1
ATOM 2700 C C . LYS A 1 353 ? 5.548 -13.107 -22.988 1.00 93.31 353 LYS A C 1
ATOM 2702 O O . LYS A 1 353 ? 5.803 -14.171 -22.442 1.00 93.31 353 LYS A O 1
ATOM 2707 N N . GLN A 1 354 ? 6.313 -12.596 -23.952 1.00 92.00 354 GLN A N 1
ATOM 2708 C CA . GLN A 1 354 ? 7.495 -13.280 -24.496 1.00 92.00 354 GLN A CA 1
ATOM 2709 C C . GLN A 1 354 ? 8.609 -13.526 -23.459 1.00 92.00 354 GLN A C 1
ATOM 2711 O O . GLN A 1 354 ? 9.431 -14.422 -23.639 1.00 92.00 354 GLN A O 1
ATOM 2716 N N . TYR A 1 355 ? 8.663 -12.726 -22.391 1.00 91.19 355 TYR A N 1
ATOM 2717 C CA . TYR A 1 355 ? 9.598 -12.904 -21.280 1.00 91.19 355 TYR A CA 1
ATOM 2718 C C . TYR A 1 355 ? 9.004 -13.819 -20.211 1.00 91.19 355 TYR A C 1
ATOM 2720 O O . TYR A 1 355 ? 9.704 -14.703 -19.726 1.00 91.19 355 TYR A O 1
ATOM 2728 N N . ILE A 1 356 ? 7.709 -13.668 -19.913 1.00 91.88 356 ILE A N 1
ATOM 2729 C CA . ILE A 1 356 ? 6.985 -14.542 -18.981 1.00 91.88 356 ILE A CA 1
ATOM 2730 C C . ILE A 1 356 ? 7.008 -15.999 -19.449 1.00 91.88 356 ILE A C 1
ATOM 2732 O O . ILE A 1 356 ? 7.287 -16.880 -18.651 1.00 91.88 356 ILE A O 1
ATOM 2736 N N . GLU A 1 357 ? 6.831 -16.261 -20.747 1.00 92.69 357 GLU A N 1
ATOM 2737 C CA . GLU A 1 357 ? 6.871 -17.615 -21.324 1.00 92.69 357 GLU A CA 1
ATOM 2738 C C . GLU A 1 357 ? 8.221 -18.339 -21.146 1.00 92.69 357 GLU A C 1
ATOM 2740 O O . GLU A 1 357 ? 8.304 -19.547 -21.379 1.00 92.69 357 GLU A O 1
ATOM 2745 N N . ARG A 1 358 ? 9.280 -17.623 -20.738 1.00 91.19 358 ARG A N 1
ATOM 2746 C CA . ARG A 1 358 ? 10.595 -18.198 -20.412 1.00 91.19 358 ARG A CA 1
ATOM 2747 C C . ARG A 1 358 ? 10.702 -18.660 -18.959 1.00 91.19 358 ARG A C 1
ATOM 2749 O O . ARG A 1 358 ? 11.596 -19.446 -18.652 1.00 91.19 358 ARG A O 1
ATOM 2756 N N . LEU A 1 359 ? 9.835 -18.173 -18.074 1.00 89.62 359 LEU A N 1
ATOM 2757 C CA . LEU A 1 359 ? 9.706 -18.693 -16.716 1.00 89.62 359 LEU A CA 1
ATOM 2758 C C . LEU A 1 359 ? 8.950 -20.027 -16.758 1.00 89.62 359 LEU A C 1
ATOM 2760 O O . LEU A 1 359 ? 8.230 -20.296 -17.718 1.00 89.62 359 LEU A O 1
ATOM 2764 N N . PRO A 1 360 ? 9.089 -20.908 -15.758 1.00 92.81 360 PRO A N 1
ATOM 2765 C CA . PRO A 1 360 ? 8.173 -22.030 -15.624 1.00 92.81 360 PRO A CA 1
ATOM 2766 C C . PRO A 1 360 ? 6.744 -21.530 -15.364 1.00 92.81 360 PRO A C 1
ATOM 2768 O O . PRO A 1 360 ? 6.534 -20.604 -14.581 1.00 92.81 360 PRO A O 1
ATOM 2771 N N . ASP A 1 361 ? 5.757 -22.154 -16.012 1.00 95.19 361 ASP A N 1
ATOM 2772 C CA . ASP A 1 361 ? 4.353 -21.762 -15.850 1.00 95.19 361 ASP A CA 1
ATOM 2773 C C . ASP A 1 361 ? 3.914 -21.902 -14.389 1.00 95.19 361 ASP A C 1
ATOM 2775 O O . ASP A 1 361 ? 4.308 -22.846 -13.699 1.00 95.19 361 ASP A O 1
ATOM 2779 N N . ARG A 1 362 ? 3.075 -20.968 -13.924 1.00 94.75 362 ARG A N 1
ATOM 2780 C CA . ARG A 1 362 ? 2.604 -20.891 -12.526 1.00 94.75 362 ARG A CA 1
ATOM 2781 C C . ARG A 1 362 ? 3.729 -20.711 -11.495 1.00 94.75 362 ARG A C 1
ATOM 2783 O O . ARG A 1 362 ? 3.590 -21.137 -10.348 1.00 94.75 362 ARG A O 1
ATOM 2790 N N . GLN A 1 363 ? 4.821 -20.060 -11.885 1.00 95.62 363 GLN A N 1
ATOM 2791 C CA . GLN A 1 363 ? 5.857 -19.601 -10.964 1.00 95.62 363 GLN A CA 1
ATOM 2792 C C . GLN A 1 363 ? 5.990 -18.084 -10.986 1.00 95.62 363 GLN A C 1
ATOM 2794 O O . GLN A 1 363 ? 5.610 -17.415 -11.949 1.00 95.62 363 GLN A O 1
ATOM 2799 N N . ARG A 1 364 ? 6.562 -17.549 -9.907 1.00 95.50 364 ARG A N 1
ATOM 2800 C CA . ARG A 1 364 ? 7.051 -16.173 -9.852 1.00 95.50 364 ARG A CA 1
ATOM 2801 C C . ARG A 1 364 ? 8.561 -16.162 -9.670 1.00 95.50 364 ARG A C 1
ATOM 2803 O O . ARG A 1 364 ? 9.140 -17.022 -9.010 1.00 95.50 364 ARG A O 1
ATOM 2810 N N . ALA A 1 365 ? 9.170 -15.147 -10.253 1.00 95.25 365 ALA A N 1
ATOM 2811 C CA . ALA A 1 365 ? 10.560 -14.774 -10.163 1.00 95.25 365 ALA A CA 1
ATOM 2812 C C . ALA A 1 365 ? 10.684 -13.505 -9.320 1.00 95.25 365 ALA A C 1
ATOM 2814 O O . ALA A 1 365 ? 9.981 -12.522 -9.549 1.00 95.25 365 ALA A O 1
ATOM 2815 N N . VAL A 1 366 ? 11.602 -13.524 -8.360 1.00 97.00 366 VAL A N 1
ATOM 2816 C CA . VAL A 1 366 ? 12.024 -12.344 -7.601 1.00 97.00 366 VAL A CA 1
ATOM 2817 C C . VAL A 1 366 ? 13.496 -12.117 -7.881 1.00 97.00 366 VAL A C 1
ATOM 2819 O O . VAL A 1 366 ? 14.317 -12.990 -7.601 1.00 97.00 366 VAL A O 1
ATOM 2822 N N . TYR A 1 367 ? 13.834 -10.973 -8.467 1.00 94.94 367 TYR A N 1
ATOM 2823 C CA . TYR A 1 367 ? 15.193 -10.687 -8.932 1.00 94.94 367 TYR A CA 1
ATOM 2824 C C . TYR A 1 367 ? 15.534 -9.201 -8.830 1.00 94.94 367 TYR A C 1
ATOM 2826 O O . TYR A 1 367 ? 14.657 -8.354 -8.637 1.00 94.94 367 TYR A O 1
ATOM 2834 N N . ARG A 1 368 ? 16.829 -8.878 -8.941 1.00 93.19 368 ARG A N 1
ATOM 2835 C CA . ARG A 1 368 ? 17.308 -7.489 -8.990 1.00 93.19 368 ARG A CA 1
ATOM 2836 C C . ARG A 1 368 ? 16.817 -6.831 -10.276 1.00 93.19 368 ARG A C 1
ATOM 2838 O O . ARG A 1 368 ? 17.223 -7.213 -11.368 1.00 93.19 368 ARG A O 1
ATOM 2845 N N . SER A 1 369 ? 15.931 -5.863 -10.112 1.00 88.94 369 SER A N 1
ATOM 2846 C CA . SER A 1 369 ? 15.184 -5.235 -11.192 1.00 88.94 369 SER A CA 1
ATOM 2847 C C . SER A 1 369 ? 16.064 -4.315 -12.035 1.00 88.94 369 SER A C 1
ATOM 2849 O O . SER A 1 369 ? 16.905 -3.582 -11.507 1.00 88.94 369 SER A O 1
ATOM 2851 N N . VAL A 1 370 ? 15.867 -4.359 -13.352 1.00 81.06 370 VAL A N 1
ATOM 2852 C CA . VAL A 1 370 ? 16.687 -3.629 -14.332 1.00 81.06 370 VAL A CA 1
ATOM 2853 C C . VAL A 1 370 ? 15.852 -2.877 -15.360 1.00 81.06 370 VAL A C 1
ATOM 2855 O O . VAL A 1 370 ? 16.365 -1.941 -15.972 1.00 81.06 370 VAL A O 1
ATOM 2858 N N . ASN A 1 371 ? 14.601 -3.285 -15.597 1.00 84.81 371 ASN A N 1
ATOM 2859 C CA . ASN A 1 371 ? 13.739 -2.650 -16.595 1.00 84.81 371 ASN A CA 1
ATOM 2860 C C . ASN A 1 371 ? 12.220 -2.729 -16.286 1.00 84.81 371 ASN A C 1
ATOM 2862 O O . ASN A 1 371 ? 11.449 -3.100 -17.182 1.00 84.81 371 ASN A O 1
ATOM 2866 N N . PRO A 1 372 ? 11.772 -2.453 -15.049 1.00 81.25 372 PRO A N 1
ATOM 2867 C CA . PRO A 1 372 ? 10.351 -2.423 -14.715 1.00 81.25 372 PRO A CA 1
ATOM 2868 C C . PRO A 1 372 ? 9.700 -1.188 -15.344 1.00 81.25 372 PRO A C 1
ATOM 2870 O O . PRO A 1 372 ? 10.301 -0.117 -15.370 1.00 81.25 372 PRO A O 1
ATOM 2873 N N . VAL A 1 373 ? 8.478 -1.325 -15.854 1.00 85.25 373 VAL A N 1
ATOM 2874 C CA . VAL A 1 373 ? 7.729 -0.216 -16.470 1.00 85.25 373 VAL A CA 1
ATOM 2875 C C . VAL A 1 373 ? 6.325 -0.163 -15.873 1.00 85.25 373 VAL A C 1
ATOM 2877 O O . VAL A 1 373 ? 5.750 -1.204 -15.554 1.00 85.25 373 VAL A O 1
ATOM 2880 N N . CYS A 1 374 ? 5.750 1.033 -15.766 1.00 93.56 374 CYS A N 1
ATOM 2881 C CA . CYS A 1 374 ? 4.511 1.349 -15.055 1.00 93.56 374 CYS A CA 1
ATOM 2882 C C . CYS A 1 374 ? 4.620 1.258 -13.527 1.00 93.56 374 CYS A C 1
ATOM 2884 O O . CYS A 1 374 ? 5.134 0.294 -12.967 1.00 93.56 374 CYS A O 1
ATOM 2886 N N . SER A 1 375 ? 4.049 2.236 -12.829 1.00 95.25 375 SER A N 1
ATOM 2887 C CA . SER A 1 375 ? 4.147 2.418 -11.375 1.00 95.25 375 SER A CA 1
ATOM 2888 C C . SER A 1 375 ? 2.924 1.931 -10.586 1.00 95.25 375 SER A C 1
ATOM 2890 O O . SER A 1 375 ? 2.664 2.443 -9.496 1.00 95.25 375 SER A O 1
ATOM 2892 N N . PHE A 1 376 ? 2.208 0.912 -11.085 1.00 97.62 376 PHE A N 1
ATOM 2893 C CA . PHE A 1 376 ? 0.958 0.422 -10.481 1.00 97.62 376 PHE A CA 1
ATOM 2894 C C . PHE A 1 376 ? 1.099 0.136 -8.978 1.00 97.62 376 PHE A C 1
ATOM 2896 O O . PHE A 1 376 ? 0.241 0.530 -8.188 1.00 97.62 376 PHE A O 1
ATOM 2903 N N . ALA A 1 377 ? 2.184 -0.534 -8.572 1.00 98.50 377 ALA A N 1
ATOM 2904 C CA . ALA A 1 377 ? 2.527 -0.695 -7.164 1.00 98.50 377 ALA A CA 1
ATOM 2905 C C . ALA A 1 377 ? 4.032 -0.871 -6.940 1.00 98.50 377 ALA A C 1
ATOM 2907 O O . ALA A 1 377 ? 4.652 -1.823 -7.426 1.00 98.50 377 ALA A O 1
ATOM 2908 N N . TYR A 1 378 ? 4.606 0.001 -6.117 1.00 98.62 378 TYR A N 1
ATOM 2909 C CA . TYR A 1 378 ? 6.009 -0.057 -5.727 1.00 98.62 378 TYR A CA 1
ATOM 2910 C C . TYR A 1 378 ? 6.169 0.344 -4.262 1.00 98.62 378 TYR A C 1
ATOM 2912 O O . TYR A 1 378 ? 5.572 1.306 -3.778 1.00 98.62 378 TYR A O 1
ATOM 2920 N N . ALA A 1 379 ? 6.975 -0.413 -3.530 1.00 98.69 379 ALA A N 1
ATOM 2921 C CA . ALA A 1 379 ? 7.329 -0.096 -2.163 1.00 98.69 379 ALA A CA 1
ATOM 2922 C C . ALA A 1 379 ? 8.673 0.619 -2.099 1.00 98.69 379 ALA A C 1
ATOM 2924 O O . ALA A 1 379 ? 9.581 0.329 -2.877 1.00 98.69 379 ALA A O 1
ATOM 2925 N N . LEU A 1 380 ? 8.801 1.524 -1.132 1.00 98.62 380 LEU A N 1
ATOM 2926 C CA . LEU A 1 380 ? 10.013 2.281 -0.859 1.00 98.62 380 LEU A CA 1
ATOM 2927 C C . LEU A 1 380 ? 10.501 2.015 0.557 1.00 98.62 380 LEU A C 1
ATOM 2929 O O . LEU A 1 380 ? 9.713 1.983 1.508 1.00 98.62 380 LEU A O 1
ATOM 2933 N N . SER A 1 381 ? 11.817 1.885 0.700 1.00 98.31 381 SER A N 1
ATOM 2934 C CA . SER A 1 381 ? 12.471 2.078 1.990 1.00 98.31 381 SER A CA 1
ATOM 2935 C C . SER A 1 381 ? 12.669 3.571 2.254 1.00 98.31 381 SER A C 1
ATOM 2937 O O . SER A 1 381 ? 12.656 4.394 1.337 1.00 98.31 381 SER A O 1
ATOM 2939 N N . ARG A 1 382 ? 12.914 3.943 3.512 1.00 96.06 382 ARG A N 1
ATOM 2940 C CA . ARG A 1 382 ? 13.250 5.321 3.905 1.00 96.06 382 ARG A CA 1
ATOM 2941 C C . ARG A 1 382 ? 14.366 5.929 3.059 1.00 96.06 382 ARG A C 1
ATOM 2943 O O . ARG A 1 382 ? 14.314 7.112 2.718 1.00 96.06 382 ARG A O 1
ATOM 2950 N N . GLU A 1 383 ? 15.396 5.141 2.766 1.00 96.94 383 GLU A N 1
ATOM 2951 C CA . GLU A 1 383 ? 16.507 5.595 1.935 1.00 96.94 383 GLU A CA 1
ATOM 2952 C C . GLU A 1 383 ? 16.094 5.709 0.465 1.00 96.94 383 GLU A C 1
ATOM 2954 O O . GLU A 1 383 ? 16.418 6.714 -0.169 1.00 96.94 383 GLU A O 1
ATOM 2959 N N . GLY A 1 384 ? 15.291 4.764 -0.036 1.00 97.88 384 GLY A N 1
ATOM 2960 C CA . GLY A 1 384 ? 14.685 4.843 -1.365 1.00 97.88 384 GLY A CA 1
ATOM 2961 C C . GLY A 1 384 ? 13.860 6.111 -1.570 1.00 97.88 384 GLY A C 1
ATOM 2962 O O . GLY A 1 384 ? 14.095 6.831 -2.539 1.00 97.88 384 GLY A O 1
ATOM 2963 N N . SER A 1 385 ? 12.992 6.471 -0.617 1.00 98.12 385 SER A N 1
ATOM 2964 C CA . SER A 1 385 ? 12.220 7.722 -0.673 1.00 98.12 385 SER A CA 1
ATOM 2965 C C . SER A 1 385 ? 13.116 8.956 -0.803 1.00 98.12 385 SER A C 1
ATOM 2967 O O . SER A 1 385 ? 12.816 9.860 -1.579 1.00 98.12 385 SER A O 1
ATOM 2969 N N . ARG A 1 386 ? 14.237 9.009 -0.071 1.00 97.56 386 ARG A N 1
ATOM 2970 C CA . ARG A 1 386 ? 15.180 10.137 -0.150 1.00 97.56 386 ARG A CA 1
ATOM 2971 C C . ARG A 1 386 ? 15.895 10.187 -1.498 1.00 97.56 386 ARG A C 1
ATOM 2973 O O . ARG A 1 386 ? 15.923 11.250 -2.112 1.00 97.56 386 ARG A O 1
ATOM 2980 N N . LYS A 1 387 ? 16.443 9.054 -1.949 1.00 97.50 387 LYS A N 1
ATOM 2981 C CA . LYS A 1 387 ? 17.170 8.960 -3.223 1.00 97.50 387 LYS A CA 1
ATOM 2982 C C . LYS A 1 387 ? 16.269 9.296 -4.403 1.00 97.50 387 LYS A C 1
ATOM 2984 O O . LYS A 1 387 ? 16.696 10.026 -5.283 1.00 97.50 387 LYS A O 1
ATOM 2989 N N . ILE A 1 388 ? 15.017 8.838 -4.404 1.00 97.00 388 ILE A N 1
ATOM 2990 C CA . ILE A 1 388 ? 14.079 9.153 -5.487 1.00 97.00 388 ILE A CA 1
ATOM 2991 C C . ILE A 1 388 ? 13.807 10.655 -5.571 1.00 97.00 388 ILE A C 1
ATOM 2993 O O . ILE A 1 388 ? 13.854 11.204 -6.665 1.00 97.00 388 ILE A O 1
ATOM 2997 N N . LEU A 1 389 ? 13.580 11.351 -4.452 1.00 96.25 389 LEU A N 1
ATOM 2998 C CA . LEU A 1 389 ? 13.383 12.806 -4.505 1.00 96.25 389 LEU A CA 1
ATOM 2999 C C . LEU A 1 389 ? 14.612 13.554 -5.039 1.00 96.25 389 LEU A C 1
ATOM 3001 O O . LEU A 1 389 ? 14.456 14.582 -5.693 1.00 96.25 389 LEU A O 1
ATOM 3005 N N . GLU A 1 390 ? 15.815 13.055 -4.753 1.00 95.25 390 GLU A N 1
ATOM 3006 C CA . GLU A 1 390 ? 17.070 13.629 -5.246 1.00 95.25 390 GLU A CA 1
ATOM 3007 C C . GLU A 1 390 ? 17.288 13.347 -6.739 1.00 95.25 390 GLU A C 1
ATOM 3009 O O . GLU A 1 390 ? 17.614 14.260 -7.493 1.00 95.25 390 GLU A O 1
ATOM 3014 N N . LEU A 1 391 ? 17.073 12.102 -7.168 1.00 94.81 391 LEU A N 1
ATOM 3015 C CA . LEU A 1 391 ? 17.347 11.642 -8.530 1.00 94.81 391 LEU A CA 1
ATOM 3016 C C . LEU A 1 391 ? 16.259 12.073 -9.524 1.00 94.81 391 LEU A C 1
ATOM 3018 O O . LEU A 1 391 ? 16.572 12.514 -10.624 1.00 94.81 391 LEU A O 1
ATOM 3022 N N . LEU A 1 392 ? 14.984 11.960 -9.141 1.00 94.81 392 LEU A N 1
ATOM 3023 C CA . LEU A 1 392 ? 13.833 12.158 -10.032 1.00 94.81 392 LEU A CA 1
ATOM 3024 C C . LEU A 1 392 ? 13.185 13.541 -9.876 1.00 94.81 392 LEU A C 1
ATOM 3026 O O . LEU A 1 392 ? 12.249 13.872 -10.600 1.00 94.81 392 LEU A O 1
ATOM 3030 N N . GLY A 1 393 ? 13.657 14.374 -8.945 1.00 91.38 393 GLY A N 1
ATOM 3031 C CA . GLY A 1 393 ? 13.126 15.727 -8.749 1.00 91.38 393 GLY A CA 1
ATOM 3032 C C . GLY A 1 393 ? 13.432 16.697 -9.898 1.00 91.38 393 GLY A C 1
ATOM 3033 O O . GLY A 1 393 ? 12.866 17.787 -9.927 1.00 91.38 393 GLY A O 1
ATOM 3034 N N . GLY A 1 394 ? 14.327 16.315 -10.816 1.00 86.50 394 GLY A N 1
ATOM 3035 C CA . GLY A 1 394 ? 14.813 17.155 -11.911 1.00 86.50 394 GLY A CA 1
ATOM 3036 C C . GLY A 1 394 ? 14.034 17.074 -13.225 1.00 86.50 394 GLY A C 1
ATOM 3037 O O . GLY A 1 394 ? 14.391 17.820 -14.124 1.00 86.50 394 GLY A O 1
ATOM 3038 N N . ALA A 1 395 ? 13.019 16.207 -13.342 1.00 86.00 395 ALA A N 1
ATOM 3039 C CA . ALA A 1 395 ? 12.200 16.024 -14.554 1.00 86.00 395 ALA A CA 1
ATOM 3040 C C . ALA A 1 395 ? 12.959 15.613 -15.838 1.00 86.00 395 ALA A C 1
ATOM 3042 O O . ALA A 1 395 ? 12.472 15.836 -16.938 1.00 86.00 395 ALA A O 1
ATOM 3043 N N . GLN A 1 396 ? 14.148 15.013 -15.727 1.00 88.62 396 GLN A N 1
ATOM 3044 C CA . GLN A 1 396 ? 15.006 14.704 -16.885 1.00 88.62 396 GLN A CA 1
ATOM 3045 C C . GLN A 1 396 ? 14.730 13.306 -17.463 1.00 88.62 396 GLN A C 1
ATOM 3047 O O . GLN A 1 396 ? 15.640 12.481 -17.541 1.00 88.62 396 GLN A O 1
ATOM 3052 N N . ASP A 1 397 ? 13.471 13.016 -17.796 1.00 92.50 397 ASP A N 1
ATOM 3053 C CA . ASP A 1 397 ? 13.067 11.796 -18.506 1.00 92.50 397 ASP A CA 1
ATOM 3054 C C . ASP A 1 397 ? 11.652 11.921 -19.098 1.00 92.50 397 ASP A C 1
ATOM 3056 O O . ASP A 1 397 ? 10.962 12.907 -18.863 1.00 92.50 397 ASP A O 1
ATOM 3060 N N . GLU A 1 398 ? 11.171 10.912 -19.828 1.00 92.38 398 GLU A N 1
ATOM 3061 C CA . GLU A 1 398 ? 9.821 10.938 -20.417 1.00 92.38 398 GLU A CA 1
ATOM 3062 C C . GLU A 1 398 ? 8.678 10.736 -19.403 1.00 92.38 398 GLU A C 1
ATOM 3064 O O . GLU A 1 398 ? 7.573 11.249 -19.608 1.00 92.38 398 GLU A O 1
ATOM 3069 N N . ALA A 1 399 ? 8.923 9.996 -18.317 1.00 94.00 399 ALA A N 1
ATOM 3070 C CA . ALA A 1 399 ? 7.936 9.687 -17.283 1.00 94.00 399 ALA A CA 1
ATOM 3071 C C . ALA A 1 399 ? 8.596 9.251 -15.962 1.00 94.00 399 ALA A C 1
ATOM 3073 O O . ALA A 1 399 ? 9.767 8.868 -15.923 1.00 94.00 399 ALA A O 1
ATOM 3074 N N . PHE A 1 400 ? 7.826 9.294 -14.869 1.00 96.00 400 PHE A N 1
ATOM 3075 C CA . PHE A 1 400 ? 8.302 8.977 -13.517 1.00 96.00 400 PHE A CA 1
ATOM 3076 C C . PHE A 1 400 ? 8.837 7.546 -13.389 1.00 96.00 400 PHE A C 1
ATOM 3078 O O . PHE A 1 400 ? 9.928 7.330 -12.861 1.00 96.00 400 PHE A O 1
ATOM 3085 N N . ASP A 1 401 ? 8.075 6.571 -13.877 1.00 94.44 401 ASP A N 1
ATOM 3086 C CA . ASP A 1 401 ? 8.421 5.153 -13.847 1.00 94.44 401 ASP A CA 1
ATOM 3087 C C . ASP A 1 401 ? 9.650 4.857 -14.713 1.00 94.44 401 ASP A C 1
ATOM 3089 O O . ASP A 1 401 ? 10.540 4.131 -14.271 1.00 94.44 401 ASP A O 1
ATOM 3093 N N . VAL A 1 402 ? 9.758 5.492 -15.884 1.00 93.94 402 VAL A N 1
ATOM 3094 C CA . VAL A 1 402 ? 10.922 5.374 -16.776 1.00 93.94 402 VAL A CA 1
ATOM 3095 C C . VAL A 1 402 ? 12.178 5.956 -16.126 1.00 93.94 402 VAL A C 1
ATOM 3097 O O . VAL A 1 402 ? 13.228 5.313 -16.115 1.00 93.94 402 VAL A O 1
ATOM 3100 N N . SER A 1 403 ? 12.066 7.116 -15.478 1.00 94.88 403 SER A N 1
ATOM 3101 C CA . SER A 1 403 ? 13.181 7.708 -14.736 1.00 94.88 403 SER A CA 1
ATOM 3102 C C . SER A 1 403 ? 13.622 6.837 -13.557 1.00 94.88 403 SER A C 1
ATOM 3104 O O . SER A 1 403 ? 14.819 6.622 -13.335 1.00 94.88 403 SER A O 1
ATOM 3106 N N . MET A 1 404 ? 12.663 6.252 -12.830 1.00 95.31 404 MET A N 1
ATOM 3107 C CA . MET A 1 404 ? 12.946 5.316 -11.739 1.00 95.31 404 MET A CA 1
ATOM 3108 C C . MET A 1 404 ? 13.634 4.053 -12.262 1.00 95.31 404 MET A C 1
ATOM 3110 O O . MET A 1 404 ? 14.631 3.608 -11.692 1.00 95.31 404 MET A O 1
ATOM 3114 N N . MET A 1 405 ? 13.159 3.518 -13.385 1.00 94.19 405 MET A N 1
ATOM 3115 C CA . MET A 1 405 ? 13.749 2.379 -14.080 1.00 94.19 405 MET A CA 1
ATOM 3116 C C . MET A 1 405 ? 15.189 2.668 -14.528 1.00 94.19 405 MET A C 1
ATOM 3118 O O . MET A 1 405 ? 16.077 1.847 -14.284 1.00 94.19 405 MET A O 1
ATOM 3122 N N . HIS A 1 406 ? 15.472 3.835 -15.117 1.00 93.88 406 HIS A N 1
ATOM 3123 C CA . HIS A 1 406 ? 16.838 4.223 -15.477 1.00 93.88 406 HIS A CA 1
ATOM 3124 C C . HIS A 1 406 ? 17.752 4.316 -14.248 1.00 93.88 406 HIS A C 1
ATOM 3126 O O . HIS A 1 406 ? 18.892 3.847 -14.301 1.00 93.88 406 HIS A O 1
ATOM 3132 N N . ALA A 1 407 ? 17.255 4.831 -13.119 1.00 94.44 407 ALA A N 1
ATOM 3133 C CA . ALA A 1 407 ? 18.004 4.859 -11.863 1.00 94.44 407 ALA A CA 1
ATOM 3134 C C . ALA A 1 407 ? 18.288 3.449 -11.302 1.00 94.44 407 ALA A C 1
ATOM 3136 O O . ALA A 1 407 ? 19.396 3.202 -10.813 1.00 94.44 407 ALA A O 1
ATOM 3137 N N . CYS A 1 408 ? 17.339 2.510 -11.414 1.00 93.12 408 CYS A N 1
ATOM 3138 C CA . CYS A 1 408 ? 17.551 1.095 -11.086 1.00 93.12 408 CYS A CA 1
ATOM 3139 C C . CYS A 1 408 ? 18.633 0.473 -11.982 1.00 93.12 408 CYS A C 1
ATOM 3141 O O . CYS A 1 408 ? 19.616 -0.087 -11.496 1.00 93.12 408 CYS A O 1
ATOM 3143 N N . LYS A 1 409 ? 18.504 0.645 -13.303 1.00 91.56 409 LYS A N 1
ATOM 3144 C CA . LYS A 1 409 ? 19.431 0.112 -14.312 1.00 91.56 409 LYS A CA 1
ATOM 3145 C C . LYS A 1 409 ? 20.855 0.643 -14.163 1.00 91.56 409 LYS A C 1
ATOM 3147 O O . LYS A 1 409 ? 21.814 -0.090 -14.392 1.00 91.56 409 LYS A O 1
ATOM 3152 N N . ALA A 1 410 ? 21.000 1.907 -13.771 1.00 92.75 410 ALA A N 1
ATOM 3153 C CA . ALA A 1 410 ? 22.290 2.539 -13.505 1.00 92.75 410 ALA A CA 1
ATOM 3154 C C . ALA A 1 410 ? 22.913 2.120 -12.156 1.00 92.75 410 ALA A C 1
ATOM 3156 O O . ALA A 1 410 ? 24.045 2.502 -11.859 1.00 92.75 410 ALA A O 1
ATOM 3157 N N . GLY A 1 411 ? 22.193 1.356 -11.325 1.00 91.88 411 GLY A N 1
ATOM 3158 C CA . GLY A 1 411 ? 22.634 0.964 -9.986 1.00 91.88 411 GLY A CA 1
ATOM 3159 C C . GLY A 1 411 ? 22.605 2.107 -8.967 1.00 91.88 411 GLY A C 1
ATOM 3160 O O . GLY A 1 411 ? 23.239 2.010 -7.916 1.00 91.88 411 GLY A O 1
ATOM 3161 N N . HIS A 1 412 ? 21.895 3.201 -9.261 1.00 95.12 412 HIS A N 1
ATOM 3162 C CA . HIS A 1 412 ? 21.676 4.300 -8.315 1.00 95.12 412 HIS A CA 1
ATOM 3163 C C . HIS A 1 412 ? 20.621 3.944 -7.256 1.00 95.12 412 HIS A C 1
ATOM 3165 O O . HIS A 1 412 ? 20.659 4.474 -6.143 1.00 95.12 412 HIS A O 1
ATOM 3171 N N . LEU A 1 413 ? 19.725 3.009 -7.584 1.00 96.19 413 LEU A N 1
ATOM 3172 C CA . LEU A 1 413 ? 18.754 2.395 -6.680 1.00 96.19 413 LEU A CA 1
ATOM 3173 C C . LEU A 1 413 ? 18.911 0.866 -6.720 1.00 96.19 413 LEU A C 1
ATOM 3175 O O . LEU A 1 413 ? 19.021 0.280 -7.795 1.00 96.19 413 LEU A O 1
ATOM 3179 N N . LYS A 1 414 ? 18.887 0.201 -5.561 1.00 96.25 414 LYS A N 1
ATOM 3180 C CA . LYS A 1 414 ? 18.761 -1.257 -5.453 1.00 96.25 414 LYS A CA 1
ATOM 3181 C C . LYS A 1 414 ? 17.292 -1.611 -5.588 1.00 96.25 414 LYS A C 1
ATOM 3183 O O . LYS A 1 414 ? 16.516 -1.524 -4.631 1.00 96.25 414 LYS A O 1
ATOM 3188 N N . CYS A 1 415 ? 16.931 -2.015 -6.791 1.00 96.06 415 CYS A N 1
ATOM 3189 C CA . CYS A 1 415 ? 15.565 -2.361 -7.128 1.00 96.06 415 CYS A CA 1
ATOM 3190 C C . CYS A 1 415 ? 15.388 -3.878 -7.147 1.00 96.06 415 CYS A C 1
ATOM 3192 O O . CYS A 1 415 ? 16.287 -4.624 -7.543 1.00 96.06 415 CYS A O 1
ATOM 3194 N N . ILE A 1 416 ? 14.229 -4.336 -6.698 1.00 97.44 416 ILE A N 1
ATOM 3195 C CA . ILE A 1 416 ? 13.801 -5.732 -6.761 1.00 97.44 416 ILE A CA 1
ATOM 3196 C C . ILE A 1 416 ? 12.422 -5.754 -7.402 1.00 97.44 416 ILE A C 1
ATOM 3198 O O . ILE A 1 416 ? 11.590 -4.921 -7.053 1.00 97.44 416 ILE A O 1
ATOM 3202 N N . SER A 1 417 ? 12.180 -6.707 -8.294 1.00 96.38 417 SER A N 1
ATOM 3203 C CA . SER A 1 417 ? 10.870 -6.902 -8.916 1.00 96.38 417 SER A CA 1
ATOM 3204 C C . SER A 1 417 ? 10.318 -8.285 -8.656 1.00 96.38 417 SER A C 1
ATOM 3206 O O . SER A 1 417 ? 11.069 -9.241 -8.449 1.00 96.38 417 SER A O 1
ATOM 3208 N N . VAL A 1 418 ? 8.992 -8.371 -8.698 1.00 96.75 418 VAL A N 1
ATOM 3209 C CA . VAL A 1 418 ? 8.223 -9.611 -8.636 1.00 96.75 418 VAL A CA 1
ATOM 3210 C C . VAL A 1 418 ? 7.553 -9.838 -9.989 1.00 96.75 418 VAL A C 1
ATOM 3212 O O . VAL A 1 418 ? 6.690 -9.057 -10.373 1.00 96.75 418 VAL A O 1
ATOM 3215 N N . VAL A 1 419 ? 7.926 -10.912 -10.690 1.00 94.75 419 VAL A N 1
ATOM 3216 C CA . VAL A 1 419 ? 7.471 -11.197 -12.061 1.00 94.75 419 VAL A CA 1
ATOM 3217 C C . VAL A 1 419 ? 6.946 -12.636 -12.187 1.00 94.75 419 VAL A C 1
ATOM 3219 O O . VAL A 1 419 ? 7.687 -13.559 -11.873 1.00 94.75 419 VAL A O 1
ATOM 3222 N N . PRO A 1 420 ? 5.725 -12.891 -12.688 1.00 94.56 420 PRO A N 1
ATOM 3223 C CA . PRO A 1 420 ? 4.684 -11.909 -12.975 1.00 94.56 420 PRO A CA 1
ATOM 3224 C C . PRO A 1 420 ? 4.347 -11.033 -11.762 1.00 94.56 420 PRO A C 1
ATOM 3226 O O . PRO A 1 420 ? 4.625 -11.404 -10.620 1.00 94.56 420 PRO A O 1
ATOM 3229 N N . GLU A 1 421 ? 3.722 -9.894 -12.016 1.00 96.12 421 GLU A N 1
ATOM 3230 C CA . GLU A 1 421 ? 3.260 -8.933 -11.018 1.00 96.12 421 GLU A CA 1
ATOM 3231 C C . GLU A 1 421 ? 2.079 -9.460 -10.179 1.00 96.12 421 GLU A C 1
ATOM 3233 O O . GLU A 1 421 ? 1.323 -10.336 -10.613 1.00 96.12 421 GLU A O 1
ATOM 3238 N N . VAL A 1 422 ? 1.911 -8.944 -8.957 1.00 97.94 422 VAL A N 1
ATOM 3239 C CA . VAL A 1 422 ? 0.773 -9.271 -8.063 1.00 97.94 422 VAL A CA 1
ATOM 3240 C C . VAL A 1 422 ? -0.278 -8.165 -7.985 1.00 97.94 422 VAL A C 1
ATOM 3242 O O . VAL A 1 422 ? -1.392 -8.408 -7.518 1.00 97.94 422 VAL A O 1
ATOM 3245 N N . VAL A 1 423 ? 0.061 -6.970 -8.463 1.00 98.56 423 VAL A N 1
ATOM 3246 C CA . VAL A 1 423 ? -0.851 -5.834 -8.608 1.00 98.56 423 VAL A CA 1
ATOM 3247 C C . VAL A 1 423 ? -0.833 -5.388 -10.066 1.00 98.56 423 VAL A C 1
ATOM 3249 O O . VAL A 1 423 ? 0.234 -5.214 -10.648 1.00 98.56 423 VAL A O 1
ATOM 3252 N N . HIS A 1 424 ? -2.003 -5.177 -10.658 1.00 97.50 424 HIS A N 1
ATOM 3253 C CA . HIS A 1 424 ? -2.122 -4.691 -12.031 1.00 97.50 424 HIS A CA 1
ATOM 3254 C C . HIS A 1 424 ? -3.274 -3.695 -12.158 1.00 97.50 424 HIS A C 1
ATOM 3256 O O . HIS A 1 424 ? -4.177 -3.659 -11.325 1.00 97.50 424 HIS A O 1
ATOM 3262 N N . GLN A 1 425 ? -3.264 -2.886 -13.212 1.00 95.31 425 GLN A N 1
ATOM 3263 C CA . GLN A 1 425 ? -4.355 -1.972 -13.528 1.00 95.31 425 GLN A CA 1
ATOM 3264 C C . GLN A 1 425 ? -5.677 -2.715 -13.788 1.00 95.31 425 GLN A C 1
ATOM 3266 O O . GLN A 1 425 ? -5.731 -3.696 -14.540 1.00 95.31 425 GLN A O 1
ATOM 3271 N N . TYR A 1 426 ? -6.752 -2.197 -13.197 1.00 95.69 426 TYR A N 1
ATOM 3272 C CA . TYR A 1 426 ? -8.132 -2.495 -13.550 1.00 95.69 426 TYR A CA 1
ATOM 3273 C C . TYR A 1 426 ? -8.612 -1.525 -14.632 1.00 95.69 426 TYR A C 1
ATOM 3275 O O . TYR A 1 426 ? -8.541 -0.302 -14.494 1.00 95.69 426 TYR A O 1
ATOM 3283 N N . PHE A 1 427 ? -9.196 -2.079 -15.686 1.00 93.12 427 PHE A N 1
ATOM 3284 C CA . PHE A 1 427 ? -9.734 -1.328 -16.809 1.00 93.12 427 PHE A CA 1
ATOM 3285 C C . PHE A 1 427 ? -11.260 -1.278 -16.726 1.00 93.12 427 PHE A C 1
ATOM 3287 O O . PHE A 1 427 ? -11.894 -2.336 -16.652 1.00 93.12 427 PHE A O 1
ATOM 3294 N N . PRO A 1 428 ? -11.887 -0.090 -16.806 1.00 91.50 428 PRO A N 1
ATOM 3295 C CA . PRO A 1 428 ? -13.314 0.021 -17.083 1.00 91.50 428 PRO A CA 1
ATOM 3296 C C . PRO A 1 428 ? -13.707 -0.731 -18.358 1.00 91.50 428 PRO A C 1
ATOM 3298 O O . PRO A 1 428 ? -12.873 -1.011 -19.223 1.00 91.50 428 PRO A O 1
ATOM 3301 N N . ALA A 1 429 ? -14.998 -1.033 -18.506 1.00 88.81 429 ALA A N 1
ATOM 3302 C CA . ALA A 1 429 ? -15.488 -1.703 -19.703 1.00 88.81 429 ALA A CA 1
ATOM 3303 C C . ALA A 1 429 ? -15.102 -0.918 -20.974 1.00 88.81 429 ALA A C 1
ATOM 3305 O O . ALA A 1 429 ? -15.447 0.253 -21.137 1.00 88.81 429 ALA A O 1
ATOM 3306 N N . GLN A 1 430 ? -14.389 -1.583 -21.891 1.00 83.44 430 GLN A N 1
ATOM 3307 C CA . GLN A 1 430 ? -13.780 -0.954 -23.075 1.00 83.44 430 GLN A CA 1
ATOM 3308 C C . GLN A 1 430 ? -14.784 -0.201 -23.956 1.00 83.44 430 GLN A C 1
ATOM 3310 O O . GLN A 1 430 ? -14.413 0.764 -24.619 1.00 83.44 430 GLN A O 1
ATOM 3315 N N . SER A 1 431 ? -16.058 -0.607 -23.940 1.00 83.50 431 SER A N 1
ATOM 3316 C CA . SER A 1 431 ? -17.148 0.053 -24.668 1.00 83.50 431 SER A CA 1
ATOM 3317 C C . SER A 1 431 ? -17.315 1.534 -24.325 1.00 83.50 431 SER A C 1
ATOM 3319 O O . SER A 1 431 ? -17.885 2.269 -25.124 1.00 83.50 431 SER A O 1
ATOM 3321 N N . PHE A 1 432 ? -16.834 1.966 -23.159 1.00 85.12 432 PHE A N 1
ATOM 3322 C CA . PHE A 1 432 ? -16.923 3.351 -22.707 1.00 85.12 432 PHE A CA 1
ATOM 3323 C C . PHE A 1 432 ? -15.711 4.201 -23.098 1.00 85.12 432 PHE A C 1
ATOM 3325 O O . PHE A 1 432 ? -15.769 5.415 -22.965 1.00 85.12 432 PHE A O 1
ATOM 3332 N N . GLY A 1 433 ? -14.618 3.607 -23.593 1.00 83.75 433 GLY A N 1
ATOM 3333 C CA . GLY A 1 433 ? -13.463 4.368 -24.084 1.00 83.75 433 GLY A CA 1
ATOM 3334 C C . GLY A 1 433 ? -12.797 5.280 -23.043 1.00 83.75 433 GLY A C 1
ATOM 3335 O O . GLY A 1 433 ? -12.197 6.281 -23.431 1.00 83.75 433 GLY A O 1
ATOM 3336 N N . VAL A 1 434 ? -12.911 4.950 -21.750 1.00 85.12 434 VAL A N 1
ATOM 3337 C CA . VAL A 1 434 ? -12.331 5.722 -20.637 1.00 85.12 434 VAL A CA 1
ATOM 3338 C C . VAL A 1 434 ? -10.817 5.853 -20.819 1.00 85.12 434 VAL A C 1
ATOM 3340 O O . VAL A 1 434 ? -10.136 4.874 -21.136 1.00 85.12 434 VAL A O 1
ATOM 3343 N N . LYS A 1 435 ? -10.295 7.067 -20.623 1.00 86.31 435 LYS A N 1
ATOM 3344 C CA . LYS A 1 435 ? -8.877 7.404 -20.804 1.00 86.31 435 LYS A CA 1
ATOM 3345 C C . LYS A 1 435 ? -8.137 7.517 -19.474 1.00 86.31 435 LYS A C 1
ATOM 3347 O O . LYS A 1 435 ? -8.747 7.747 -18.429 1.00 86.31 435 LYS A O 1
ATOM 3352 N N . SER A 1 436 ? -6.817 7.330 -19.507 1.00 84.44 436 SER A N 1
ATOM 3353 C CA . SER A 1 436 ? -5.976 7.553 -18.327 1.00 84.44 436 SER A CA 1
ATOM 3354 C C . SER A 1 436 ? -5.914 9.047 -17.984 1.00 84.44 436 SER A C 1
ATOM 3356 O O . SER A 1 436 ? -6.099 9.900 -18.852 1.00 84.44 436 SER A O 1
ATOM 3358 N N . ALA A 1 437 ? -5.615 9.389 -16.728 1.00 83.94 437 ALA A N 1
ATOM 3359 C CA . ALA A 1 437 ? -5.430 10.791 -16.341 1.00 83.94 437 ALA A CA 1
ATOM 3360 C C . ALA A 1 437 ? -4.272 11.459 -17.111 1.00 83.94 437 ALA A C 1
ATOM 3362 O O . ALA A 1 437 ? -4.345 12.645 -17.427 1.00 83.94 437 ALA A O 1
ATOM 3363 N N . VAL A 1 438 ? -3.245 10.682 -17.474 1.00 83.69 438 VAL A N 1
ATOM 3364 C CA . VAL A 1 438 ? -2.128 11.125 -18.320 1.00 83.69 438 VAL A CA 1
ATOM 3365 C C . VAL A 1 438 ? -2.610 11.453 -19.734 1.00 83.69 438 VAL A C 1
ATOM 3367 O O . VAL A 1 438 ? -2.305 12.526 -20.245 1.00 83.69 438 VAL A O 1
ATOM 3370 N N . ASP A 1 439 ? -3.411 10.582 -20.355 1.00 88.88 439 ASP A N 1
ATOM 3371 C CA . ASP A 1 439 ? -3.985 10.831 -21.686 1.00 88.88 439 ASP A CA 1
ATOM 3372 C C . ASP A 1 439 ? -4.849 12.095 -21.710 1.00 88.88 439 ASP A C 1
ATOM 3374 O O . ASP A 1 439 ? -4.773 12.884 -22.653 1.00 88.88 439 ASP A O 1
ATOM 3378 N N . VAL A 1 440 ? -5.655 12.297 -20.664 1.00 86.50 440 VAL A N 1
ATOM 3379 C CA . VAL A 1 440 ? -6.488 13.496 -20.506 1.00 86.50 440 VAL A CA 1
ATOM 3380 C C . VAL A 1 440 ? -5.625 14.741 -20.324 1.00 86.50 440 VAL A C 1
ATOM 3382 O O . VAL A 1 440 ? -5.879 15.756 -20.970 1.00 86.50 440 VAL A O 1
ATOM 3385 N N . GLY A 1 441 ? -4.561 14.656 -19.520 1.00 85.38 441 GLY A N 1
ATOM 3386 C CA . GLY A 1 441 ? -3.559 15.719 -19.403 1.00 85.38 441 GLY A CA 1
AT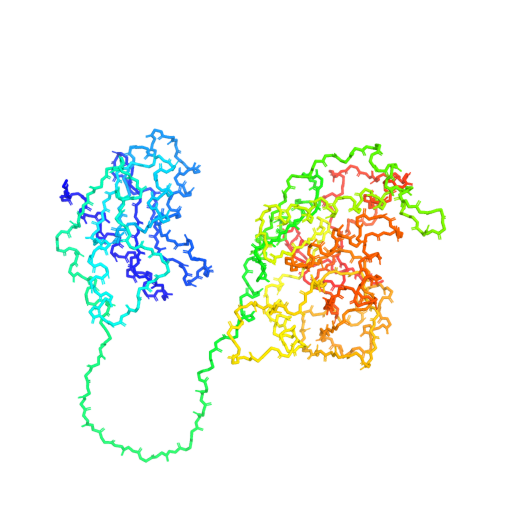OM 3387 C C . GLY A 1 441 ? -2.877 16.033 -20.739 1.00 85.38 441 GLY A C 1
ATOM 3388 O O . GLY A 1 441 ? -2.591 17.187 -21.035 1.00 85.38 441 GLY A O 1
ATOM 3389 N N . ASN A 1 442 ? -2.711 15.032 -21.600 1.00 92.06 442 ASN A N 1
ATOM 3390 C CA . ASN A 1 442 ? -2.189 15.185 -22.958 1.00 92.06 442 ASN A CA 1
ATOM 3391 C C . ASN A 1 442 ? -3.253 15.613 -23.991 1.00 92.06 442 ASN A C 1
ATOM 3393 O O . ASN A 1 442 ? -2.992 15.596 -25.195 1.00 92.06 442 ASN A O 1
ATOM 3397 N N . GLY A 1 443 ? -4.446 16.016 -23.542 1.00 89.31 443 GLY A N 1
ATOM 3398 C CA . GLY A 1 443 ? -5.490 16.604 -24.381 1.00 89.31 443 GLY A CA 1
ATOM 3399 C C . GLY A 1 443 ? -6.474 15.610 -25.002 1.00 89.31 443 GLY A C 1
ATOM 3400 O O . GLY A 1 443 ? -7.246 16.009 -25.875 1.00 89.31 443 GLY A O 1
ATOM 3401 N N . GLN A 1 444 ? -6.479 14.336 -24.588 1.00 91.00 444 GLN A N 1
ATOM 3402 C CA . GLN A 1 444 ? -7.547 13.408 -24.976 1.00 91.00 444 GLN A CA 1
ATOM 3403 C C . GLN A 1 444 ? -8.843 13.693 -24.204 1.00 91.00 444 GLN A C 1
ATOM 3405 O O . GLN A 1 444 ? -8.825 14.128 -23.053 1.00 91.00 444 GLN A O 1
ATOM 3410 N N . GLU A 1 445 ? -9.989 13.409 -24.826 1.00 87.88 445 GLU A N 1
ATOM 3411 C CA . GLU A 1 445 ? -11.283 13.525 -24.152 1.00 87.88 445 GLU A CA 1
ATOM 3412 C C . GLU A 1 445 ? -11.415 12.450 -23.048 1.00 87.88 445 GLU A C 1
ATOM 3414 O O . GLU A 1 445 ? -11.125 11.280 -23.310 1.00 87.88 445 GLU A O 1
ATOM 3419 N N . PRO A 1 446 ? -11.861 12.808 -21.825 1.00 77.62 446 PRO A N 1
ATOM 3420 C CA . PRO A 1 446 ? -11.830 11.943 -20.633 1.00 77.62 446 PRO A CA 1
ATOM 3421 C C . PRO A 1 446 ? -12.733 10.703 -20.678 1.00 77.62 446 PRO A C 1
ATOM 3423 O O . PRO A 1 446 ? -12.653 9.847 -19.795 1.00 77.62 446 PRO A O 1
ATOM 3426 N N . GLY A 1 447 ? -13.540 10.557 -21.727 1.00 80.44 447 GLY A N 1
ATOM 3427 C CA . GLY A 1 447 ? -14.584 9.546 -21.807 1.00 80.44 447 GLY A CA 1
ATOM 3428 C C . GLY A 1 447 ? -15.860 9.983 -21.072 1.00 80.44 447 GLY A C 1
ATOM 3429 O O . GLY A 1 447 ? -16.013 11.161 -20.743 1.00 80.44 447 GLY A O 1
ATOM 3430 N N . PRO A 1 448 ? -16.808 9.055 -20.873 1.00 83.25 448 PRO A N 1
ATOM 3431 C CA . PRO A 1 448 ? -18.092 9.326 -20.239 1.00 83.25 448 PRO A CA 1
ATOM 3432 C C . PRO A 1 448 ? -17.969 9.567 -18.730 1.00 83.25 448 PRO A C 1
ATOM 3434 O O . PRO A 1 448 ? -16.990 9.173 -18.095 1.00 83.25 448 PRO A O 1
ATOM 3437 N N . GLU A 1 449 ? -19.000 10.183 -18.154 1.00 80.56 449 GLU A N 1
ATOM 3438 C CA . GLU A 1 449 ? -19.105 10.428 -16.712 1.00 80.56 449 GLU A CA 1
ATOM 3439 C C . GLU A 1 449 ? -19.126 9.116 -15.909 1.00 80.56 449 GLU A C 1
ATOM 3441 O O . GLU A 1 449 ? -19.661 8.101 -16.362 1.00 80.56 449 GLU A O 1
ATOM 3446 N N . GLU A 1 450 ? -18.598 9.140 -14.678 1.00 79.69 450 GLU A N 1
ATOM 3447 C CA . GLU A 1 450 ? -18.412 7.933 -13.847 1.00 79.69 450 GLU A CA 1
ATOM 3448 C C . GLU A 1 450 ? -19.691 7.086 -13.709 1.00 79.69 450 GLU A C 1
ATOM 3450 O O . GLU A 1 450 ? -19.653 5.858 -13.816 1.00 79.69 450 GLU A O 1
ATOM 3455 N N . ALA A 1 451 ? -20.837 7.750 -13.517 1.00 76.94 451 ALA A N 1
ATOM 3456 C CA . ALA A 1 451 ? -22.137 7.111 -13.317 1.00 76.94 451 ALA A CA 1
ATOM 3457 C C . ALA A 1 451 ? -22.599 6.265 -14.518 1.00 76.94 451 ALA A C 1
ATOM 3459 O O . ALA A 1 451 ? -23.457 5.395 -14.363 1.00 76.94 451 ALA A O 1
ATOM 3460 N N . GLU A 1 452 ? -22.051 6.509 -15.711 1.00 80.44 452 GLU A N 1
ATOM 3461 C CA . GLU A 1 452 ? -22.433 5.787 -16.923 1.00 80.44 452 GLU A CA 1
ATOM 3462 C C . GLU A 1 452 ? -21.784 4.403 -17.008 1.00 80.44 452 GLU A C 1
ATOM 3464 O O . GLU A 1 452 ? -22.413 3.469 -17.511 1.00 80.44 452 GLU A O 1
ATOM 3469 N N . PHE A 1 453 ? -20.557 4.243 -16.498 1.00 82.06 453 PHE A N 1
ATOM 3470 C CA . PHE A 1 453 ? -19.787 3.007 -16.670 1.00 82.06 453 PHE A CA 1
ATOM 3471 C C . PHE A 1 453 ? -19.477 2.255 -15.377 1.00 82.06 453 PHE A C 1
ATOM 3473 O O . PHE A 1 453 ? -19.199 1.061 -15.444 1.00 82.06 453 PHE A O 1
ATOM 3480 N N . GLU A 1 454 ? -19.552 2.884 -14.201 1.00 84.31 454 GLU A N 1
ATOM 3481 C CA . GLU A 1 454 ? -19.203 2.231 -12.927 1.00 84.31 454 GLU A CA 1
ATOM 3482 C C . GLU A 1 454 ? -20.098 1.017 -12.605 1.00 84.31 454 GLU A C 1
ATOM 3484 O O . GLU A 1 454 ? -19.681 0.073 -11.935 1.00 84.31 454 GLU A O 1
ATOM 3489 N N . HIS A 1 455 ? -21.321 0.994 -13.139 1.00 86.69 455 HIS A N 1
ATOM 3490 C CA . HIS A 1 455 ? -22.247 -0.133 -12.998 1.00 86.69 455 HIS A CA 1
ATOM 3491 C C . HIS A 1 455 ? -21.969 -1.297 -13.960 1.00 86.69 455 HIS A C 1
ATOM 3493 O O . HIS A 1 455 ? -22.625 -2.338 -13.869 1.00 86.69 455 HIS A O 1
ATOM 3499 N N . VAL A 1 456 ? -21.010 -1.145 -14.874 1.00 91.69 456 VAL A N 1
ATOM 3500 C CA . VAL A 1 456 ? -20.614 -2.177 -15.831 1.00 91.69 456 VAL A CA 1
ATOM 3501 C C . VAL A 1 456 ? -19.270 -2.757 -15.411 1.00 91.69 456 VAL A C 1
ATOM 3503 O O . VAL A 1 456 ? -18.281 -2.043 -15.265 1.00 91.69 456 VAL A O 1
ATOM 3506 N N . MET A 1 457 ? -19.236 -4.079 -15.235 1.00 94.06 457 MET A N 1
ATOM 3507 C CA . MET A 1 457 ? -18.006 -4.788 -14.896 1.00 94.06 457 MET A CA 1
ATOM 3508 C C . MET A 1 457 ? -16.956 -4.593 -15.994 1.00 94.06 457 MET A C 1
ATOM 3510 O O . MET A 1 457 ? -17.216 -4.847 -17.172 1.00 94.06 457 MET A O 1
ATOM 3514 N N . GLY A 1 458 ? -15.778 -4.138 -15.585 1.00 94.81 458 GLY A N 1
ATOM 3515 C CA . GLY A 1 458 ? -14.592 -4.023 -16.419 1.00 94.81 458 GLY A CA 1
ATOM 3516 C C . GLY A 1 458 ? -13.764 -5.305 -16.416 1.00 94.81 458 GLY A C 1
ATOM 3517 O O . GLY A 1 458 ? -14.301 -6.411 -16.335 1.00 94.81 458 GLY A O 1
ATOM 3518 N N . SER A 1 459 ? -12.447 -5.161 -16.518 1.00 95.62 459 SER A N 1
ATOM 3519 C CA . SER A 1 459 ? -11.520 -6.291 -16.548 1.00 95.62 459 SER A CA 1
ATOM 3520 C C . SER A 1 459 ? -10.165 -5.945 -15.949 1.00 95.62 459 SER A C 1
ATOM 3522 O O . SER A 1 459 ? -9.701 -4.820 -16.114 1.00 95.62 459 SER A O 1
ATOM 3524 N N . THR A 1 460 ? -9.494 -6.931 -15.365 1.00 96.25 460 THR A N 1
ATOM 3525 C CA . THR A 1 460 ? -8.116 -6.804 -14.870 1.00 96.25 460 THR A CA 1
ATOM 3526 C C . THR A 1 460 ? -7.218 -7.731 -15.673 1.00 96.25 460 THR A C 1
ATOM 3528 O O . THR A 1 460 ? -7.541 -8.902 -15.879 1.00 96.25 460 THR A O 1
ATOM 3531 N N . GLU A 1 461 ? -6.103 -7.211 -16.166 1.00 95.44 461 GLU A N 1
ATOM 3532 C CA . GLU A 1 461 ? -5.081 -8.020 -16.834 1.00 95.44 461 GLU A CA 1
ATOM 3533 C C . GLU A 1 461 ? -4.251 -8.773 -15.795 1.00 95.44 461 GLU A C 1
ATOM 3535 O O . GLU A 1 461 ? -4.027 -8.268 -14.702 1.00 95.44 461 GLU A O 1
ATOM 3540 N N . ASN A 1 462 ? -3.827 -9.994 -16.126 1.00 96.25 462 ASN A N 1
ATOM 3541 C CA . ASN A 1 462 ? -2.844 -10.788 -15.372 1.00 96.25 462 ASN A CA 1
ATOM 3542 C C . ASN A 1 462 ? -3.169 -11.115 -13.897 1.00 96.25 462 ASN A C 1
ATOM 3544 O O . ASN A 1 462 ? -2.396 -11.805 -13.235 1.00 96.25 462 ASN A O 1
ATOM 3548 N N . ILE A 1 463 ? -4.343 -10.725 -13.398 1.00 97.69 463 ILE A N 1
ATOM 3549 C CA . ILE A 1 463 ? -4.849 -11.055 -12.063 1.00 97.69 463 ILE A CA 1
ATOM 3550 C C . ILE A 1 463 ? -6.007 -12.053 -12.188 1.00 97.69 463 ILE A C 1
ATOM 3552 O O . ILE A 1 463 ? -7.077 -11.732 -12.711 1.00 97.69 463 ILE A O 1
ATOM 3556 N N . LEU A 1 464 ? -5.804 -13.282 -11.702 1.00 95.62 464 LEU A N 1
ATOM 3557 C CA . LEU A 1 464 ? -6.760 -14.383 -11.872 1.00 95.62 464 LEU A CA 1
ATOM 3558 C C . LEU A 1 464 ? -8.048 -14.194 -11.069 1.00 95.62 464 LEU A C 1
ATOM 3560 O O . LEU A 1 464 ? -9.152 -14.326 -11.609 1.00 95.62 464 LEU A O 1
ATOM 3564 N N . GLU A 1 465 ? -7.911 -13.905 -9.777 1.00 97.31 465 GLU A N 1
ATOM 3565 C CA . GLU A 1 465 ? -9.020 -13.677 -8.857 1.00 97.31 465 GLU A CA 1
ATOM 3566 C C . GLU A 1 465 ? -9.060 -12.212 -8.430 1.00 97.31 465 GLU A C 1
ATOM 3568 O O . GLU A 1 465 ? -8.865 -11.901 -7.260 1.00 97.31 465 GLU A O 1
ATOM 3573 N N . SER A 1 466 ? -9.328 -11.316 -9.382 1.00 98.25 466 SER A N 1
ATOM 3574 C CA . SER A 1 466 ? -9.512 -9.876 -9.141 1.00 98.25 466 SER A CA 1
ATOM 3575 C C . SER A 1 466 ? -10.331 -9.582 -7.875 1.00 98.25 466 SER A C 1
ATOM 3577 O O . SER A 1 466 ? -11.528 -9.884 -7.804 1.00 98.25 466 SER A O 1
ATOM 3579 N N . ALA A 1 467 ? -9.700 -8.958 -6.883 1.00 98.56 467 ALA A N 1
ATOM 3580 C CA . ALA A 1 467 ? -10.327 -8.570 -5.630 1.00 98.56 467 ALA A CA 1
ATOM 3581 C C . ALA A 1 467 ? -11.394 -7.499 -5.862 1.00 98.56 467 ALA A C 1
ATOM 3583 O O . ALA A 1 467 ? -12.501 -7.607 -5.328 1.00 98.56 467 ALA A O 1
ATOM 3584 N N . ARG A 1 468 ? -11.111 -6.514 -6.720 1.00 97.62 468 ARG A N 1
ATOM 3585 C CA . ARG A 1 468 ? -12.066 -5.472 -7.110 1.00 97.62 468 ARG A CA 1
ATOM 3586 C C . ARG A 1 468 ? -13.312 -6.083 -7.737 1.00 97.62 468 ARG A C 1
ATOM 3588 O O . ARG A 1 468 ? -14.426 -5.750 -7.331 1.00 97.62 468 ARG A O 1
ATOM 3595 N N . CYS A 1 469 ? -13.153 -7.027 -8.665 1.00 97.19 469 CYS A N 1
ATOM 3596 C CA . CYS A 1 469 ? -14.302 -7.619 -9.334 1.00 97.19 469 CYS A CA 1
ATOM 3597 C C . CYS A 1 469 ? -15.106 -8.570 -8.457 1.00 97.19 469 CYS A C 1
ATOM 3599 O O . CYS A 1 469 ? -16.340 -8.598 -8.522 1.00 97.19 469 CYS A O 1
ATOM 3601 N N . ARG A 1 470 ? -14.421 -9.307 -7.582 1.00 98.00 470 ARG A N 1
ATOM 3602 C CA . ARG A 1 470 ? -15.073 -10.122 -6.560 1.00 98.00 470 ARG A CA 1
ATOM 3603 C C . ARG A 1 470 ? -15.885 -9.258 -5.599 1.00 98.00 470 ARG A C 1
ATOM 3605 O O . ARG A 1 470 ? -17.015 -9.628 -5.295 1.00 98.00 470 ARG A O 1
ATOM 3612 N N . ALA A 1 471 ? -15.351 -8.115 -5.176 1.00 97.44 471 ALA A N 1
ATOM 3613 C CA . ALA A 1 471 ? -16.019 -7.219 -4.239 1.00 97.44 471 ALA A CA 1
ATOM 3614 C C . ALA A 1 471 ? -17.250 -6.535 -4.854 1.00 97.44 471 ALA A C 1
ATOM 3616 O O . ALA A 1 471 ? -18.296 -6.468 -4.213 1.00 97.44 471 ALA A O 1
ATOM 3617 N N . LEU A 1 472 ? -17.140 -6.048 -6.094 1.00 95.50 472 LEU A N 1
ATOM 3618 C CA . LEU A 1 472 ? -18.196 -5.256 -6.734 1.00 95.50 472 LEU A CA 1
ATOM 3619 C C . LEU A 1 472 ? -19.260 -6.103 -7.449 1.00 95.50 472 LEU A C 1
ATOM 3621 O O . LEU A 1 472 ? -20.432 -5.728 -7.452 1.00 95.50 472 LEU A O 1
ATOM 3625 N N . TRP A 1 473 ? -18.884 -7.248 -8.031 1.00 95.94 473 TRP A N 1
ATOM 3626 C CA . TRP A 1 473 ? -19.786 -8.062 -8.863 1.00 95.94 473 TRP A CA 1
ATOM 3627 C C . TRP A 1 473 ? -19.889 -9.531 -8.435 1.00 95.94 473 TRP A C 1
ATOM 3629 O O . TRP A 1 473 ? -20.685 -10.277 -9.006 1.00 95.94 473 TRP A O 1
ATOM 3639 N N . GLY A 1 474 ? -19.098 -9.990 -7.458 1.00 96.38 474 GLY A N 1
ATOM 3640 C CA . GLY A 1 474 ? -19.057 -11.403 -7.055 1.00 96.38 474 GLY A CA 1
ATOM 3641 C C . GLY A 1 474 ? -18.444 -12.337 -8.109 1.00 96.38 474 GLY A C 1
ATOM 3642 O O . GLY A 1 474 ? -18.549 -13.560 -7.990 1.00 96.38 474 GLY A O 1
ATOM 3643 N N . GLN A 1 475 ? -17.800 -11.786 -9.142 1.00 95.62 475 GLN A N 1
ATOM 3644 C CA . GLN A 1 475 ? -17.303 -12.511 -10.314 1.00 95.62 475 GLN A CA 1
ATOM 3645 C C . GLN A 1 475 ? -15.803 -12.286 -10.531 1.00 95.62 475 GLN A C 1
ATOM 3647 O O . GLN A 1 475 ? -15.207 -11.367 -9.977 1.00 95.62 475 GLN A O 1
ATOM 3652 N N . ARG A 1 476 ? -15.194 -13.152 -11.347 1.00 94.88 476 ARG A N 1
ATOM 3653 C CA . ARG A 1 476 ? -13.841 -12.948 -11.883 1.00 94.88 476 ARG A CA 1
ATOM 3654 C C . ARG A 1 476 ? -13.930 -12.092 -13.142 1.00 94.88 476 ARG A C 1
ATOM 3656 O O . ARG A 1 476 ? -14.894 -12.231 -13.891 1.00 94.88 476 ARG A O 1
ATOM 3663 N N . CYS A 1 477 ? -12.904 -11.295 -13.411 1.00 95.50 477 CYS A N 1
ATOM 3664 C CA . CYS A 1 477 ? -12.861 -10.415 -14.581 1.00 95.50 477 CYS A CA 1
ATOM 3665 C C . CYS A 1 477 ? -11.488 -10.408 -15.271 1.00 95.50 477 CYS A C 1
ATOM 3667 O O . CYS A 1 477 ? -11.075 -9.388 -15.818 1.00 95.50 477 CYS A O 1
ATOM 3669 N N . LEU A 1 478 ? -10.777 -11.542 -15.246 1.00 95.81 478 LEU A N 1
ATOM 3670 C CA . LEU A 1 478 ? -9.509 -11.689 -15.961 1.00 95.81 478 LEU A CA 1
ATOM 3671 C C . LEU A 1 478 ? -9.695 -11.322 -17.440 1.00 95.81 478 LEU A C 1
ATOM 3673 O O . LEU A 1 478 ? -10.501 -11.943 -18.143 1.00 95.81 478 LEU A O 1
ATOM 3677 N N . ARG A 1 479 ? -8.939 -10.329 -17.908 1.00 91.75 479 ARG A N 1
ATOM 3678 C CA . ARG A 1 479 ? -8.913 -9.940 -19.316 1.00 91.75 479 ARG A CA 1
ATOM 3679 C C . ARG A 1 479 ? -8.205 -11.027 -20.117 1.00 91.75 479 ARG A C 1
ATOM 3681 O O . ARG A 1 479 ? -7.082 -11.404 -19.801 1.00 91.75 479 ARG A O 1
ATOM 3688 N N . LYS A 1 480 ? -8.867 -11.517 -21.163 1.00 82.00 480 LYS A N 1
ATOM 3689 C CA . LYS A 1 480 ? -8.285 -12.455 -22.129 1.00 82.00 480 LYS A CA 1
ATOM 3690 C C . LYS A 1 480 ? -7.921 -11.714 -23.411 1.00 82.00 480 LYS A C 1
ATOM 3692 O O . LYS A 1 480 ? -8.568 -10.714 -23.729 1.00 82.00 480 LYS A O 1
ATOM 3697 N N . GLN A 1 481 ? -6.873 -12.190 -24.085 1.00 67.31 481 GLN A N 1
ATOM 3698 C CA . GLN A 1 481 ? -6.440 -11.671 -25.388 1.00 67.31 481 GLN A CA 1
ATOM 3699 C C . GLN A 1 481 ? -7.511 -11.832 -26.465 1.00 67.31 481 GLN A C 1
ATOM 3701 O O . GLN A 1 481 ? -8.235 -12.857 -26.434 1.00 67.31 481 GLN A O 1
#

Foldseek 3Di:
DQDPLLVVQLVVQQVLLVVQVVVVHHRKWKFKAWLVRDTPDIHHACCPVQVNPQRHRLNVVLVVCLVPHDLVRQQRMEMEMAEFDFLVSLLSSVVSNHAAYEYQEYLVLVVVLCVVVVHDDDPGDSDGSCVNVVPHHYHDNDPPSHVVVNVVPDDDDDDDDDDDDDDDDDDPPDPDDDFLLLCCLHQQSLFPAEEEQDQDDALLQVLQVLLSVLLNHDYDHDHDDDDDPVQLVCLQVFDDPPFAFADSLQSRVQVSVLRVLVVCVVVVTQKYKYAYSQKWFASCSSVVSSVVLVQLCVLVVPDSPDPQSRSNGDPFFKEAQEFQAAADDPPFSKDKDAAQQWFFLQFADHDRSVRLVPDPGRMKIKTFGQGGHDPRMMMGGSVSSVLLCVQPVRRRHHHSRRSVNVCSNVVVGRYMYIPPHRMYGWDFAVVQVADDSSVVSNPDDRTDDRVVTSLPHTATGRGARTSSCCSNPVDHHYDGD

Organism: NCBI:txid656916

Secondary structure (DSSP, 8-state):
---HHHHHHHHHHHHHHHHHHHTTS-S-EEEEE-TTS-EEEEEE--TTTS--TT--HHHHHHHHHHHHS-HHHHHH-EEEEEEPPPHHHHHHHHHHT--EEEEEE-HHHHHHHHHHTTPPP-SS----HHHH-TT--EE---TTTSSSHHHHS---------PPPPP--------PPPPGGGGGGSTTTTSSEEEEE-SSSSHHHHHHHHHHHHHT--EE-PPPPPPPHHHHHHHHT-S-TTS----HHHHHHHHHHHHHHHHHHHTT-SEEEEEETTEEEBTTHHHHHHHHHHHHHHHTT--TTS----TT-SS-SEEEEE-SEE---TTS-EEEEE-TTBPPTTT--STTHHHHTTSPTTEEEEEE-S-EE--SEEEEEHHHHHHHHHHHTT--SS-HHHHHHHHHHTTSS-EEEEES-SEEEEE--GGG-PPPHHHHHTT----S-HHHHTTS--EESSBTTBHHHHHHHSS--BPP-

Radius of gyration: 27.21 Å; chains: 1; bounding box: 50×74×72 Å

pLDDT: mean 89.3, std 15.42, range [26.28, 98.88]

InterPro domains:
  IPR002125 Cytidine and deoxycytidylate deaminase domain [PF14437] (7-110)
  IPR002125 Cytidine and deoxycytidylate deaminase domain [PS51747] (4-114)
  IPR016193 Cytidine deaminase-like [SSF53927] (3-112)